Protein AF-0000000066996400 (afdb_homodimer)

Organism: NCBI:txid100816

Structure (mmCIF, N/CA/C/O backbone):
data_AF-0000000066996400-model_v1
#
loop_
_entity.id
_entity.type
_entity.pdbx_description
1 polymer 'Lovastatin diketide synthase LovF'
#
loop_
_atom_site.group_PDB
_atom_site.id
_atom_site.type_symbol
_atom_site.label_atom_id
_atom_site.label_alt_id
_atom_site.label_comp_id
_atom_site.label_asym_id
_atom_site.label_entity_id
_atom_site.label_seq_id
_atom_site.pdbx_PDB_ins_code
_atom_site.Cartn_x
_atom_site.Cartn_y
_atom_site.Cartn_z
_atom_site.occupancy
_atom_site.B_iso_or_equiv
_atom_site.auth_seq_id
_atom_site.auth_comp_id
_atom_site.auth_asym_id
_atom_site.auth_atom_id
_atom_site.pdbx_PDB_model_num
ATOM 1 N N . MET A 1 1 ? -12.773 -30.156 -8.867 1 40.88 1 MET A N 1
ATOM 2 C CA . MET A 1 1 ? -13.25 -28.781 -8.719 1 40.88 1 MET A CA 1
ATOM 3 C C . MET A 1 1 ? -12.195 -27.906 -8.047 1 40.88 1 MET A C 1
ATOM 5 O O . MET A 1 1 ? -12.039 -26.734 -8.383 1 40.88 1 MET A O 1
ATOM 9 N N . GLN A 1 2 ? -11.367 -28.594 -7.035 1 56.62 2 GLN A N 1
ATOM 10 C CA . GLN A 1 2 ? -10.422 -28.109 -6.039 1 56.62 2 GLN A CA 1
ATOM 11 C C . GLN A 1 2 ? -9.141 -27.609 -6.695 1 56.62 2 GLN A C 1
ATOM 13 O O . GLN A 1 2 ? -8.617 -26.562 -6.324 1 56.62 2 GLN A O 1
ATOM 18 N N . MET A 1 3 ? -8.836 -28.266 -7.785 1 64.06 3 MET A N 1
ATOM 19 C CA . MET A 1 3 ? -7.562 -27.922 -8.414 1 64.06 3 MET A CA 1
ATOM 20 C C . MET A 1 3 ? -7.676 -26.625 -9.203 1 64.06 3 MET A C 1
ATOM 22 O O . MET A 1 3 ? -6.703 -25.875 -9.328 1 64.06 3 MET A O 1
ATOM 26 N N . GLN A 1 4 ? -8.898 -26.281 -9.555 1 72.88 4 GLN A N 1
ATOM 27 C CA . GLN A 1 4 ? -9.117 -25.156 -10.461 1 72.88 4 GLN A CA 1
ATOM 28 C C . GLN A 1 4 ? -8.766 -23.828 -9.789 1 72.88 4 GLN A C 1
ATOM 30 O O . GLN A 1 4 ? -8.336 -22.891 -10.453 1 72.88 4 GLN A O 1
ATOM 35 N N . ASP A 1 5 ? -8.641 -23.812 -8.531 1 86.81 5 ASP A N 1
ATOM 36 C CA . ASP A 1 5 ? -8.422 -22.531 -7.855 1 86.81 5 ASP A CA 1
ATOM 37 C C . ASP A 1 5 ? -7.027 -22.469 -7.234 1 86.81 5 ASP A C 1
ATOM 39 O O . ASP A 1 5 ? -6.652 -21.469 -6.633 1 86.81 5 ASP A O 1
ATOM 43 N N . ASP A 1 6 ? -6.305 -23.594 -7.527 1 96.56 6 ASP A N 1
ATOM 44 C CA . ASP A 1 6 ? -4.973 -23.641 -6.938 1 96.56 6 ASP A CA 1
ATOM 45 C C . ASP A 1 6 ? -3.988 -22.781 -7.73 1 96.56 6 ASP A C 1
ATOM 47 O O . ASP A 1 6 ? -4.148 -22.594 -8.938 1 96.56 6 ASP A O 1
ATOM 51 N N . ILE A 1 7 ? -3.062 -22.234 -7 1 98.25 7 ILE A N 1
ATOM 52 C CA . ILE A 1 7 ? -2.074 -21.344 -7.609 1 98.25 7 ILE A CA 1
ATOM 53 C C . ILE A 1 7 ? -0.68 -21.953 -7.469 1 98.25 7 ILE A C 1
ATOM 55 O O . ILE A 1 7 ? -0.29 -22.375 -6.375 1 98.25 7 ILE A O 1
ATOM 59 N N . ALA A 1 8 ? 0.058 -22.016 -8.555 1 98.69 8 ALA A N 1
ATOM 60 C CA . ALA A 1 8 ? 1.415 -22.547 -8.562 1 98.69 8 ALA A CA 1
ATOM 61 C C . ALA A 1 8 ? 2.447 -21.438 -8.383 1 98.69 8 ALA A C 1
ATOM 63 O O . ALA A 1 8 ? 2.301 -20.359 -8.938 1 98.69 8 ALA A O 1
ATOM 64 N N . VAL A 1 9 ? 3.408 -21.719 -7.559 1 98.75 9 VAL A N 1
ATOM 65 C CA . VAL A 1 9 ? 4.648 -20.953 -7.594 1 98.75 9 VAL A CA 1
ATOM 66 C C . VAL A 1 9 ? 5.594 -21.547 -8.641 1 98.75 9 VAL A C 1
ATOM 68 O O . VAL A 1 9 ? 6.066 -22.688 -8.484 1 98.75 9 VAL A O 1
ATOM 71 N N . VAL A 1 10 ? 5.902 -20.75 -9.664 1 98.69 10 VAL A N 1
ATOM 72 C CA . VAL A 1 10 ? 6.625 -21.359 -10.781 1 98.69 10 VAL A CA 1
ATOM 73 C C . VAL A 1 10 ? 8.031 -20.766 -10.867 1 98.69 10 VAL A C 1
ATOM 75 O O . VAL A 1 10 ? 8.883 -21.281 -11.602 1 98.69 10 VAL A O 1
ATOM 78 N N . GLY A 1 11 ? 8.312 -19.734 -10.156 1 98.25 11 GLY A N 1
ATOM 79 C CA . GLY A 1 11 ? 9.617 -19.094 -10.109 1 98.25 11 GLY A CA 1
ATOM 80 C C . GLY A 1 11 ? 9.828 -18.266 -8.859 1 98.25 11 GLY A C 1
ATOM 81 O O . GLY A 1 11 ? 8.867 -17.891 -8.188 1 98.25 11 GLY A O 1
ATOM 82 N N . PHE A 1 12 ? 11.055 -18.047 -8.562 1 98 12 PHE A N 1
ATOM 83 C CA . PHE A 1 12 ? 11.383 -17.188 -7.426 1 98 12 PHE A CA 1
ATOM 84 C C . PHE A 1 12 ? 12.828 -16.703 -7.516 1 98 12 PHE A C 1
ATOM 86 O O . PHE A 1 12 ? 13.617 -17.219 -8.305 1 98 12 PHE A O 1
ATOM 93 N N . SER A 1 13 ? 13.156 -15.703 -6.793 1 98.19 13 SER A N 1
ATOM 94 C CA . SER A 1 13 ? 14.508 -15.211 -6.555 1 98.19 13 SER A CA 1
ATOM 95 C C . SER A 1 13 ? 14.641 -14.641 -5.148 1 98.19 13 SER A C 1
ATOM 97 O O . SER A 1 13 ? 13.648 -14.289 -4.512 1 98.19 13 SER A O 1
ATOM 99 N N . LEU A 1 14 ? 15.844 -14.68 -4.637 1 97.62 14 LEU A N 1
ATOM 100 C CA . LEU A 1 14 ? 16.078 -14.141 -3.303 1 97.62 14 LEU A CA 1
ATOM 101 C C . LEU A 1 14 ? 17.469 -13.508 -3.203 1 97.62 14 LEU A C 1
ATOM 103 O O . LEU A 1 14 ? 18.406 -13.961 -3.861 1 97.62 14 LEU A O 1
ATOM 107 N N . LYS A 1 15 ? 17.562 -12.477 -2.582 1 96.94 15 LYS A N 1
ATOM 108 C CA . LYS A 1 15 ? 18.781 -11.828 -2.086 1 96.94 15 LYS A CA 1
ATOM 109 C C . LYS A 1 15 ? 18.703 -11.609 -0.578 1 96.94 15 LYS A C 1
ATOM 111 O O . LYS A 1 15 ? 17.922 -10.781 -0.102 1 96.94 15 LYS A O 1
ATOM 116 N N . LEU A 1 16 ? 19.469 -12.383 0.161 1 97.25 16 LEU A N 1
ATOM 117 C CA . LEU A 1 16 ? 19.391 -12.398 1.617 1 97.25 16 LEU A CA 1
ATOM 118 C C . LEU A 1 16 ? 20.734 -12.07 2.244 1 97.25 16 LEU A C 1
ATOM 120 O O . LEU A 1 16 ? 21.719 -11.852 1.532 1 97.25 16 LEU A O 1
ATOM 124 N N . PRO A 1 17 ? 20.781 -11.969 3.525 1 96.69 17 PRO A N 1
ATOM 125 C CA . PRO A 1 17 ? 22 -11.531 4.195 1 96.69 17 PRO A CA 1
ATOM 126 C C . PRO A 1 17 ? 23.172 -12.492 3.965 1 96.69 17 PRO A C 1
ATOM 128 O O . PRO A 1 17 ? 22.969 -13.695 3.791 1 96.69 17 PRO A O 1
ATOM 131 N N . GLN A 1 18 ? 24.328 -11.914 3.971 1 94.94 18 GLN A N 1
ATOM 132 C CA . GLN A 1 18 ? 25.609 -12.625 4.035 1 94.94 18 GLN A CA 1
ATOM 133 C C . GLN A 1 18 ? 25.781 -13.555 2.836 1 94.94 18 GLN A C 1
ATOM 135 O O . GLN A 1 18 ? 26.188 -14.703 2.99 1 94.94 18 GLN A O 1
ATOM 140 N N . GLY A 1 19 ? 25.297 -13.148 1.746 1 93 19 GLY A N 1
ATOM 141 C CA . GLY A 1 19 ? 25.609 -13.797 0.485 1 93 19 GLY A CA 1
ATOM 142 C C . GLY A 1 19 ? 24.656 -14.914 0.135 1 93 19 GLY A C 1
ATOM 143 O O . GLY A 1 19 ? 24.906 -15.703 -0.781 1 93 19 GLY A O 1
ATOM 144 N N . VAL A 1 20 ? 23.578 -15.062 0.806 1 96.38 20 VAL A N 1
ATOM 145 C CA . VAL A 1 20 ? 22.562 -16.062 0.485 1 96.38 20 VAL A CA 1
ATOM 146 C C . VAL A 1 20 ? 21.703 -15.586 -0.676 1 96.38 20 VAL A C 1
ATOM 148 O O . VAL A 1 20 ? 20.75 -14.82 -0.475 1 96.38 20 VAL A O 1
ATOM 151 N N . ASN A 1 21 ? 21.984 -16.094 -1.874 1 95.12 21 ASN A N 1
ATOM 152 C CA . ASN A 1 21 ? 21.312 -15.555 -3.053 1 95.12 21 ASN A CA 1
ATOM 153 C C . ASN A 1 21 ? 20.688 -16.672 -3.893 1 95.12 21 ASN A C 1
ATOM 155 O O . ASN A 1 21 ? 20.266 -16.438 -5.023 1 95.12 21 ASN A O 1
ATOM 159 N N . ASP A 1 22 ? 20.766 -17.875 -3.316 1 94.75 22 ASP A N 1
ATOM 160 C CA . ASP A 1 22 ? 20.141 -18.984 -4.023 1 94.75 22 ASP A CA 1
ATOM 161 C C . ASP A 1 22 ? 19.594 -20.016 -3.043 1 94.75 22 ASP A C 1
ATOM 163 O O . ASP A 1 22 ? 19.781 -19.891 -1.831 1 94.75 22 ASP A O 1
ATOM 167 N N . VAL A 1 23 ? 18.938 -20.969 -3.613 1 93.25 23 VAL A N 1
ATOM 168 C CA . VAL A 1 23 ? 18.203 -21.938 -2.812 1 93.25 23 VAL A CA 1
ATOM 169 C C . VAL A 1 23 ? 19.172 -22.797 -2.012 1 93.25 23 VAL A C 1
ATOM 171 O O . VAL A 1 23 ? 18.922 -23.109 -0.848 1 93.25 23 VAL A O 1
ATOM 174 N N . ALA A 1 24 ? 20.203 -23.203 -2.648 1 95.62 24 ALA A N 1
ATOM 175 C CA . ALA A 1 24 ? 21.188 -24.031 -1.97 1 95.62 24 ALA A CA 1
ATOM 176 C C . ALA A 1 24 ? 21.781 -23.312 -0.762 1 95.62 24 ALA A C 1
ATOM 178 O O . ALA A 1 24 ? 21.906 -23.906 0.318 1 95.62 24 ALA A O 1
ATOM 179 N N . GLY A 1 25 ? 22.188 -22.094 -0.988 1 95.81 25 GLY A N 1
ATOM 180 C CA . GLY A 1 25 ? 22.703 -21.297 0.112 1 95.81 25 GLY A CA 1
ATOM 181 C C . GLY A 1 25 ? 21.703 -21.094 1.226 1 95.81 25 GLY A C 1
ATOM 182 O O . GLY A 1 25 ? 22.047 -21.172 2.406 1 95.81 25 GLY A O 1
ATOM 183 N N . PHE A 1 26 ? 20.516 -20.891 0.841 1 96 26 PHE A N 1
ATOM 184 C CA . PHE A 1 26 ? 19.469 -20.703 1.829 1 96 26 PHE A CA 1
ATOM 185 C C . PHE A 1 26 ? 19.234 -21.969 2.629 1 96 26 PHE A C 1
ATOM 187 O O . PHE A 1 26 ? 19.125 -21.938 3.857 1 96 26 PHE A O 1
ATOM 194 N N . TRP A 1 27 ? 19.094 -23.031 1.983 1 95.69 27 TRP A N 1
ATOM 195 C CA . TRP A 1 27 ? 18.922 -24.328 2.643 1 95.69 27 TRP A CA 1
ATOM 196 C C . TRP A 1 27 ? 20.062 -24.609 3.611 1 95.69 27 TRP A C 1
ATOM 198 O O . TRP A 1 27 ? 19.844 -25.109 4.715 1 95.69 27 TRP A O 1
ATOM 208 N N . ASP A 1 28 ? 21.234 -24.297 3.209 1 97.25 28 ASP A N 1
ATOM 209 C CA . ASP A 1 28 ? 22.406 -24.5 4.059 1 97.25 28 ASP A CA 1
ATOM 210 C C . ASP A 1 28 ? 22.281 -23.719 5.363 1 97.25 28 ASP A C 1
ATOM 212 O O . ASP A 1 28 ? 22.578 -24.234 6.438 1 97.25 28 ASP A O 1
ATOM 216 N N . VAL A 1 29 ? 21.797 -22.547 5.242 1 96.44 29 VAL A N 1
ATOM 217 C CA . VAL A 1 29 ? 21.625 -21.703 6.414 1 96.44 29 VAL A CA 1
ATOM 218 C C . VAL A 1 29 ? 20.594 -22.312 7.352 1 96.44 29 VAL A C 1
ATOM 220 O O . VAL A 1 29 ? 20.812 -22.406 8.562 1 96.44 29 VAL A O 1
ATOM 223 N N . LEU A 1 30 ? 19.469 -22.781 6.797 1 93.5 30 LEU A N 1
ATOM 224 C CA . LEU A 1 30 ? 18.391 -23.359 7.598 1 93.5 30 LEU A CA 1
ATOM 225 C C . LEU A 1 30 ? 18.828 -24.672 8.219 1 93.5 30 LEU A C 1
ATOM 227 O O . LEU A 1 30 ? 18.625 -24.891 9.422 1 93.5 30 LEU A O 1
ATOM 231 N N . ALA A 1 31 ? 19.453 -25.469 7.41 1 96.19 31 ALA A N 1
ATOM 232 C CA . ALA A 1 31 ? 19.828 -26.812 7.848 1 96.19 31 ALA A CA 1
ATOM 233 C C . ALA A 1 31 ? 20.875 -26.75 8.961 1 96.19 31 ALA A C 1
ATOM 235 O O . ALA A 1 31 ? 20.859 -27.578 9.875 1 96.19 31 ALA A O 1
ATOM 236 N N . LYS A 1 32 ? 21.703 -25.812 8.922 1 96.62 32 LYS A N 1
ATOM 237 C CA . LYS A 1 32 ? 22.797 -25.703 9.883 1 96.62 32 LYS A CA 1
ATOM 238 C C . LYS A 1 32 ? 22.453 -24.719 10.992 1 96.62 32 LYS A C 1
ATOM 240 O O . LYS A 1 32 ? 23.281 -24.422 11.859 1 96.62 32 LYS A O 1
ATOM 245 N N . ARG A 1 33 ? 21.266 -24.094 10.898 1 94.12 33 ARG A N 1
ATOM 246 C CA . ARG A 1 33 ? 20.766 -23.141 11.891 1 94.12 33 ARG A CA 1
ATOM 247 C C . ARG A 1 33 ? 21.734 -21.984 12.078 1 94.12 33 ARG A C 1
ATOM 249 O O . ARG A 1 33 ? 22.078 -21.625 13.211 1 94.12 33 ARG A O 1
ATOM 256 N N . LYS A 1 34 ? 22.172 -21.484 11.023 1 94.44 34 LYS A N 1
ATOM 257 C CA . LYS A 1 34 ? 23.141 -20.406 11.055 1 94.44 34 LYS A CA 1
ATOM 258 C C . LYS A 1 34 ? 22.484 -19.078 11.445 1 94.44 34 LYS A C 1
ATOM 260 O O . LYS A 1 34 ? 21.391 -18.766 11 1 94.44 34 LYS A O 1
ATOM 265 N N . ASN A 1 35 ? 23.141 -18.359 12.336 1 93.94 35 ASN A N 1
ATOM 266 C CA . ASN A 1 35 ? 22.812 -16.969 12.625 1 93.94 35 ASN A CA 1
ATOM 267 C C . ASN A 1 35 ? 23.594 -16.016 11.719 1 93.94 35 ASN A C 1
ATOM 269 O O . ASN A 1 35 ? 24.828 -15.992 11.758 1 93.94 35 ASN A O 1
ATOM 273 N N . LEU A 1 36 ? 22.859 -15.211 10.977 1 95.38 36 LEU A N 1
ATOM 274 C CA . LEU A 1 36 ? 23.516 -14.383 9.977 1 95.38 36 LEU A CA 1
ATOM 275 C C . LEU A 1 36 ? 23.703 -12.953 10.492 1 95.38 36 LEU A C 1
ATOM 277 O O . LEU A 1 36 ? 24.016 -12.047 9.727 1 95.38 36 LEU A O 1
ATOM 281 N N . MET A 1 37 ? 23.5 -12.742 11.75 1 95.31 37 MET A N 1
ATOM 282 C CA . MET A 1 37 ? 23.625 -11.422 12.359 1 95.31 37 MET A CA 1
ATOM 283 C C . MET A 1 37 ? 25.062 -10.914 12.281 1 95.31 37 MET A C 1
ATOM 285 O O . MET A 1 37 ? 26.016 -11.672 12.516 1 95.31 37 MET A O 1
ATOM 289 N N . THR A 1 38 ? 25.234 -9.633 11.922 1 94.31 38 THR A N 1
ATOM 290 C CA . THR A 1 38 ? 26.516 -8.953 11.969 1 94.31 38 THR A CA 1
ATOM 291 C C . THR A 1 38 ? 26.406 -7.609 12.68 1 94.31 38 THR A C 1
ATOM 293 O O . THR A 1 38 ? 25.297 -7.113 12.898 1 94.31 38 THR A O 1
ATOM 296 N N . SER A 1 39 ? 27.594 -7.066 13.016 1 92.19 39 SER A N 1
ATOM 297 C CA . SER A 1 39 ? 27.609 -5.688 13.508 1 92.19 39 SER A CA 1
ATOM 298 C C . SER A 1 39 ? 27.234 -4.707 12.398 1 92.19 39 SER A C 1
ATOM 300 O O . SER A 1 39 ? 27.078 -5.094 11.242 1 92.19 39 SER A O 1
ATOM 302 N N . TRP A 1 40 ? 27.031 -3.498 12.805 1 90.38 40 TRP A N 1
ATOM 303 C CA . TRP A 1 40 ? 26.656 -2.445 11.859 1 90.38 40 TRP A CA 1
ATOM 304 C C . TRP A 1 40 ? 27.703 -2.307 10.758 1 90.38 40 TRP A C 1
ATOM 306 O O . TRP A 1 40 ? 28.906 -2.201 11.039 1 90.38 40 TRP A O 1
ATOM 316 N N . PRO A 1 41 ? 27.25 -2.363 9.539 1 90 41 PRO A N 1
ATOM 317 C CA . PRO A 1 41 ? 28.219 -2.033 8.5 1 90 41 PRO A CA 1
ATOM 318 C C . PRO A 1 41 ? 28.719 -0.589 8.586 1 90 41 PRO A C 1
ATOM 320 O O . PRO A 1 41 ? 27.906 0.344 8.5 1 90 41 PRO A O 1
ATOM 323 N N . SER A 1 42 ? 29.969 -0.363 8.672 1 85.88 42 SER A N 1
ATOM 324 C CA . SER A 1 42 ? 30.531 0.968 8.859 1 85.88 42 SER A CA 1
ATOM 325 C C . SER A 1 42 ? 30.266 1.857 7.652 1 85.88 42 SER A C 1
ATOM 327 O O . SER A 1 42 ? 30.188 3.082 7.781 1 85.88 42 SER A O 1
ATOM 329 N N . SER A 1 43 ? 30.094 1.264 6.547 1 82.88 43 SER A N 1
ATOM 330 C CA . SER A 1 43 ? 29.828 2.014 5.32 1 82.88 43 SER A CA 1
ATOM 331 C C . SER A 1 43 ? 28.422 2.592 5.312 1 82.88 43 SER A C 1
ATOM 333 O O . SER A 1 43 ? 28.109 3.48 4.516 1 82.88 43 SER A O 1
ATOM 335 N N . ARG A 1 44 ? 27.641 2.18 6.18 1 81.69 44 ARG A N 1
ATOM 336 C CA . ARG A 1 44 ? 26.25 2.586 6.148 1 81.69 44 ARG A CA 1
ATOM 337 C C . ARG A 1 44 ? 25.859 3.33 7.422 1 81.69 44 ARG A C 1
ATOM 339 O O . ARG A 1 44 ? 25.188 4.367 7.363 1 81.69 44 ARG A O 1
ATOM 346 N N . ILE A 1 45 ? 26.141 2.754 8.539 1 78 45 ILE A N 1
ATOM 347 C CA . ILE A 1 45 ? 25.641 3.262 9.812 1 78 45 ILE A CA 1
ATOM 348 C C . ILE A 1 45 ? 26.812 3.457 10.773 1 78 45 ILE A C 1
ATOM 350 O O . ILE A 1 45 ? 27.609 2.541 10.984 1 78 45 ILE A O 1
ATOM 354 N N . SER A 1 46 ? 26.938 4.645 11.156 1 73.88 46 SER A N 1
ATOM 355 C CA . SER A 1 46 ? 27.875 4.922 12.234 1 73.88 46 SER A CA 1
ATOM 356 C C . SER A 1 46 ? 27.156 5.215 13.539 1 73.88 46 SER A C 1
ATOM 358 O O . SER A 1 46 ? 26.672 6.332 13.75 1 73.88 46 SER A O 1
ATOM 360 N N . VAL A 1 47 ? 26.906 4.27 14.297 1 63.06 47 VAL A N 1
ATOM 361 C CA . VAL A 1 47 ? 26.062 4.34 15.492 1 63.06 47 VAL A CA 1
ATOM 362 C C . VAL A 1 47 ? 26.688 5.312 16.5 1 63.06 47 VAL A C 1
ATOM 364 O O . VAL A 1 47 ? 25.969 6 17.219 1 63.06 47 VAL A O 1
ATOM 367 N N . GLY A 1 48 ? 27.922 5.316 16.641 1 61.06 48 GLY A N 1
ATOM 368 C CA . GLY A 1 48 ? 28.562 6.227 17.578 1 61.06 48 GLY A CA 1
ATOM 369 C C . GLY A 1 48 ? 28.219 7.68 17.344 1 61.06 48 GLY A C 1
ATOM 370 O O . GLY A 1 48 ? 28.391 8.523 18.219 1 61.06 48 GLY A O 1
ATOM 371 N N . SER A 1 49 ? 27.625 7.902 16.344 1 60.28 49 SER A N 1
ATOM 372 C CA . SER A 1 49 ? 27.328 9.281 15.984 1 60.28 49 SER A CA 1
ATOM 373 C C . SER A 1 49 ? 25.922 9.672 16.406 1 60.28 49 SER A C 1
ATOM 375 O O . SER A 1 49 ? 25.547 10.844 16.344 1 60.28 49 SER A O 1
ATOM 377 N N . ILE A 1 50 ? 25.25 8.758 16.734 1 61.88 50 ILE A N 1
ATOM 378 C CA . ILE A 1 50 ? 23.859 9.062 17.094 1 61.88 50 ILE A CA 1
ATOM 379 C C . ILE A 1 50 ? 23.781 9.453 18.562 1 61.88 50 ILE A C 1
ATOM 381 O O . ILE A 1 50 ? 24.125 8.648 19.438 1 61.88 50 ILE A O 1
ATOM 385 N N . LYS A 1 51 ? 23.766 10.844 18.891 1 56.34 51 LYS A N 1
ATOM 386 C CA . LYS A 1 51 ? 23.656 11.43 20.234 1 56.34 51 LYS A CA 1
ATOM 387 C C . LYS A 1 51 ? 22.203 11.43 20.703 1 56.34 51 LYS A C 1
ATOM 389 O O . LYS A 1 51 ? 21.312 11.898 20 1 56.34 51 LYS A O 1
ATOM 394 N N . SER A 1 52 ? 21.516 10.359 20.797 1 55.69 52 SER A N 1
ATOM 395 C CA . SER A 1 52 ? 20.078 10.516 21 1 55.69 52 SER A CA 1
ATOM 396 C C . SER A 1 52 ? 19.734 10.516 22.484 1 55.69 52 SER A C 1
ATOM 398 O O . SER A 1 52 ? 20.531 10.086 23.328 1 55.69 52 SER A O 1
ATOM 400 N N . CYS A 1 53 ? 18.656 11.352 22.812 1 59.31 53 CYS A N 1
ATOM 401 C CA . CYS A 1 53 ? 17.938 11.133 24.062 1 59.31 53 CYS A CA 1
ATOM 402 C C . CYS A 1 53 ? 17.672 9.648 24.281 1 59.31 53 CYS A C 1
ATOM 404 O O . CYS A 1 53 ? 17.766 8.852 23.359 1 59.31 53 CYS A O 1
ATOM 406 N N . ASN A 1 54 ? 17.5 9.328 25.516 1 60.97 54 ASN A N 1
ATOM 407 C CA . ASN A 1 54 ? 17.422 7.945 25.984 1 60.97 54 ASN A CA 1
ATOM 408 C C . ASN A 1 54 ? 16.531 7.102 25.062 1 60.97 54 ASN A C 1
ATOM 410 O O . ASN A 1 54 ? 16.891 5.973 24.719 1 60.97 54 ASN A O 1
ATOM 414 N N . TYR A 1 55 ? 15.398 7.738 24.594 1 60.19 55 TYR A N 1
ATOM 415 C CA . TYR A 1 55 ? 14.5 6.867 23.844 1 60.19 55 TYR A CA 1
ATOM 416 C C . TYR A 1 55 ? 14.844 6.879 22.359 1 60.19 55 TYR A C 1
ATOM 418 O O . TYR A 1 55 ? 14.375 6.031 21.609 1 60.19 55 TYR A O 1
ATOM 426 N N . ASN A 1 56 ? 15.703 7.68 21.953 1 68.12 56 ASN A N 1
ATOM 427 C CA . ASN A 1 56 ? 16.062 7.742 20.547 1 68.12 56 ASN A CA 1
ATOM 428 C C . ASN A 1 56 ? 17.391 7.051 20.266 1 68.12 56 ASN A C 1
ATOM 430 O O . ASN A 1 56 ? 17.969 7.207 19.203 1 68.12 56 ASN A O 1
ATOM 434 N N . LYS A 1 57 ? 17.75 6.277 21.25 1 75.06 57 LYS A N 1
ATOM 435 C CA . LYS A 1 57 ? 19.016 5.555 21.078 1 75.06 57 LYS A CA 1
ATOM 436 C C . LYS A 1 57 ? 18.781 4.238 20.344 1 75.06 57 LYS A C 1
ATOM 438 O O . LYS A 1 57 ? 17.75 3.596 20.5 1 75.06 57 LYS A O 1
ATOM 443 N N . VAL A 1 58 ? 19.75 4.008 19.453 1 78.38 58 VAL A N 1
ATOM 444 C CA . VAL A 1 58 ? 19.766 2.684 18.844 1 78.38 58 VAL A CA 1
ATOM 445 C C . VAL A 1 58 ? 20.266 1.654 19.859 1 78.38 58 VAL A C 1
ATOM 447 O O . VAL A 1 58 ? 21.422 1.711 20.281 1 78.38 58 VAL A O 1
ATOM 450 N N . GLN A 1 59 ? 19.438 0.795 20.281 1 79.62 59 GLN A N 1
ATOM 451 C CA . GLN A 1 59 ? 19.766 -0.159 21.328 1 79.62 59 GLN A CA 1
ATOM 452 C C . GLN A 1 59 ? 20.172 -1.508 20.734 1 79.62 59 GLN A C 1
ATOM 454 O O . GLN A 1 59 ? 20.562 -2.422 21.469 1 79.62 59 GLN A O 1
ATOM 459 N N . CYS A 1 60 ? 20.25 -1.562 19.453 1 88.62 60 CYS A N 1
ATOM 460 C CA . CYS A 1 60 ? 20.547 -2.83 18.797 1 88.62 60 CYS A CA 1
ATOM 461 C C . CYS A 1 60 ? 22.031 -2.959 18.5 1 88.62 60 CYS A C 1
ATOM 463 O O . CYS A 1 60 ? 22.719 -1.957 18.266 1 88.62 60 CYS A O 1
ATOM 465 N N . ARG A 1 61 ? 22.562 -4.129 18.516 1 88.5 61 ARG A N 1
ATOM 466 C CA . ARG A 1 61 ? 23.969 -4.41 18.297 1 88.5 61 ARG A CA 1
ATOM 467 C C . ARG A 1 61 ? 24.281 -4.441 16.797 1 88.5 61 ARG A C 1
ATOM 469 O O . ARG A 1 61 ? 25.453 -4.379 16.406 1 88.5 61 ARG A O 1
ATOM 476 N N . GLY A 1 62 ? 23.359 -4.586 16.062 1 92.5 62 GLY A N 1
ATOM 477 C CA . GLY A 1 62 ? 23.5 -4.727 14.617 1 92.5 62 GLY A CA 1
ATOM 478 C C . GLY A 1 62 ? 22.219 -5.199 13.945 1 92.5 62 GLY A C 1
ATOM 479 O O . GLY A 1 62 ? 21.125 -4.715 14.266 1 92.5 62 GLY A O 1
ATOM 480 N N . GLY A 1 63 ? 22.375 -6.07 12.961 1 94.31 63 GLY A N 1
ATOM 481 C CA . GLY A 1 63 ? 21.266 -6.621 12.203 1 94.31 63 GLY A CA 1
ATOM 482 C C . GLY A 1 63 ? 21.703 -7.633 11.164 1 94.31 63 GLY A C 1
ATOM 483 O O . GLY A 1 63 ? 22.828 -8.141 11.211 1 94.31 63 GLY A O 1
ATOM 484 N N . HIS A 1 64 ? 20.828 -8.094 10.406 1 96.44 64 HIS A N 1
ATOM 485 C CA . HIS A 1 64 ? 21.094 -9.047 9.336 1 96.44 64 HIS A CA 1
ATOM 486 C C . HIS A 1 64 ? 21.188 -8.344 7.98 1 96.44 64 HIS A C 1
ATOM 488 O O . HIS A 1 64 ? 20.172 -8.07 7.352 1 96.44 64 HIS A O 1
ATOM 494 N N . PHE A 1 65 ? 22.453 -8.125 7.531 1 95.94 65 PHE A N 1
ATOM 495 C CA . PHE A 1 65 ? 22.688 -7.223 6.414 1 95.94 65 PHE A CA 1
ATOM 496 C C . PHE A 1 65 ? 23.141 -7.988 5.18 1 95.94 65 PHE A C 1
ATOM 498 O O . PHE A 1 65 ? 23.875 -8.969 5.289 1 95.94 65 PHE A O 1
ATOM 505 N N . ILE A 1 66 ? 22.656 -7.535 4.094 1 95.69 66 ILE A N 1
ATOM 506 C CA . ILE A 1 66 ? 23.203 -7.977 2.814 1 95.69 66 ILE A CA 1
ATOM 507 C C . ILE A 1 66 ? 24.578 -7.352 2.602 1 95.69 66 ILE A C 1
ATOM 509 O O . ILE A 1 66 ? 24.781 -6.164 2.859 1 95.69 66 ILE A O 1
ATOM 513 N N . ASP A 1 67 ? 25.516 -8.141 2.145 1 91.69 67 ASP A N 1
ATOM 514 C CA . ASP A 1 67 ? 26.906 -7.695 2.047 1 91.69 67 ASP A CA 1
ATOM 515 C C . ASP A 1 67 ? 27.141 -6.918 0.754 1 91.69 67 ASP A C 1
ATOM 517 O O . ASP A 1 67 ? 28.109 -6.145 0.656 1 91.69 67 ASP A O 1
ATOM 521 N N . GLU A 1 68 ? 26.312 -7.027 -0.166 1 90.31 68 GLU A N 1
ATOM 522 C CA . GLU A 1 68 ? 26.438 -6.309 -1.431 1 90.31 68 GLU A CA 1
ATOM 523 C C . GLU A 1 68 ? 26.219 -4.812 -1.243 1 90.31 68 GLU A C 1
ATOM 525 O O . GLU A 1 68 ? 25.375 -4.398 -0.45 1 90.31 68 GLU A O 1
ATOM 530 N N . ASP A 1 69 ? 26.969 -4.031 -2.062 1 90.31 69 ASP A N 1
ATOM 531 C CA . ASP A 1 69 ? 26.781 -2.586 -2.072 1 90.31 69 ASP A CA 1
ATOM 532 C C . ASP A 1 69 ? 25.453 -2.207 -2.713 1 90.31 69 ASP A C 1
ATOM 534 O O . ASP A 1 69 ? 25.234 -2.469 -3.896 1 90.31 69 ASP A O 1
ATOM 538 N N . PRO A 1 70 ? 24.625 -1.527 -1.951 1 88.56 70 PRO A N 1
ATOM 539 C CA . PRO A 1 70 ? 23.312 -1.164 -2.504 1 88.56 70 PRO A CA 1
ATOM 540 C C . PRO A 1 70 ? 23.422 -0.136 -3.629 1 88.56 70 PRO A C 1
ATOM 542 O O . PRO A 1 70 ? 22.438 0.098 -4.344 1 88.56 70 PRO A O 1
ATOM 545 N N . GLY A 1 71 ? 24.531 0.455 -3.811 1 85.69 71 GLY A N 1
ATOM 546 C CA . GLY A 1 71 ? 24.719 1.479 -4.828 1 85.69 71 GLY A CA 1
ATOM 547 C C . GLY A 1 71 ? 24.969 0.907 -6.211 1 85.69 71 GLY A C 1
ATOM 548 O O . GLY A 1 71 ? 24.891 1.626 -7.207 1 85.69 71 GLY A O 1
ATOM 549 N N . VAL A 1 72 ? 25.25 -0.365 -6.277 1 87.19 72 VAL A N 1
ATOM 550 C CA . VAL A 1 72 ? 25.562 -0.985 -7.559 1 87.19 72 VAL A CA 1
ATOM 551 C C . VAL A 1 72 ? 24.266 -1.366 -8.273 1 87.19 72 VAL A C 1
ATOM 553 O O . VAL A 1 72 ? 23.391 -1.989 -7.688 1 87.19 72 VAL A O 1
ATOM 556 N N . PHE A 1 73 ? 24.25 -0.926 -9.633 1 89.81 73 PHE A N 1
ATOM 557 C CA . PHE A 1 73 ? 23.062 -1.166 -10.43 1 89.81 73 PHE A CA 1
ATOM 558 C C . PHE A 1 73 ? 23.359 -1.091 -11.914 1 89.81 73 PHE A C 1
ATOM 560 O O . PHE A 1 73 ? 24.078 -0.189 -12.359 1 89.81 73 PHE A O 1
ATOM 567 N N . ASP A 1 74 ? 22.906 -2.104 -12.641 1 89.56 74 ASP A N 1
ATOM 568 C CA . ASP A 1 74 ? 23.047 -2.072 -14.094 1 89.56 74 ASP A CA 1
ATOM 569 C C . ASP A 1 74 ? 21.938 -1.228 -14.727 1 89.56 74 ASP A C 1
ATOM 571 O O . ASP A 1 74 ? 21.016 -1.763 -15.352 1 89.56 74 ASP A O 1
ATOM 575 N N . ALA A 1 75 ? 22.141 0.046 -14.742 1 90.69 75 ALA A N 1
ATOM 576 C CA . ALA A 1 75 ? 21.109 1.002 -15.133 1 90.69 75 ALA A CA 1
ATOM 577 C C . ALA A 1 75 ? 20.75 0.845 -16.609 1 90.69 75 ALA A C 1
ATOM 579 O O . ALA A 1 75 ? 19.562 0.767 -16.953 1 90.69 75 ALA A O 1
ATOM 580 N N . PRO A 1 76 ? 21.672 0.686 -17.516 1 90.19 76 PRO A N 1
ATOM 581 C CA . PRO A 1 76 ? 21.328 0.572 -18.938 1 90.19 76 PRO A CA 1
ATOM 582 C C . PRO A 1 76 ? 20.5 -0.674 -19.234 1 90.19 76 PRO A C 1
ATOM 584 O O . PRO A 1 76 ? 19.594 -0.628 -20.078 1 90.19 76 PRO A O 1
ATOM 587 N N . PHE A 1 77 ? 20.797 -1.709 -18.516 1 92.69 77 PHE A N 1
ATOM 588 C CA . PHE A 1 77 ? 20.031 -2.939 -18.734 1 92.69 77 PHE A CA 1
ATOM 589 C C . PHE A 1 77 ? 18.562 -2.727 -18.453 1 92.69 77 PHE A C 1
ATOM 591 O O . PHE A 1 77 ? 17.703 -3.27 -19.156 1 92.69 77 PHE A O 1
ATOM 598 N N . PHE A 1 78 ? 18.219 -1.928 -17.516 1 93.56 78 PHE A N 1
ATOM 599 C CA . PHE A 1 78 ? 16.828 -1.744 -17.094 1 93.56 78 PHE A CA 1
ATOM 600 C C . PHE A 1 78 ? 16.25 -0.473 -17.688 1 93.56 78 PHE A C 1
ATOM 602 O O . PHE A 1 78 ? 15.242 0.045 -17.188 1 93.56 78 PHE A O 1
ATOM 609 N N . SER A 1 79 ? 16.906 0.136 -18.656 1 90.44 79 SER A N 1
ATOM 610 C CA . SER A 1 79 ? 16.422 1.324 -19.359 1 90.44 79 SER A CA 1
ATOM 611 C C . SER A 1 79 ? 16.297 2.514 -18.406 1 90.44 79 SER A C 1
ATOM 613 O O . SER A 1 79 ? 15.32 3.258 -18.469 1 90.44 79 SER A O 1
ATOM 615 N N . VAL A 1 80 ? 17.188 2.633 -17.516 1 90.69 80 VAL A N 1
ATOM 616 C CA . VAL A 1 80 ? 17.266 3.742 -16.578 1 90.69 80 VAL A CA 1
ATOM 617 C C . VAL A 1 80 ? 18.5 4.582 -16.875 1 90.69 80 VAL A C 1
ATOM 619 O O . VAL A 1 80 ? 19.594 4.043 -17.078 1 90.69 80 VAL A O 1
ATOM 622 N N . THR A 1 81 ? 18.312 5.859 -16.984 1 89.81 81 THR A N 1
ATOM 623 C CA . THR A 1 81 ? 19.453 6.746 -17.203 1 89.81 81 THR A CA 1
ATOM 624 C C . THR A 1 81 ? 20.297 6.875 -15.938 1 89.81 81 THR A C 1
ATOM 626 O O . THR A 1 81 ? 19.812 6.57 -14.844 1 89.81 81 THR A O 1
ATOM 629 N N . ALA A 1 82 ? 21.453 7.375 -16.109 1 87.12 82 ALA A N 1
ATOM 630 C CA . ALA A 1 82 ? 22.344 7.582 -14.969 1 87.12 82 ALA A CA 1
ATOM 631 C C . ALA A 1 82 ? 21.734 8.586 -13.992 1 87.12 82 ALA A C 1
ATOM 633 O O . ALA A 1 82 ? 21.828 8.406 -12.773 1 87.12 82 ALA A O 1
ATOM 634 N N . LYS A 1 83 ? 21.172 9.547 -14.523 1 85.44 83 LYS A N 1
ATOM 635 C CA . LYS A 1 83 ? 20.547 10.578 -13.695 1 85.44 83 LYS A CA 1
ATOM 636 C C . LYS A 1 83 ? 19.375 10.016 -12.898 1 85.44 83 LYS A C 1
ATOM 638 O O . LYS A 1 83 ? 19.234 10.289 -11.703 1 85.44 83 LYS A O 1
ATOM 643 N N . GLU A 1 84 ? 18.609 9.25 -13.523 1 88.75 84 GLU A N 1
ATOM 644 C CA . GLU A 1 84 ? 17.484 8.609 -12.852 1 88.75 84 GLU A CA 1
ATOM 645 C C . GLU A 1 84 ? 17.953 7.621 -11.789 1 88.75 84 GLU A C 1
ATOM 647 O O . GLU A 1 84 ? 17.438 7.609 -10.672 1 88.75 84 GLU A O 1
ATOM 652 N N . ALA A 1 85 ? 18.922 6.898 -12.148 1 90.31 85 ALA A N 1
ATOM 653 C CA . ALA A 1 85 ? 19.453 5.883 -11.234 1 90.31 85 ALA A CA 1
ATOM 654 C C . ALA A 1 85 ? 19.984 6.516 -9.953 1 90.31 85 ALA A C 1
ATOM 656 O O . ALA A 1 85 ? 19.844 5.941 -8.867 1 90.31 85 ALA A O 1
ATOM 657 N N . ALA A 1 86 ? 20.547 7.637 -10.102 1 86.75 86 ALA A N 1
ATOM 658 C CA . ALA A 1 86 ? 21.125 8.336 -8.969 1 86.75 86 ALA A CA 1
ATOM 659 C C . ALA A 1 86 ? 20.047 8.797 -7.988 1 86.75 86 ALA A C 1
ATOM 661 O O . ALA A 1 86 ? 20.312 8.992 -6.801 1 86.75 86 ALA A O 1
ATOM 662 N N . SER A 1 87 ? 18.844 8.898 -8.461 1 89 87 SER A N 1
ATOM 663 C CA . SER A 1 87 ? 17.734 9.383 -7.633 1 89 87 SER A CA 1
ATOM 664 C C . SER A 1 87 ? 16.922 8.227 -7.082 1 89 87 SER A C 1
ATOM 666 O O . SER A 1 87 ? 16.031 8.43 -6.242 1 89 87 SER A O 1
ATOM 668 N N . MET A 1 88 ? 17.281 7.062 -7.508 1 93.31 88 MET A N 1
ATOM 669 C CA . MET A 1 88 ? 16.438 5.914 -7.199 1 93.31 88 MET A CA 1
ATOM 670 C C . MET A 1 88 ? 16.781 5.332 -5.832 1 93.31 88 MET A C 1
ATOM 672 O O . MET A 1 88 ? 17.953 5.125 -5.52 1 93.31 88 MET A O 1
ATOM 676 N N . ASP A 1 89 ? 15.781 5.121 -5.059 1 93.94 89 ASP A N 1
ATOM 677 C CA . ASP A 1 89 ? 15.938 4.27 -3.883 1 93.94 89 ASP A CA 1
ATOM 678 C C . ASP A 1 89 ? 16.531 2.912 -4.266 1 93.94 89 ASP A C 1
ATOM 680 O O . ASP A 1 89 ? 16 2.227 -5.145 1 93.94 89 ASP A O 1
ATOM 684 N N . PRO A 1 90 ? 17.625 2.469 -3.645 1 93.81 90 PRO A N 1
ATOM 685 C CA . PRO A 1 90 ? 18.219 1.173 -3.971 1 93.81 90 PRO A CA 1
ATOM 686 C C . PRO A 1 90 ? 17.219 0.023 -3.891 1 93.81 90 PRO A C 1
ATOM 688 O O . PRO A 1 90 ? 17.359 -0.977 -4.598 1 93.81 90 PRO A O 1
ATOM 691 N N . MET A 1 91 ? 16.234 0.135 -3.141 1 94.5 91 MET A N 1
ATOM 692 C CA . MET A 1 91 ? 15.211 -0.908 -3.039 1 94.5 91 MET A CA 1
ATOM 693 C C . MET A 1 91 ? 14.5 -1.104 -4.371 1 94.5 91 MET A C 1
ATOM 695 O O . MET A 1 91 ? 14.117 -2.225 -4.715 1 94.5 91 MET A O 1
ATOM 699 N N . GLN A 1 92 ? 14.227 -0.034 -5.094 1 95.5 92 GLN A N 1
ATOM 700 C CA . GLN A 1 92 ? 13.641 -0.147 -6.426 1 95.5 92 GLN A CA 1
ATOM 701 C C . GLN A 1 92 ? 14.555 -0.933 -7.363 1 95.5 92 GLN A C 1
ATOM 703 O O . GLN A 1 92 ? 14.086 -1.777 -8.133 1 95.5 92 GLN A O 1
ATOM 708 N N . ARG A 1 93 ? 15.828 -0.64 -7.285 1 95.62 93 ARG A N 1
ATOM 709 C CA . ARG A 1 93 ? 16.828 -1.308 -8.117 1 95.62 93 ARG A CA 1
ATOM 710 C C . ARG A 1 93 ? 16.891 -2.801 -7.809 1 95.62 93 ARG A C 1
ATOM 712 O O . ARG A 1 93 ? 16.812 -3.631 -8.719 1 95.62 93 ARG A O 1
ATOM 719 N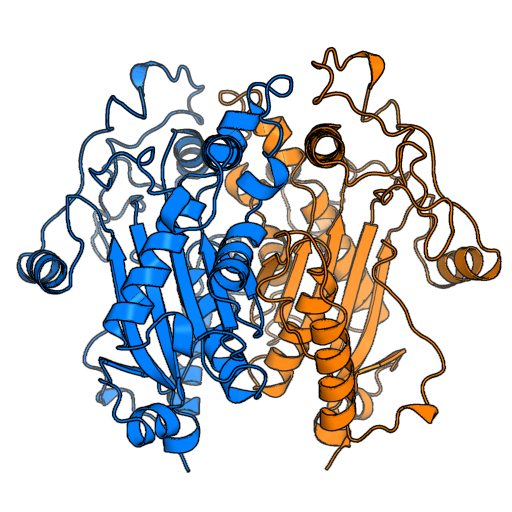 N . TRP A 1 94 ? 16.953 -3.094 -6.531 1 95.62 94 TRP A N 1
ATOM 720 C CA . TRP A 1 94 ? 17.047 -4.488 -6.105 1 95.62 94 TRP A CA 1
ATOM 721 C C . TRP A 1 94 ? 15.773 -5.246 -6.473 1 95.62 94 TRP A C 1
ATOM 723 O O . TRP A 1 94 ? 15.828 -6.43 -6.82 1 95.62 94 TRP A O 1
ATOM 733 N N . THR A 1 95 ? 14.672 -4.582 -6.402 1 97.12 95 THR A N 1
ATOM 734 C CA . THR A 1 95 ? 13.414 -5.227 -6.754 1 97.12 95 THR A CA 1
ATOM 735 C C . THR A 1 95 ? 13.359 -5.539 -8.242 1 97.12 95 THR A C 1
ATOM 737 O O . THR A 1 95 ? 12.883 -6.605 -8.648 1 97.12 95 THR A O 1
ATOM 740 N N . LEU A 1 96 ? 13.836 -4.641 -9.07 1 97.38 96 LEU A N 1
ATOM 741 C CA . LEU A 1 96 ? 13.922 -4.879 -10.508 1 97.38 96 LEU A CA 1
ATOM 742 C C . LEU A 1 96 ? 14.781 -6.105 -10.805 1 97.38 96 LEU A C 1
ATOM 744 O O . LEU A 1 96 ? 14.383 -6.973 -11.586 1 97.38 96 LEU A O 1
ATOM 748 N N . GLU A 1 97 ? 15.914 -6.137 -10.156 1 97 97 GLU A N 1
ATOM 749 C CA . GLU A 1 97 ? 16.812 -7.262 -10.344 1 97 97 GLU A CA 1
ATOM 750 C C . GLU A 1 97 ? 16.172 -8.57 -9.898 1 97 97 GLU A C 1
ATOM 752 O O . GLU A 1 97 ? 16.234 -9.578 -10.609 1 97 97 GLU A O 1
ATOM 757 N N . ALA A 1 98 ? 15.617 -8.531 -8.742 1 97.56 98 ALA A N 1
ATOM 758 C CA . ALA A 1 98 ? 14.961 -9.727 -8.211 1 97.56 98 ALA A CA 1
ATOM 759 C C . ALA A 1 98 ? 13.844 -10.195 -9.141 1 97.56 98 ALA A C 1
ATOM 761 O O . ALA A 1 98 ? 13.648 -11.398 -9.328 1 97.56 98 ALA A O 1
ATOM 762 N N . SER A 1 99 ? 13.086 -9.258 -9.664 1 98.5 99 SER A N 1
ATOM 763 C CA . SER A 1 99 ? 12.008 -9.57 -10.594 1 98.5 99 SER A CA 1
ATOM 764 C C . SER A 1 99 ? 12.547 -10.258 -11.844 1 98.5 99 SER A C 1
ATOM 766 O O . SER A 1 99 ? 11.992 -11.266 -12.297 1 98.5 99 SER A O 1
ATOM 768 N N . TYR A 1 100 ? 13.617 -9.734 -12.383 1 98.19 100 TYR A N 1
ATOM 769 C CA . TYR A 1 100 ? 14.258 -10.312 -13.555 1 98.19 100 TYR A CA 1
ATOM 770 C C . TYR A 1 100 ? 14.688 -11.75 -13.289 1 98.19 100 TYR A C 1
ATOM 772 O O . TYR A 1 100 ? 14.367 -12.656 -14.07 1 98.19 100 TYR A O 1
ATOM 780 N N . HIS A 1 101 ? 15.344 -11.953 -12.18 1 97.75 101 HIS A N 1
ATOM 781 C CA . HIS A 1 101 ? 15.844 -13.281 -11.836 1 97.75 101 HIS A CA 1
ATOM 782 C C . HIS A 1 101 ? 14.703 -14.25 -11.555 1 97.75 101 HIS A C 1
ATOM 784 O O . HIS A 1 101 ? 14.805 -15.438 -11.852 1 97.75 101 HIS A O 1
ATOM 790 N N . ALA A 1 102 ? 13.625 -13.773 -10.984 1 98.38 102 ALA A N 1
ATOM 791 C CA . ALA A 1 102 ? 12.469 -14.633 -10.719 1 98.38 102 ALA A CA 1
ATOM 792 C C . ALA A 1 102 ? 11.82 -15.102 -12.016 1 98.38 102 ALA A C 1
ATOM 794 O O . ALA A 1 102 ? 11.453 -16.281 -12.141 1 98.38 102 ALA A O 1
ATOM 795 N N . PHE A 1 103 ? 11.641 -14.188 -12.961 1 98.38 103 PHE A N 1
ATOM 796 C CA . PHE A 1 103 ? 11.078 -14.562 -14.25 1 98.38 103 PHE A CA 1
ATOM 797 C C . PHE A 1 103 ? 11.992 -15.531 -14.992 1 98.38 103 PHE A C 1
ATOM 799 O O . PHE A 1 103 ? 11.523 -16.484 -15.617 1 98.38 103 PHE A O 1
ATOM 806 N N . GLU A 1 104 ? 13.312 -15.297 -14.875 1 97.19 104 GLU A N 1
ATOM 807 C CA . GLU A 1 104 ? 14.266 -16.234 -15.453 1 97.19 104 GLU A CA 1
ATOM 808 C C . GLU A 1 104 ? 14.141 -17.625 -14.82 1 97.19 104 GLU A C 1
ATOM 810 O O . GLU A 1 104 ? 14.141 -18.625 -15.523 1 97.19 104 GLU A O 1
ATOM 815 N N . ASN A 1 105 ? 14.102 -17.609 -13.539 1 97.44 105 ASN A N 1
ATOM 816 C CA . ASN A 1 105 ? 13.938 -18.859 -12.805 1 97.44 105 ASN A CA 1
ATOM 817 C C . ASN A 1 105 ? 12.672 -19.594 -13.227 1 97.44 105 ASN A C 1
ATOM 819 O O . ASN A 1 105 ? 12.641 -20.812 -13.242 1 97.44 105 ASN A O 1
ATOM 823 N N . ALA A 1 106 ? 11.641 -18.891 -13.562 1 97.81 106 ALA A N 1
ATOM 824 C CA . ALA A 1 106 ? 10.359 -19.438 -13.984 1 97.81 106 ALA A CA 1
ATOM 825 C C . ALA A 1 106 ? 10.422 -19.906 -15.438 1 97.81 106 ALA A C 1
ATOM 827 O O . ALA A 1 106 ? 9.469 -20.5 -15.945 1 97.81 106 ALA A O 1
ATOM 828 N N . GLY A 1 107 ? 11.492 -19.594 -16.109 1 96.94 107 GLY A N 1
ATOM 829 C CA . GLY A 1 107 ? 11.617 -19.922 -17.516 1 96.94 107 GLY A CA 1
ATOM 830 C C . GLY A 1 107 ? 10.812 -19.016 -18.422 1 96.94 107 GLY A C 1
ATOM 831 O O . GLY A 1 107 ? 10.344 -19.422 -19.484 1 96.94 107 GLY A O 1
ATOM 832 N N . LEU A 1 108 ? 10.57 -17.812 -17.969 1 95.75 108 LEU A N 1
ATOM 833 C CA . LEU A 1 108 ? 9.797 -16.828 -18.719 1 95.75 108 LEU A CA 1
ATOM 834 C C . LEU A 1 108 ? 10.695 -15.711 -19.234 1 95.75 108 LEU A C 1
ATOM 836 O O . LEU A 1 108 ? 11 -14.766 -18.5 1 95.75 108 LEU A O 1
ATOM 840 N N . PRO A 1 109 ? 11.047 -15.789 -20.516 1 93.69 109 PRO A N 1
ATOM 841 C CA . PRO A 1 109 ? 11.844 -14.688 -21.062 1 93.69 109 PRO A CA 1
ATOM 842 C C . PRO A 1 109 ? 11.078 -13.359 -21.094 1 93.69 109 PRO A C 1
ATOM 844 O O . PRO A 1 109 ? 9.852 -13.359 -21.203 1 93.69 109 PRO A O 1
ATOM 847 N N . VAL A 1 110 ? 11.789 -12.281 -21.016 1 91.88 110 VAL A N 1
ATOM 848 C CA . VAL A 1 110 ? 11.227 -10.938 -20.953 1 91.88 110 VAL A CA 1
ATOM 849 C C . VAL A 1 110 ? 10.273 -10.727 -22.125 1 91.88 110 VAL A C 1
ATOM 851 O O . VAL A 1 110 ? 9.195 -10.141 -21.953 1 91.88 110 VAL A O 1
ATOM 854 N N . GLU A 1 111 ? 10.594 -11.188 -23.25 1 94.88 111 GLU A N 1
ATOM 855 C CA . GLU A 1 111 ? 9.812 -11 -24.469 1 94.88 111 GLU A CA 1
ATOM 856 C C . GLU A 1 111 ? 8.438 -11.664 -24.344 1 94.88 111 GLU A C 1
ATOM 858 O O . GLU A 1 111 ? 7.461 -11.172 -24.906 1 94.88 111 GLU A O 1
ATOM 863 N N . SER A 1 112 ? 8.398 -12.695 -23.625 1 95.06 112 SER A N 1
ATOM 864 C CA . SER A 1 112 ? 7.148 -13.438 -23.5 1 95.06 112 SER A CA 1
ATOM 865 C C . SER A 1 112 ? 6.195 -12.742 -22.531 1 95.06 112 SER A C 1
ATOM 867 O O . SER A 1 112 ? 5 -13.055 -22.5 1 95.06 112 SER A O 1
ATOM 869 N N . LEU A 1 113 ? 6.695 -11.828 -21.766 1 96.94 113 LEU A N 1
ATOM 870 C CA . LEU A 1 113 ? 5.906 -11.148 -20.75 1 96.94 113 LEU A CA 1
ATOM 871 C C . LEU A 1 113 ? 5.238 -9.898 -21.312 1 96.94 113 LEU A C 1
ATOM 873 O O . LEU A 1 113 ? 4.266 -9.398 -20.734 1 96.94 113 LEU A O 1
ATOM 877 N N . ARG A 1 114 ? 5.816 -9.383 -22.406 1 97.12 114 ARG A N 1
ATOM 878 C CA . ARG A 1 114 ? 5.371 -8.102 -22.922 1 97.12 114 ARG A CA 1
ATOM 879 C C . ARG A 1 114 ? 3.895 -8.141 -23.312 1 97.12 114 ARG A C 1
ATOM 881 O O . ARG A 1 114 ? 3.463 -9.023 -24.047 1 97.12 114 ARG A O 1
ATOM 888 N N . GLY A 1 115 ? 3.168 -7.203 -22.719 1 96.94 115 GLY A N 1
ATOM 889 C CA . GLY A 1 115 ? 1.754 -7.078 -23.031 1 96.94 115 GLY A CA 1
ATOM 890 C C . GLY A 1 115 ? 0.881 -8.023 -22.234 1 96.94 115 GLY A C 1
ATOM 891 O O . GLY A 1 115 ? -0.345 -7.996 -22.344 1 96.94 115 GLY A O 1
ATOM 892 N N . SER A 1 116 ? 1.477 -8.789 -21.359 1 97.62 116 SER A N 1
ATOM 893 C CA . SER A 1 116 ? 0.72 -9.773 -20.594 1 97.62 116 SER A CA 1
ATOM 894 C C . SER A 1 116 ? -0.027 -9.117 -19.438 1 97.62 116 SER A C 1
ATOM 896 O O . SER A 1 116 ? 0.295 -8 -19.031 1 97.62 116 SER A O 1
ATOM 898 N N . ARG A 1 117 ? -0.996 -9.812 -18.953 1 97.88 117 ARG A N 1
ATOM 899 C CA . ARG A 1 117 ? -1.784 -9.328 -17.828 1 97.88 117 ARG A CA 1
ATOM 900 C C . ARG A 1 117 ? -1.218 -9.836 -16.516 1 97.88 117 ARG A C 1
ATOM 902 O O . ARG A 1 117 ? -1.969 -10.258 -15.625 1 97.88 117 ARG A O 1
ATOM 909 N N . VAL A 1 118 ? 0.111 -9.875 -16.453 1 98.56 118 VAL A N 1
ATOM 910 C CA . VAL A 1 118 ? 0.777 -10.234 -15.211 1 98.56 118 VAL A CA 1
ATOM 911 C C . VAL A 1 118 ? 0.645 -9.094 -14.211 1 98.56 118 VAL A C 1
ATOM 913 O O . VAL A 1 118 ? 0.951 -7.945 -14.523 1 98.56 118 VAL A O 1
ATOM 916 N N . ALA A 1 119 ? 0.131 -9.43 -13.039 1 98.75 119 ALA A N 1
ATOM 917 C CA . ALA A 1 119 ? 0.024 -8.438 -11.969 1 98.75 119 ALA A CA 1
ATOM 918 C C . ALA A 1 119 ? 1.333 -8.328 -11.188 1 98.75 119 ALA A C 1
ATOM 920 O O . ALA A 1 119 ? 2.143 -9.258 -11.195 1 98.75 119 ALA A O 1
ATOM 921 N N . VAL A 1 120 ? 1.542 -7.188 -10.594 1 98.88 120 VAL A N 1
ATOM 922 C CA . VAL A 1 120 ? 2.686 -6.98 -9.711 1 98.88 120 VAL A CA 1
ATOM 923 C C . VAL A 1 120 ? 2.209 -6.438 -8.367 1 98.88 120 VAL A C 1
ATOM 925 O O . VAL A 1 120 ? 1.636 -5.348 -8.297 1 98.88 120 VAL A O 1
ATOM 928 N N . PHE A 1 121 ? 2.379 -7.23 -7.305 1 98.75 121 PHE A N 1
ATOM 929 C CA . PHE A 1 121 ? 2.135 -6.816 -5.93 1 98.75 121 PHE A CA 1
ATOM 930 C C . PHE A 1 121 ? 3.439 -6.754 -5.145 1 98.75 121 PHE A C 1
ATOM 932 O O . PHE A 1 121 ? 4.148 -7.754 -5.027 1 98.75 121 PHE A O 1
ATOM 939 N N . SER A 1 122 ? 3.75 -5.551 -4.66 1 98.31 122 SER A N 1
ATOM 940 C CA . SER A 1 122 ? 5.02 -5.379 -3.961 1 98.31 122 SER A CA 1
ATOM 941 C C . SER A 1 122 ? 4.801 -4.879 -2.537 1 98.31 122 SER A C 1
ATOM 943 O O . SER A 1 122 ? 3.939 -4.031 -2.297 1 98.31 122 SER A O 1
ATOM 945 N N . ALA A 1 123 ? 5.551 -5.422 -1.62 1 97.25 123 ALA A N 1
ATOM 946 C CA . ALA A 1 123 ? 5.641 -4.941 -0.243 1 97.25 123 ALA A CA 1
ATOM 947 C C . ALA A 1 123 ? 7.062 -4.492 0.087 1 97.25 123 ALA A C 1
ATOM 949 O O . ALA A 1 123 ? 8.031 -5.023 -0.46 1 97.25 123 ALA A O 1
ATOM 950 N N . SER A 1 124 ? 7.117 -3.463 0.92 1 94.19 124 SER A N 1
ATOM 951 C CA . SER A 1 124 ? 8.414 -3.018 1.411 1 94.19 124 SER A CA 1
ATOM 952 C C . SER A 1 124 ? 8.312 -2.475 2.832 1 94.19 124 SER A C 1
ATOM 954 O O . SER A 1 124 ? 7.234 -2.076 3.273 1 94.19 124 SER A O 1
ATOM 956 N N . MET A 1 125 ? 9.273 -2.488 3.609 1 85 125 MET A N 1
ATOM 957 C CA . MET A 1 125 ? 9.203 -2.029 4.992 1 85 125 MET A CA 1
ATOM 958 C C . MET A 1 125 ? 9.961 -0.717 5.172 1 85 125 MET A C 1
ATOM 960 O O . MET A 1 125 ? 9.406 0.259 5.68 1 85 125 MET A O 1
ATOM 964 N N . SER A 1 126 ? 11.227 -0.597 4.785 1 83.12 126 SER A N 1
ATOM 965 C CA . SER A 1 126 ? 12.039 0.565 5.129 1 83.12 126 SER A CA 1
ATOM 966 C C . SER A 1 126 ? 11.789 1.717 4.16 1 83.12 126 SER A C 1
ATOM 968 O O . SER A 1 126 ? 11.422 1.496 3.004 1 83.12 126 SER A O 1
ATOM 970 N N . ASP A 1 127 ? 11.758 2.918 4.797 1 88.38 127 ASP A N 1
ATOM 971 C CA . ASP A 1 127 ? 11.758 4.137 3.996 1 88.38 127 ASP A CA 1
ATOM 972 C C . ASP A 1 127 ? 12.984 5 4.305 1 88.38 127 ASP A C 1
ATOM 974 O O . ASP A 1 127 ? 12.898 6.227 4.316 1 88.38 127 ASP A O 1
ATOM 978 N N . ASP A 1 128 ? 14.062 4.383 4.531 1 88.12 128 ASP A N 1
ATOM 979 C CA . ASP A 1 128 ? 15.281 5.055 4.961 1 88.12 128 ASP A CA 1
ATOM 980 C C . ASP A 1 128 ? 15.75 6.07 3.916 1 88.12 128 ASP A C 1
ATOM 982 O O . ASP A 1 128 ? 16.172 7.172 4.262 1 88.12 128 ASP A O 1
ATOM 986 N N . TYR A 1 129 ? 15.664 5.707 2.723 1 88.31 129 TYR A N 1
ATOM 987 C CA . TYR A 1 129 ? 16.141 6.594 1.668 1 88.31 129 TYR A CA 1
ATOM 988 C C . TYR A 1 129 ? 15.32 7.879 1.625 1 88.31 129 TYR A C 1
ATOM 990 O O . TYR A 1 129 ? 15.875 8.969 1.474 1 88.31 129 TYR A O 1
ATOM 998 N N . VAL A 1 130 ? 14.07 7.719 1.785 1 88 130 VAL A N 1
ATOM 999 C CA . VAL A 1 130 ? 13.18 8.867 1.827 1 88 130 VAL A CA 1
ATOM 1000 C C . VAL A 1 130 ? 13.531 9.758 3.018 1 88 130 VAL A C 1
ATOM 1002 O O . VAL A 1 130 ? 13.625 10.984 2.883 1 88 130 VAL A O 1
ATOM 1005 N N . ARG A 1 131 ? 13.695 9.148 4.152 1 86.06 131 ARG A N 1
ATOM 1006 C CA . ARG A 1 131 ? 14.031 9.891 5.359 1 86.06 131 ARG A CA 1
ATOM 1007 C C . ARG A 1 131 ? 15.375 10.594 5.211 1 86.06 131 ARG A C 1
ATOM 1009 O O . ARG A 1 131 ? 15.531 11.734 5.656 1 86.06 131 ARG A O 1
ATOM 1016 N N . MET A 1 132 ? 16.297 9.938 4.637 1 84.81 132 MET A N 1
ATOM 1017 C CA . MET A 1 132 ? 17.625 10.523 4.391 1 84.81 132 MET A CA 1
ATOM 1018 C C . MET A 1 132 ? 17.5 11.75 3.49 1 84.81 132 MET A C 1
ATOM 1020 O O . MET A 1 132 ? 18.094 12.789 3.773 1 84.81 132 MET A O 1
ATOM 1024 N N . MET A 1 133 ? 16.75 11.625 2.502 1 83.5 133 MET A N 1
ATOM 1025 C CA . MET A 1 133 ? 16.562 12.719 1.556 1 83.5 133 MET A CA 1
ATOM 1026 C C . MET A 1 133 ? 15.852 13.898 2.217 1 83.5 133 MET A C 1
ATOM 1028 O O . MET A 1 133 ? 16.109 15.055 1.876 1 83.5 133 MET A O 1
ATOM 1032 N N . ALA A 1 134 ? 15.031 13.57 3.115 1 82.81 134 ALA A N 1
ATOM 1033 C CA . ALA A 1 134 ? 14.227 14.594 3.775 1 82.81 134 ALA A CA 1
ATOM 1034 C C . ALA A 1 134 ? 15.07 15.422 4.734 1 82.81 134 ALA A C 1
ATOM 1036 O O . ALA A 1 134 ? 14.648 16.484 5.188 1 82.81 134 ALA A O 1
ATOM 1037 N N . GLN A 1 135 ? 16.219 14.961 5.113 1 81.56 135 GLN A N 1
ATOM 1038 C CA . GLN A 1 135 ? 17.094 15.664 6.059 1 81.56 135 GLN A CA 1
ATOM 1039 C C . GLN A 1 135 ? 17.594 16.984 5.477 1 81.56 135 GLN A C 1
ATOM 1041 O O . GLN A 1 135 ? 17.859 17.922 6.215 1 81.56 135 GLN A O 1
ATOM 1046 N N . ASP A 1 136 ? 17.703 17.016 4.148 1 79.12 136 ASP A N 1
ATOM 1047 C CA . ASP A 1 136 ? 18.047 18.25 3.447 1 79.12 136 ASP A CA 1
ATOM 1048 C C . ASP A 1 136 ? 17 18.594 2.383 1 79.12 136 ASP A C 1
ATOM 1050 O O . ASP A 1 136 ? 17.203 18.297 1.2 1 79.12 136 ASP A O 1
ATOM 1054 N N . PRO A 1 137 ? 15.977 19.266 2.807 1 74.06 137 PRO A N 1
ATOM 1055 C CA . PRO A 1 137 ? 14.836 19.484 1.913 1 74.06 137 PRO A CA 1
ATOM 1056 C C . PRO A 1 137 ? 15.188 20.391 0.728 1 74.06 137 PRO A C 1
ATOM 1058 O O . PRO A 1 137 ? 14.43 20.453 -0.245 1 74.06 137 PRO A O 1
ATOM 1061 N N . GLU A 1 138 ? 16.312 20.953 0.77 1 75.75 138 GLU A N 1
ATOM 1062 C CA . GLU A 1 138 ? 16.688 21.875 -0.3 1 75.75 138 GLU A CA 1
ATOM 1063 C C . GLU A 1 138 ? 17.594 21.203 -1.319 1 75.75 138 GLU A C 1
ATOM 1065 O O . GLU A 1 138 ? 17.953 21.797 -2.336 1 75.75 138 GLU A O 1
ATOM 1070 N N . ASP A 1 139 ? 17.891 19.922 -1.056 1 78.12 139 ASP A N 1
ATOM 1071 C CA . ASP A 1 139 ? 18.828 19.25 -1.938 1 78.12 139 ASP A CA 1
ATOM 1072 C C . ASP A 1 139 ? 18.312 17.875 -2.365 1 78.12 139 ASP A C 1
ATOM 1074 O O . ASP A 1 139 ? 19 16.875 -2.242 1 78.12 139 ASP A O 1
ATOM 1078 N N . HIS A 1 140 ? 17.156 17.938 -2.965 1 81.88 140 HIS A N 1
ATOM 1079 C CA . HIS A 1 140 ? 16.656 16.688 -3.512 1 81.88 140 HIS A CA 1
ATOM 1080 C C . HIS A 1 140 ? 17.047 16.531 -4.977 1 81.88 140 HIS A C 1
ATOM 1082 O O . HIS A 1 140 ? 17.094 17.5 -5.723 1 81.88 140 HIS A O 1
ATOM 1088 N N . PRO A 1 141 ? 17.297 15.266 -5.328 1 81.31 141 PRO A N 1
ATOM 1089 C CA . PRO A 1 141 ? 17.469 15.047 -6.766 1 81.31 141 PRO A CA 1
ATOM 1090 C C . PRO A 1 141 ? 16.219 15.352 -7.566 1 81.31 141 PRO A C 1
ATOM 1092 O O . PRO A 1 141 ? 15.102 15.266 -7.035 1 81.31 141 PRO A O 1
ATOM 1095 N N . ARG A 1 142 ? 16.391 15.695 -8.805 1 80.56 142 ARG A N 1
ATOM 1096 C CA . ARG A 1 142 ? 15.305 16.109 -9.68 1 80.56 142 ARG A CA 1
ATOM 1097 C C . ARG A 1 142 ? 14.273 14.992 -9.82 1 80.56 142 ARG A C 1
ATOM 1099 O O . ARG A 1 142 ? 13.07 15.258 -9.914 1 80.56 142 ARG A O 1
ATOM 1106 N N . MET A 1 143 ? 14.719 13.75 -9.812 1 86.75 143 MET A N 1
ATOM 1107 C CA . MET A 1 143 ? 13.828 12.625 -10.07 1 86.75 143 MET A CA 1
ATOM 1108 C C . MET A 1 143 ? 13.484 11.898 -8.773 1 86.75 143 MET A C 1
ATOM 1110 O O . MET A 1 143 ? 13.312 10.68 -8.773 1 86.75 143 MET A O 1
ATOM 1114 N N . ALA A 1 144 ? 13.383 12.672 -7.707 1 86.25 144 ALA A N 1
ATOM 1115 C CA . ALA A 1 144 ? 13.188 12.078 -6.387 1 86.25 144 ALA A CA 1
ATOM 1116 C C . ALA A 1 144 ? 11.781 11.492 -6.254 1 86.25 144 ALA A C 1
ATOM 1118 O O . ALA A 1 144 ? 11.586 10.492 -5.559 1 86.25 144 ALA A O 1
ATOM 1119 N N . ALA A 1 145 ? 10.844 12.117 -6.902 1 87.06 145 ALA A N 1
ATOM 1120 C CA . ALA A 1 145 ? 9.484 11.602 -6.785 1 87.06 145 ALA A CA 1
ATOM 1121 C C . ALA A 1 145 ? 9.383 10.188 -7.344 1 87.06 145 ALA A C 1
ATOM 1123 O O . ALA A 1 145 ? 9.023 9.25 -6.621 1 87.06 145 ALA A O 1
ATOM 1124 N N . THR A 1 146 ? 9.797 9.93 -8.539 1 91.12 146 THR A N 1
ATOM 1125 C CA . THR A 1 146 ? 9.758 8.609 -9.164 1 91.12 146 THR A CA 1
ATOM 1126 C C . THR A 1 146 ? 10.867 7.719 -8.617 1 91.12 146 THR A C 1
ATOM 1128 O O . THR A 1 146 ? 10.836 6.496 -8.781 1 91.12 146 THR A O 1
ATOM 1131 N N . GLY A 1 147 ? 11.75 8.328 -7.926 1 91.75 147 GLY A N 1
ATOM 1132 C CA . GLY A 1 147 ? 12.867 7.566 -7.391 1 91.75 147 GLY A CA 1
ATOM 1133 C C . GLY A 1 147 ? 12.609 7.035 -5.996 1 91.75 147 GLY A C 1
ATOM 1134 O O . GLY A 1 147 ? 13.305 6.129 -5.531 1 91.75 147 GLY A O 1
ATOM 1135 N N . THR A 1 148 ? 11.562 7.586 -5.348 1 91.5 148 THR A N 1
ATOM 1136 C CA . THR A 1 148 ? 11.516 7.23 -3.932 1 91.5 148 THR A CA 1
ATOM 1137 C C . THR A 1 148 ? 10.102 6.809 -3.527 1 91.5 148 THR A C 1
ATOM 1139 O O . THR A 1 148 ? 9.914 6.191 -2.477 1 91.5 148 THR A O 1
ATOM 1142 N N . PHE A 1 149 ? 9.094 7.117 -4.309 1 93.12 149 PHE A N 1
ATOM 1143 C CA . PHE A 1 149 ? 7.738 6.746 -3.924 1 93.12 149 PHE A CA 1
ATOM 1144 C C . PHE A 1 149 ? 7.578 5.23 -3.91 1 93.12 149 PHE A C 1
ATOM 1146 O O . PHE A 1 149 ? 8.055 4.543 -4.816 1 93.12 149 PHE A O 1
ATOM 1153 N N . ALA A 1 150 ? 6.863 4.738 -2.887 1 94.56 150 ALA A N 1
ATOM 1154 C CA . ALA A 1 150 ? 6.684 3.297 -2.721 1 94.56 150 ALA A CA 1
ATOM 1155 C C . ALA A 1 150 ? 5.898 2.703 -3.885 1 94.56 150 ALA A C 1
ATOM 1157 O O . ALA A 1 150 ? 6.16 1.574 -4.309 1 94.56 150 ALA A O 1
ATOM 1158 N N . SER A 1 151 ? 4.957 3.428 -4.398 1 95.5 151 SER A N 1
ATOM 1159 C CA . SER A 1 151 ? 4.133 2.953 -5.504 1 95.5 151 SER A CA 1
ATOM 1160 C C . SER A 1 151 ? 4.977 2.666 -6.738 1 95.5 151 SER A C 1
ATOM 1162 O O . SER A 1 151 ? 4.574 1.885 -7.605 1 95.5 151 SER A O 1
ATOM 1164 N N . ILE A 1 152 ? 6.129 3.283 -6.82 1 96.12 152 ILE A N 1
ATOM 1165 C CA . ILE A 1 152 ? 6.953 3.162 -8.016 1 96.12 152 ILE A CA 1
ATOM 1166 C C . ILE A 1 152 ? 7.652 1.805 -8.023 1 96.12 152 ILE A C 1
ATOM 1168 O O . ILE A 1 152 ? 8.023 1.297 -9.086 1 96.12 152 ILE A O 1
ATOM 1172 N N . ILE A 1 153 ? 7.789 1.166 -6.93 1 97.06 153 ILE A N 1
ATOM 1173 C CA . ILE A 1 153 ? 8.469 -0.121 -6.844 1 97.06 153 ILE A CA 1
ATOM 1174 C C . ILE A 1 153 ? 7.781 -1.133 -7.758 1 97.06 153 ILE A C 1
ATOM 1176 O O . ILE A 1 153 ? 8.391 -1.639 -8.703 1 97.06 153 ILE A O 1
ATOM 1180 N N . PRO A 1 154 ? 6.516 -1.4 -7.562 1 98.19 154 PRO A N 1
ATOM 1181 C CA . PRO A 1 154 ? 5.863 -2.33 -8.484 1 98.19 154 PRO A CA 1
ATOM 1182 C C . PRO A 1 154 ? 5.645 -1.729 -9.875 1 98.19 154 PRO A C 1
ATOM 1184 O O . PRO A 1 154 ? 5.727 -2.439 -10.875 1 98.19 154 PRO A O 1
ATOM 1187 N N . ASN A 1 155 ? 5.387 -0.442 -9.961 1 97.25 155 ASN A N 1
ATOM 1188 C CA . ASN A 1 155 ? 5.047 0.18 -11.242 1 97.25 155 ASN A CA 1
ATOM 1189 C C . ASN A 1 155 ? 6.238 0.201 -12.188 1 97.25 155 ASN A C 1
ATOM 1191 O O . ASN A 1 155 ? 6.07 0.097 -13.406 1 97.25 155 ASN A O 1
ATOM 1195 N N . ARG A 1 156 ? 7.418 0.41 -11.641 1 97.06 156 ARG A N 1
ATOM 1196 C CA . ARG A 1 156 ? 8.617 0.359 -12.477 1 97.06 156 ARG A CA 1
ATOM 1197 C C . ARG A 1 156 ? 8.844 -1.048 -13.016 1 97.06 156 ARG A C 1
ATOM 1199 O O . ARG A 1 156 ? 9.312 -1.214 -14.148 1 97.06 156 ARG A O 1
ATOM 1206 N N . VAL A 1 157 ? 8.57 -2.031 -12.219 1 98.31 157 VAL A N 1
ATOM 1207 C CA . VAL A 1 157 ? 8.641 -3.412 -12.688 1 98.31 157 VAL A CA 1
ATOM 1208 C C . VAL A 1 157 ? 7.664 -3.617 -13.844 1 98.31 157 VAL A C 1
ATOM 1210 O O . VAL A 1 157 ? 8.047 -4.121 -14.898 1 98.31 157 VAL A O 1
ATOM 1213 N N . SER A 1 158 ? 6.402 -3.219 -13.633 1 98.44 158 SER A N 1
ATOM 1214 C CA . SER A 1 158 ? 5.398 -3.355 -14.68 1 98.44 158 SER A CA 1
ATOM 1215 C C . SER A 1 158 ? 5.824 -2.631 -15.953 1 98.44 158 SER A C 1
ATOM 1217 O O . SER A 1 158 ? 5.664 -3.156 -17.062 1 98.44 158 SER A O 1
ATOM 1219 N N . TRP A 1 159 ? 6.367 -1.472 -15.781 1 97.56 159 TRP A N 1
ATOM 1220 C CA . TRP A 1 159 ? 6.777 -0.659 -16.922 1 97.56 159 TRP A CA 1
ATOM 1221 C C . TRP A 1 159 ? 7.902 -1.336 -17.688 1 97.56 159 TRP A C 1
ATOM 1223 O O . TRP A 1 159 ? 7.832 -1.465 -18.922 1 97.56 159 TRP A O 1
ATOM 1233 N N . PHE A 1 160 ? 8.93 -1.788 -17 1 97.44 160 PHE A N 1
ATOM 1234 C CA . PHE A 1 160 ? 10.094 -2.367 -17.656 1 97.44 160 PHE A CA 1
ATOM 1235 C C . PHE A 1 160 ? 9.711 -3.625 -18.422 1 97.44 160 PHE A C 1
ATOM 1237 O O . PHE A 1 160 ? 10.125 -3.805 -19.578 1 97.44 160 PHE A O 1
ATOM 1244 N N . PHE A 1 161 ? 8.852 -4.445 -17.828 1 98.25 161 PHE A N 1
ATOM 1245 C CA . PHE A 1 161 ? 8.531 -5.738 -18.422 1 98.25 161 PHE A CA 1
ATOM 1246 C C . PHE A 1 161 ? 7.273 -5.641 -19.266 1 98.25 161 PHE A C 1
ATOM 1248 O O . PHE A 1 161 ? 6.84 -6.629 -19.859 1 98.25 161 PHE A O 1
ATOM 1255 N N . ASP A 1 162 ? 6.652 -4.488 -19.297 1 98.19 162 ASP A N 1
ATOM 1256 C CA . ASP A 1 162 ? 5.438 -4.234 -20.062 1 98.19 162 ASP A CA 1
ATOM 1257 C C . ASP A 1 162 ? 4.289 -5.117 -19.578 1 98.19 162 ASP A C 1
ATOM 1259 O O . ASP A 1 162 ? 3.664 -5.816 -20.375 1 98.19 162 ASP A O 1
ATOM 1263 N N . LEU A 1 163 ? 4.113 -5.133 -18.344 1 98.44 163 LEU A N 1
ATOM 1264 C CA . LEU A 1 163 ? 3.051 -5.91 -17.703 1 98.44 163 LEU A CA 1
ATOM 1265 C C . LEU A 1 163 ? 1.788 -5.066 -17.547 1 98.44 163 LEU A C 1
ATOM 1267 O O . LEU A 1 163 ? 1.862 -3.9 -17.156 1 98.44 163 LEU A O 1
ATOM 1271 N N . HIS A 1 164 ? 0.608 -5.715 -17.75 1 98.06 164 HIS A N 1
ATOM 1272 C CA . HIS A 1 164 ? -0.614 -4.922 -17.844 1 98.06 164 HIS A CA 1
ATOM 1273 C C . HIS A 1 164 ? -1.617 -5.324 -16.766 1 98.06 164 HIS A C 1
ATOM 1275 O O . HIS A 1 164 ? -2.758 -4.855 -16.766 1 98.06 164 HIS A O 1
ATOM 1281 N N . GLY A 1 165 ? -1.271 -6.211 -15.875 1 97.69 165 GLY A N 1
ATOM 1282 C CA . GLY A 1 165 ? -2.111 -6.492 -14.727 1 97.69 165 GLY A CA 1
ATOM 1283 C C . GLY A 1 165 ? -2.025 -5.43 -13.648 1 97.69 165 GLY A C 1
ATOM 1284 O O . GLY A 1 165 ? -1.271 -4.465 -13.781 1 97.69 165 GLY A O 1
ATOM 1285 N N . PRO A 1 166 ? -2.822 -5.637 -12.609 1 97.38 166 PRO A N 1
ATOM 1286 C CA . PRO A 1 166 ? -2.738 -4.699 -11.484 1 97.38 166 PRO A CA 1
ATOM 1287 C C . PRO A 1 166 ? -1.311 -4.523 -10.977 1 97.38 166 PRO A C 1
ATOM 1289 O O . PRO A 1 166 ? -0.54 -5.484 -10.938 1 97.38 166 PRO A O 1
ATOM 1292 N N . SER A 1 167 ? -0.924 -3.324 -10.633 1 98.19 167 SER A N 1
ATOM 1293 C CA . SER A 1 167 ? 0.378 -2.969 -10.078 1 98.19 167 SER A CA 1
ATOM 1294 C C . SER A 1 167 ? 0.23 -2.131 -8.812 1 98.19 167 SER A C 1
ATOM 1296 O O . SER A 1 167 ? -0.146 -0.958 -8.875 1 98.19 167 SER A O 1
ATOM 1298 N N . VAL A 1 168 ? 0.593 -2.762 -7.617 1 97.44 168 VAL A N 1
ATOM 1299 C CA . VAL A 1 168 ? 0.168 -2.152 -6.363 1 97.44 168 VAL A CA 1
ATOM 1300 C C . VAL A 1 168 ? 1.24 -2.363 -5.297 1 97.44 168 VAL A C 1
ATOM 1302 O O . VAL A 1 168 ? 1.818 -3.447 -5.195 1 97.44 168 VAL A O 1
ATOM 1305 N N . HIS A 1 169 ? 1.581 -1.298 -4.605 1 97.88 169 HIS A N 1
ATOM 1306 C CA . HIS A 1 169 ? 2.328 -1.435 -3.361 1 97.88 169 HIS A CA 1
ATOM 1307 C C . HIS A 1 169 ? 1.389 -1.636 -2.176 1 97.88 169 HIS A C 1
ATOM 1309 O O . HIS A 1 169 ? 0.4 -0.914 -2.031 1 97.88 169 HIS A O 1
ATOM 1315 N N . VAL A 1 170 ? 1.736 -2.66 -1.373 1 96.5 170 VAL A N 1
ATOM 1316 C CA . VAL A 1 170 ? 0.883 -3.064 -0.261 1 96.5 170 VAL A CA 1
ATOM 1317 C C . VAL A 1 170 ? 1.634 -2.891 1.058 1 96.5 170 VAL A C 1
ATOM 1319 O O . VAL A 1 170 ? 2.824 -3.197 1.146 1 96.5 170 VAL A O 1
ATOM 1322 N N . ASP A 1 171 ? 0.893 -2.312 2.074 1 96.31 171 ASP A N 1
ATOM 1323 C CA . ASP A 1 171 ? 1.517 -2.117 3.379 1 96.31 171 ASP A CA 1
ATOM 1324 C C . ASP A 1 171 ? 0.56 -2.494 4.508 1 96.31 171 ASP A C 1
ATOM 1326 O O . ASP A 1 171 ? -0.455 -1.826 4.719 1 96.31 171 ASP A O 1
ATOM 1330 N N . SER A 1 172 ? 0.87 -3.539 5.18 1 94.06 172 SER A N 1
ATOM 1331 C CA . SER A 1 172 ? 0.18 -3.961 6.395 1 94.06 172 SER A CA 1
ATOM 1332 C C . SER A 1 172 ? 1.162 -4.176 7.543 1 94.06 172 SER A C 1
ATOM 1334 O O . SER A 1 172 ? 0.956 -5.051 8.391 1 94.06 172 SER A O 1
ATOM 1336 N N . ALA A 1 173 ? 2.312 -3.514 7.453 1 92.69 173 ALA A N 1
ATOM 1337 C CA . ALA A 1 173 ? 3.428 -3.623 8.391 1 92.69 173 ALA A CA 1
ATOM 1338 C C . ALA A 1 173 ? 4.203 -4.918 8.18 1 92.69 173 ALA A C 1
ATOM 1340 O O . ALA A 1 173 ? 4.645 -5.207 7.062 1 92.69 173 ALA A O 1
ATOM 1341 N N . CYS A 1 174 ? 4.457 -5.691 9.18 1 90 174 CYS A N 1
ATOM 1342 C CA . CYS A 1 174 ? 5.375 -6.82 9.07 1 90 174 CYS A CA 1
ATOM 1343 C C . CYS A 1 174 ? 4.746 -7.957 8.273 1 90 174 CYS A C 1
ATOM 1345 O O . CYS A 1 174 ? 5.445 -8.875 7.832 1 90 174 CYS A O 1
ATOM 1347 N N . SER A 1 175 ? 3.488 -7.949 8.016 1 92.62 175 SER A N 1
ATOM 1348 C CA . SER A 1 175 ? 2.803 -9.023 7.305 1 92.62 175 SER A CA 1
ATOM 1349 C C . SER A 1 175 ? 2.627 -8.688 5.824 1 92.62 175 SER A C 1
ATOM 1351 O O . SER A 1 175 ? 1.948 -9.406 5.094 1 92.62 175 SER A O 1
ATOM 1353 N N . SER A 1 176 ? 3.17 -7.664 5.352 1 95.56 176 SER A N 1
ATOM 1354 C CA . SER A 1 176 ? 2.863 -7.078 4.051 1 95.56 176 SER A CA 1
ATOM 1355 C C . SER A 1 176 ? 3.164 -8.055 2.918 1 95.56 176 SER A C 1
ATOM 1357 O O . SER A 1 176 ? 2.381 -8.18 1.975 1 95.56 176 SER A O 1
ATOM 1359 N N . SER A 1 177 ? 4.285 -8.742 2.982 1 95.5 177 SER A N 1
ATOM 1360 C CA . SER A 1 177 ? 4.668 -9.602 1.866 1 95.5 177 SER A CA 1
ATOM 1361 C C . SER A 1 177 ? 3.707 -10.773 1.715 1 95.5 177 SER A C 1
ATOM 1363 O O . SER A 1 177 ? 3.348 -11.148 0.597 1 95.5 177 SER A O 1
ATOM 1365 N N . LEU A 1 178 ? 3.332 -11.383 2.805 1 95.5 178 LEU A N 1
ATOM 1366 C CA . LEU A 1 178 ? 2.387 -12.492 2.729 1 95.5 178 LEU A CA 1
ATOM 1367 C C . LEU A 1 178 ? 1.004 -12 2.314 1 95.5 178 LEU A C 1
ATOM 1369 O O . LEU A 1 178 ? 0.275 -12.703 1.612 1 95.5 178 LEU A O 1
ATOM 1373 N N . LEU A 1 179 ? 0.655 -10.844 2.805 1 96.19 179 LEU A N 1
ATOM 1374 C CA . LEU A 1 179 ? -0.595 -10.242 2.355 1 96.19 179 LEU A CA 1
ATOM 1375 C C . LEU A 1 179 ? -0.564 -9.984 0.854 1 96.19 179 LEU A C 1
ATOM 1377 O O . LEU A 1 179 ? -1.575 -10.156 0.169 1 96.19 179 LEU A O 1
ATOM 1381 N N . ALA A 1 180 ? 0.578 -9.562 0.37 1 97.62 180 ALA A N 1
ATOM 1382 C CA . ALA A 1 180 ? 0.737 -9.352 -1.067 1 97.62 180 ALA A CA 1
ATOM 1383 C C . ALA A 1 180 ? 0.488 -10.648 -1.839 1 97.62 180 ALA A C 1
ATOM 1385 O O . ALA A 1 180 ? -0.099 -10.625 -2.924 1 97.62 180 ALA A O 1
ATOM 1386 N N . VAL A 1 181 ? 0.924 -11.742 -1.297 1 98 181 VAL A N 1
ATOM 1387 C CA . VAL A 1 181 ? 0.664 -13.039 -1.911 1 98 181 VAL A CA 1
ATOM 1388 C C . VAL A 1 181 ? -0.841 -13.297 -1.966 1 98 181 VAL A C 1
ATOM 1390 O O . VAL A 1 181 ? -1.369 -13.719 -2.996 1 98 181 VAL A O 1
ATOM 1393 N N . ASP A 1 182 ? -1.505 -13.062 -0.901 1 97.06 182 ASP A N 1
ATOM 1394 C CA . ASP A 1 182 ? -2.951 -13.25 -0.846 1 97.06 182 ASP A CA 1
ATOM 1395 C C . ASP A 1 182 ? -3.658 -12.398 -1.897 1 97.06 182 ASP A C 1
ATOM 1397 O O . ASP A 1 182 ? -4.531 -12.891 -2.617 1 97.06 182 ASP A O 1
ATOM 1401 N N . LEU A 1 183 ? -3.297 -11.164 -1.981 1 97.06 183 LEU A N 1
ATOM 1402 C CA . LEU A 1 183 ? -3.916 -10.258 -2.941 1 97.06 183 LEU A CA 1
ATOM 1403 C C . LEU A 1 183 ? -3.619 -10.695 -4.371 1 97.06 183 LEU A C 1
ATOM 1405 O O . LEU A 1 183 ? -4.484 -10.594 -5.246 1 97.06 183 LEU A O 1
ATOM 1409 N N . ALA A 1 184 ? -2.418 -11.141 -4.582 1 97.94 184 ALA A N 1
ATOM 1410 C CA . ALA A 1 184 ? -2.055 -11.648 -5.898 1 97.94 184 ALA A CA 1
ATOM 1411 C C . ALA A 1 184 ? -2.906 -12.859 -6.27 1 97.94 184 ALA A C 1
ATOM 1413 O O . ALA A 1 184 ? -3.377 -12.969 -7.406 1 97.94 184 ALA A O 1
ATOM 1414 N N . CYS A 1 185 ? -3.102 -13.703 -5.348 1 97 185 CYS A N 1
ATOM 1415 C CA . CYS A 1 185 ? -3.953 -14.867 -5.578 1 97 185 CYS A CA 1
ATOM 1416 C C . CYS A 1 185 ? -5.367 -14.438 -5.945 1 97 185 CYS A C 1
ATOM 1418 O O . CYS A 1 185 ? -5.969 -14.992 -6.867 1 97 185 CYS A O 1
ATOM 1420 N N . GLN A 1 186 ? -5.863 -13.461 -5.258 1 94.69 186 GLN A N 1
ATOM 1421 C CA . GLN A 1 186 ? -7.211 -12.977 -5.539 1 94.69 186 GLN A CA 1
ATOM 1422 C C . GLN A 1 186 ? -7.301 -12.359 -6.93 1 94.69 186 GLN A C 1
ATOM 1424 O O . GLN A 1 186 ? -8.305 -12.531 -7.629 1 94.69 186 GLN A O 1
ATOM 1429 N N . ALA A 1 187 ? -6.262 -11.641 -7.281 1 95.38 187 ALA A N 1
ATOM 1430 C CA . ALA A 1 187 ? -6.238 -11.031 -8.609 1 95.38 187 ALA A CA 1
ATOM 1431 C C . ALA A 1 187 ? -6.285 -12.094 -9.703 1 95.38 187 ALA A C 1
ATOM 1433 O O . ALA A 1 187 ? -6.938 -11.906 -10.727 1 95.38 187 ALA A O 1
ATOM 1434 N N . ILE A 1 188 ? -5.602 -13.141 -9.492 1 96.19 188 ILE A N 1
ATOM 1435 C CA . ILE A 1 188 ? -5.598 -14.242 -10.445 1 96.19 188 ILE A CA 1
ATOM 1436 C C . ILE A 1 188 ? -6.973 -14.914 -10.469 1 96.19 188 ILE A C 1
ATOM 1438 O O . ILE A 1 188 ? -7.543 -15.133 -11.539 1 96.19 188 ILE A O 1
ATOM 1442 N N . LYS A 1 189 ? -7.543 -15.148 -9.352 1 92.81 189 LYS A N 1
ATOM 1443 C CA . LYS A 1 189 ? -8.805 -15.859 -9.227 1 92.81 189 LYS A CA 1
ATOM 1444 C C . LYS A 1 189 ? -9.961 -15.039 -9.797 1 92.81 189 LYS A C 1
ATOM 1446 O O . LYS A 1 189 ? -10.914 -15.602 -10.344 1 92.81 189 LYS A O 1
ATOM 1451 N N . SER A 1 190 ? -9.867 -13.758 -9.664 1 88.44 190 SER A N 1
ATOM 1452 C CA . SER A 1 190 ? -10.93 -12.891 -10.148 1 88.44 190 SER A CA 1
ATOM 1453 C C . SER A 1 190 ? -10.883 -12.75 -11.664 1 88.44 190 SER A C 1
ATOM 1455 O O . SER A 1 190 ? -11.836 -12.266 -12.281 1 88.44 190 SER A O 1
ATOM 1457 N N . GLY A 1 191 ? -9.711 -13.141 -12.273 1 90.56 191 GLY A N 1
ATOM 1458 C CA . GLY A 1 191 ? -9.539 -12.992 -13.711 1 90.56 191 GLY A CA 1
ATOM 1459 C C . GLY A 1 191 ? -8.883 -11.688 -14.102 1 90.56 191 GLY A C 1
ATOM 1460 O O . GLY A 1 191 ? -8.633 -11.445 -15.289 1 90.56 191 GLY A O 1
ATOM 1461 N N . ASP A 1 192 ? -8.547 -10.883 -13.156 1 91.81 192 ASP A N 1
ATOM 1462 C CA . ASP A 1 192 ? -7.934 -9.586 -13.445 1 91.81 192 ASP A CA 1
ATOM 1463 C C . ASP A 1 192 ? -6.461 -9.75 -13.812 1 91.81 192 ASP A C 1
ATOM 1465 O O . ASP A 1 192 ? -5.855 -8.836 -14.383 1 91.81 192 ASP A O 1
ATOM 1469 N N . ALA A 1 193 ? -5.895 -10.922 -13.484 1 96.44 193 ALA A N 1
ATOM 1470 C CA . ALA A 1 193 ? -4.5 -11.203 -13.82 1 96.44 193 ALA A CA 1
ATOM 1471 C C . ALA A 1 193 ? -4.34 -12.633 -14.344 1 96.44 193 ALA A C 1
ATOM 1473 O O . ALA A 1 193 ? -4.996 -13.555 -13.859 1 96.44 193 ALA A O 1
ATOM 1474 N N . SER A 1 194 ? -3.502 -12.812 -15.297 1 97.31 194 SER A N 1
ATOM 1475 C CA . SER A 1 194 ? -3.195 -14.141 -15.812 1 97.31 194 SER A CA 1
ATOM 1476 C C . SER A 1 194 ? -2.117 -14.828 -14.977 1 97.31 194 SER A C 1
ATOM 1478 O O . SER A 1 194 ? -2.025 -16.047 -14.961 1 97.31 194 SER A O 1
ATOM 1480 N N . ALA A 1 195 ? -1.314 -14.094 -14.406 1 98.38 195 ALA A N 1
ATOM 1481 C CA . ALA A 1 195 ? -0.228 -14.445 -13.492 1 98.38 195 ALA A CA 1
ATOM 1482 C C . ALA A 1 195 ? 0.155 -13.266 -12.609 1 98.38 195 ALA A C 1
ATOM 1484 O O . ALA A 1 195 ? -0.408 -12.172 -12.742 1 98.38 195 ALA A O 1
ATOM 1485 N N . ALA A 1 196 ? 1.041 -13.547 -11.672 1 98.81 196 ALA A N 1
ATOM 1486 C CA . ALA A 1 196 ? 1.42 -12.438 -10.797 1 98.81 196 ALA A CA 1
ATOM 1487 C C . ALA A 1 196 ? 2.873 -12.562 -10.352 1 98.81 196 ALA A C 1
ATOM 1489 O O . ALA A 1 196 ? 3.393 -13.672 -10.211 1 98.81 196 ALA A O 1
ATOM 1490 N N . LEU A 1 197 ? 3.49 -11.461 -10.273 1 98.94 197 LEU A N 1
ATOM 1491 C CA . LEU A 1 197 ? 4.754 -11.312 -9.555 1 98.94 197 LEU A CA 1
ATOM 1492 C C . LEU A 1 197 ? 4.535 -10.672 -8.195 1 98.94 197 LEU A C 1
ATOM 1494 O O . LEU A 1 197 ? 3.893 -9.625 -8.086 1 98.94 197 LEU A O 1
ATOM 1498 N N . VAL A 1 198 ? 5 -11.336 -7.148 1 98.88 198 VAL A N 1
ATOM 1499 C CA . VAL A 1 198 ? 4.957 -10.781 -5.797 1 98.88 198 VAL A CA 1
ATOM 1500 C C . VAL A 1 198 ? 6.375 -10.508 -5.305 1 98.88 198 VAL A C 1
ATOM 1502 O O . VAL A 1 198 ? 7.25 -11.367 -5.406 1 98.88 198 VAL A O 1
ATOM 1505 N N . THR A 1 199 ? 6.602 -9.289 -4.801 1 98.62 199 THR A N 1
ATOM 1506 C CA . THR A 1 199 ? 7.93 -8.977 -4.285 1 98.62 199 THR A CA 1
ATOM 1507 C C . THR A 1 199 ? 7.848 -8.445 -2.857 1 98.62 199 THR A C 1
ATOM 1509 O O . THR A 1 199 ? 6.84 -7.848 -2.471 1 98.62 199 THR A O 1
ATOM 1512 N N . GLY A 1 200 ? 8.75 -8.758 -2.018 1 97.62 200 GLY A N 1
ATOM 1513 C CA . GLY A 1 200 ? 9.023 -8.195 -0.704 1 97.62 200 GLY A CA 1
ATOM 1514 C C . GLY A 1 200 ? 10.453 -7.73 -0.538 1 97.62 200 GLY A C 1
ATOM 1515 O O . GLY A 1 200 ? 11.391 -8.43 -0.933 1 97.62 200 GLY A O 1
ATOM 1516 N N . SER A 1 201 ? 10.641 -6.492 -0.063 1 96.69 201 SER A N 1
ATOM 1517 C CA . SER A 1 201 ? 12 -5.973 0.048 1 96.69 201 SER A CA 1
ATOM 1518 C C . SER A 1 201 ? 12.172 -5.141 1.315 1 96.69 201 SER A C 1
ATOM 1520 O O . SER A 1 201 ? 11.234 -4.488 1.77 1 96.69 201 SER A O 1
ATOM 1522 N N . ASN A 1 202 ? 13.281 -5.219 1.913 1 96.5 202 ASN A N 1
ATOM 1523 C CA . ASN A 1 202 ? 13.695 -4.387 3.041 1 96.5 202 ASN A CA 1
ATOM 1524 C C . ASN A 1 202 ? 15.188 -4.066 2.982 1 96.5 202 ASN A C 1
ATOM 1526 O O . ASN A 1 202 ? 16.016 -4.969 2.854 1 96.5 202 ASN A O 1
ATOM 1530 N N . LEU A 1 203 ? 15.5 -2.826 2.971 1 95.25 203 LEU A N 1
ATOM 1531 C CA . LEU A 1 203 ? 16.875 -2.342 2.975 1 95.25 203 LEU A CA 1
ATOM 1532 C C . LEU A 1 203 ? 17.094 -1.333 4.098 1 95.25 203 LEU A C 1
ATOM 1534 O O . LEU A 1 203 ? 16.312 -0.391 4.25 1 95.25 203 LEU A O 1
ATOM 1538 N N . ILE A 1 204 ? 18.109 -1.575 4.879 1 94.12 204 ILE A N 1
ATOM 1539 C CA . ILE A 1 204 ? 18.422 -0.729 6.027 1 94.12 204 ILE A CA 1
ATOM 1540 C C . ILE A 1 204 ? 19.594 0.177 5.699 1 94.12 204 ILE A C 1
ATOM 1542 O O . ILE A 1 204 ? 20.75 -0.276 5.672 1 94.12 204 ILE A O 1
ATOM 1546 N N . LEU A 1 205 ? 19.344 1.461 5.488 1 90.56 205 LEU A N 1
ATOM 1547 C CA . LEU A 1 205 ? 20.375 2.396 5.047 1 90.56 205 LEU A CA 1
ATOM 1548 C C . LEU A 1 205 ? 20.797 3.314 6.191 1 90.56 205 LEU A C 1
ATOM 1550 O O . LEU A 1 205 ? 21.844 3.959 6.117 1 90.56 205 LEU A O 1
ATOM 1554 N N . GLY A 1 206 ? 20 3.34 7.227 1 86.19 206 GLY A N 1
ATOM 1555 C CA . GLY A 1 206 ? 20.281 4.23 8.344 1 86.19 206 GLY A CA 1
ATOM 1556 C C . GLY A 1 206 ? 19.625 3.783 9.633 1 86.19 206 GLY A C 1
ATOM 1557 O O . GLY A 1 206 ? 18.906 2.787 9.656 1 86.19 206 GLY A O 1
ATOM 1558 N N . PRO A 1 207 ? 19.844 4.508 10.656 1 84.38 207 PRO A N 1
ATOM 1559 C CA . PRO A 1 207 ? 19.406 4.082 11.992 1 84.38 207 PRO A CA 1
ATOM 1560 C C . PRO A 1 207 ? 18 4.551 12.328 1 84.38 207 PRO A C 1
ATOM 1562 O O . PRO A 1 207 ? 17.422 4.125 13.336 1 84.38 207 PRO A O 1
ATOM 1565 N N . ASN A 1 208 ? 17.359 5.348 11.523 1 85 208 ASN A N 1
ATOM 1566 C CA . ASN A 1 208 ? 16.156 6.051 11.922 1 85 208 ASN A CA 1
ATOM 1567 C C . ASN A 1 208 ? 15.047 5.074 12.312 1 85 208 ASN A C 1
ATOM 1569 O O . ASN A 1 208 ? 14.445 5.207 13.383 1 85 208 ASN A O 1
ATOM 1573 N N . ILE A 1 209 ? 14.789 4.125 11.484 1 88 209 ILE A N 1
ATOM 1574 C CA . ILE A 1 209 ? 13.727 3.17 11.773 1 88 209 ILE A CA 1
ATOM 1575 C C . ILE A 1 209 ? 14.086 2.363 13.023 1 88 209 ILE A C 1
ATOM 1577 O O . ILE A 1 209 ? 13.203 2.021 13.82 1 88 209 ILE A O 1
ATOM 1581 N N . TYR A 1 210 ? 15.375 2.076 13.219 1 88.5 210 TYR A N 1
ATOM 1582 C CA . TYR A 1 210 ? 15.812 1.406 14.438 1 88.5 210 TYR A CA 1
ATOM 1583 C C . TYR A 1 210 ? 15.469 2.234 15.672 1 88.5 210 TYR A C 1
ATOM 1585 O O . TYR A 1 210 ? 15.016 1.693 16.688 1 88.5 210 TYR A O 1
ATOM 1593 N N . GLN A 1 211 ? 15.68 3.5 15.547 1 87.5 211 GLN A N 1
ATOM 1594 C CA . GLN A 1 211 ? 15.383 4.395 16.656 1 87.5 211 GLN A CA 1
ATOM 1595 C C . GLN A 1 211 ? 13.898 4.379 17 1 87.5 211 GLN A C 1
ATOM 1597 O O . GLN A 1 211 ? 13.523 4.23 18.172 1 87.5 211 GLN A O 1
ATOM 1602 N N . LEU A 1 212 ? 13.125 4.48 15.992 1 87.69 212 LEU A N 1
ATOM 1603 C CA . LEU A 1 212 ? 11.68 4.535 16.172 1 87.69 212 LEU A CA 1
ATOM 1604 C C . LEU A 1 212 ? 11.156 3.236 16.781 1 87.69 212 LEU A C 1
ATOM 1606 O O . LEU A 1 212 ? 10.383 3.26 17.734 1 87.69 212 LEU A O 1
ATOM 1610 N N . LEU A 1 213 ? 11.609 2.148 16.312 1 89.31 213 LEU A N 1
ATOM 1611 C CA . LEU A 1 213 ? 11.125 0.849 16.766 1 89.31 213 LEU A CA 1
ATOM 1612 C C . LEU A 1 213 ? 11.688 0.508 18.141 1 89.31 213 LEU A C 1
ATOM 1614 O O . LEU A 1 213 ? 11 -0.092 18.969 1 89.31 213 LEU A O 1
ATOM 1618 N N . SER A 1 214 ? 12.914 0.912 18.328 1 87.94 214 SER A N 1
ATOM 1619 C CA . SER A 1 214 ? 13.5 0.702 19.656 1 87.94 214 SER A CA 1
ATOM 1620 C C . SER A 1 214 ? 12.766 1.506 20.719 1 87.94 214 SER A C 1
ATOM 1622 O O . SER A 1 214 ? 12.578 1.031 21.844 1 87.94 214 SER A O 1
ATOM 1624 N N . ALA A 1 215 ? 12.383 2.697 20.391 1 86.38 215 ALA A N 1
ATOM 1625 C CA . ALA A 1 215 ? 11.688 3.576 21.312 1 86.38 215 ALA A CA 1
ATOM 1626 C C . ALA A 1 215 ? 10.383 2.947 21.797 1 86.38 215 ALA A C 1
ATOM 1628 O O . ALA A 1 215 ? 9.938 3.197 22.922 1 86.38 215 ALA A O 1
ATOM 1629 N N . GLN A 1 216 ? 9.859 2.092 21.031 1 87.62 216 GLN A N 1
ATOM 1630 C CA . GLN A 1 216 ? 8.594 1.463 21.375 1 87.62 216 GLN A CA 1
ATOM 1631 C C . GLN A 1 216 ? 8.805 0.027 21.859 1 87.62 216 GLN A C 1
ATOM 1633 O O . GLN A 1 216 ? 7.84 -0.73 22 1 87.62 216 GLN A O 1
ATOM 1638 N N . GLY A 1 217 ? 10.047 -0.383 21.938 1 87.19 217 GLY A N 1
ATOM 1639 C CA . GLY A 1 217 ? 10.391 -1.64 22.578 1 87.19 217 GLY A CA 1
ATOM 1640 C C . GLY A 1 217 ? 10.211 -2.844 21.688 1 87.19 217 GLY A C 1
ATOM 1641 O O . GLY A 1 217 ? 10.078 -3.973 22.156 1 87.19 217 GLY A O 1
ATOM 1642 N N . PHE A 1 218 ? 10.273 -2.646 20.359 1 88.94 218 PHE A N 1
ATOM 1643 C CA . PHE A 1 218 ? 10 -3.742 19.438 1 88.94 218 PHE A CA 1
ATOM 1644 C C . PHE A 1 218 ? 11.258 -4.57 19.188 1 88.94 218 PHE A C 1
ATOM 1646 O O . PHE A 1 218 ? 11.18 -5.766 18.906 1 88.94 218 PHE A O 1
ATOM 1653 N N . LEU A 1 219 ? 12.367 -3.947 19.359 1 92.25 219 LEU A N 1
ATOM 1654 C CA . LEU A 1 219 ? 13.57 -4.59 18.844 1 92.25 219 LEU A CA 1
ATOM 1655 C C . LEU A 1 219 ? 14.352 -5.266 19.969 1 92.25 219 LEU A C 1
ATOM 1657 O O . LEU A 1 219 ? 14.453 -4.723 21.078 1 92.25 219 LEU A O 1
ATOM 1661 N N . SER A 1 220 ? 14.875 -6.414 19.609 1 93.69 220 SER A N 1
ATOM 1662 C CA . SER A 1 220 ? 15.812 -7.078 20.516 1 93.69 220 SER A CA 1
ATOM 1663 C C . SER A 1 220 ? 17.125 -6.305 20.609 1 93.69 220 SER A C 1
ATOM 1665 O O . SER A 1 220 ? 17.766 -6.039 19.594 1 93.69 220 SER A O 1
ATOM 1667 N N . PRO A 1 221 ? 17.531 -6.008 21.828 1 90.31 221 PRO A N 1
ATOM 1668 C CA . PRO A 1 221 ? 18.844 -5.355 21.969 1 90.31 221 PRO A CA 1
ATOM 1669 C C . PRO A 1 221 ? 19.984 -6.246 21.5 1 90.31 221 PRO A C 1
ATOM 1671 O O . PRO A 1 221 ? 21.078 -5.742 21.188 1 90.31 221 PRO A O 1
ATOM 1674 N N . ASP A 1 222 ? 19.766 -7.516 21.406 1 91.44 222 ASP A N 1
ATOM 1675 C CA . ASP A 1 222 ? 20.781 -8.477 21 1 91.44 222 ASP A CA 1
ATOM 1676 C C . ASP A 1 222 ? 20.828 -8.633 19.484 1 91.44 222 ASP A C 1
ATOM 1678 O O . ASP A 1 222 ? 21.75 -9.242 18.938 1 91.44 222 ASP A O 1
ATOM 1682 N N . SER A 1 223 ? 19.828 -8.148 18.812 1 93.38 223 SER A N 1
ATOM 1683 C CA . SER A 1 223 ? 19.703 -8.25 17.359 1 93.38 223 SER A CA 1
ATOM 1684 C C . SER A 1 223 ? 19.547 -9.703 16.922 1 93.38 223 SER A C 1
ATOM 1686 O O . SER A 1 223 ? 20.078 -10.102 15.875 1 93.38 223 SER A O 1
ATOM 1688 N N . VAL A 1 224 ? 18.984 -10.453 17.781 1 92.31 224 VAL A N 1
ATOM 1689 C CA . VAL A 1 224 ? 18.641 -11.844 17.5 1 92.31 224 VAL A CA 1
ATOM 1690 C C . VAL A 1 224 ? 17.219 -12.125 18 1 92.31 224 VAL A C 1
ATOM 1692 O O . VAL A 1 224 ? 16.781 -11.586 19.016 1 92.31 224 VAL A O 1
ATOM 1695 N N . CYS A 1 225 ? 16.5 -12.961 17.219 1 92.31 225 CYS A N 1
ATOM 1696 C CA . CYS A 1 225 ? 15.18 -13.398 17.656 1 92.31 225 CYS A CA 1
ATOM 1697 C C . CYS A 1 225 ? 15.273 -14.664 18.484 1 92.31 225 CYS A C 1
ATOM 1699 O O . CYS A 1 225 ? 15.828 -15.672 18.031 1 92.31 225 CYS A O 1
ATOM 1701 N N . TYR A 1 226 ? 14.773 -14.602 19.719 1 91.44 226 TYR A N 1
ATOM 1702 C CA . TYR A 1 226 ? 14.672 -15.789 20.562 1 91.44 226 TYR A CA 1
ATOM 1703 C C . TYR A 1 226 ? 13.25 -16.328 20.578 1 91.44 226 TYR A C 1
ATOM 1705 O O . TYR A 1 226 ? 12.625 -16.422 21.625 1 91.44 226 TYR A O 1
ATOM 1713 N N . SER A 1 227 ? 12.805 -16.734 19.406 1 88.19 227 SER A N 1
ATOM 1714 C CA . SER A 1 227 ? 11.422 -17.156 19.234 1 88.19 227 SER A CA 1
ATOM 1715 C C . SER A 1 227 ? 11.109 -18.375 20.094 1 88.19 227 SER A C 1
ATOM 1717 O O . SER A 1 227 ? 11.852 -19.359 20.094 1 88.19 227 SER A O 1
ATOM 1719 N N . PHE A 1 228 ? 10.039 -18.359 20.812 1 89.38 228 PHE A N 1
ATOM 1720 C CA . PHE A 1 228 ? 9.523 -19.422 21.672 1 89.38 228 PHE A CA 1
ATOM 1721 C C . PHE A 1 228 ? 10.508 -19.75 22.781 1 89.38 228 PHE A C 1
ATOM 1723 O O . PHE A 1 228 ? 10.531 -20.875 23.297 1 89.38 228 PHE A O 1
ATOM 1730 N N . ASP A 1 229 ? 11.359 -18.844 23.031 1 91.75 229 ASP A N 1
ATOM 1731 C CA . ASP A 1 229 ? 12.391 -19 24.047 1 91.75 229 ASP A CA 1
ATOM 1732 C C . ASP A 1 229 ? 12.211 -17.984 25.172 1 91.75 229 ASP A C 1
ATOM 1734 O O . ASP A 1 229 ? 11.742 -16.859 24.938 1 91.75 229 ASP A O 1
ATOM 1738 N N . HIS A 1 230 ? 12.508 -18.438 26.344 1 93.81 230 HIS A N 1
ATOM 1739 C CA . HIS A 1 230 ? 12.359 -17.562 27.5 1 93.81 230 HIS A CA 1
ATOM 1740 C C . HIS A 1 230 ? 13.242 -16.328 27.359 1 93.81 230 HIS A C 1
ATOM 1742 O O . HIS A 1 230 ? 13.016 -15.32 28.031 1 93.81 230 HIS A O 1
ATOM 1748 N N . ARG A 1 231 ? 14.117 -16.328 26.531 1 92.31 231 ARG A N 1
ATOM 1749 C CA . ARG A 1 231 ? 15.039 -15.211 26.312 1 92.31 231 ARG A CA 1
ATOM 1750 C C . ARG A 1 231 ? 14.43 -14.156 25.391 1 92.31 231 ARG A C 1
ATOM 1752 O O . ARG A 1 231 ? 15.039 -13.117 25.141 1 92.31 231 ARG A O 1
ATOM 1759 N N . ALA A 1 232 ? 13.195 -14.375 24.859 1 92.56 232 ALA A N 1
ATOM 1760 C CA . ALA A 1 232 ? 12.586 -13.469 23.891 1 92.56 232 ALA A CA 1
ATOM 1761 C C . ALA A 1 232 ? 12.492 -12.055 24.453 1 92.56 232 ALA A C 1
ATOM 1763 O O . ALA A 1 232 ? 11.969 -11.844 25.547 1 92.56 232 ALA A O 1
ATOM 1764 N N . ASN A 1 233 ? 13.023 -11.07 23.781 1 92.19 233 ASN A N 1
ATOM 1765 C CA . ASN A 1 233 ? 13.039 -9.68 24.219 1 92.19 233 ASN A CA 1
ATOM 1766 C C . ASN A 1 233 ? 12.883 -8.719 23.047 1 92.19 233 ASN A C 1
ATOM 1768 O O . ASN A 1 233 ? 13.391 -7.594 23.094 1 92.19 233 ASN A O 1
ATOM 1772 N N . GLY A 1 234 ? 12.281 -9.125 21.953 1 92 234 GLY A N 1
ATOM 1773 C CA . GLY A 1 234 ? 12.086 -8.344 20.734 1 92 234 GLY A CA 1
ATOM 1774 C C . GLY A 1 234 ? 12.539 -9.062 19.484 1 92 234 GLY A C 1
ATOM 1775 O O . GLY A 1 234 ? 12.969 -10.219 19.547 1 92 234 GLY A O 1
ATOM 1776 N N . TYR A 1 235 ? 12.367 -8.367 18.359 1 92.12 235 TYR A N 1
ATOM 1777 C CA . TYR A 1 235 ? 12.797 -9.008 17.125 1 92.12 235 TYR A CA 1
ATOM 1778 C C . TYR A 1 235 ? 14 -8.297 16.531 1 92.12 235 TYR A C 1
ATOM 1780 O O . TYR A 1 235 ? 14.352 -7.188 16.953 1 92.12 235 TYR A O 1
ATOM 1788 N N . ALA A 1 236 ? 14.672 -9.031 15.695 1 93.62 236 ALA A N 1
ATOM 1789 C CA . ALA A 1 236 ? 15.828 -8.484 14.977 1 93.62 236 ALA A CA 1
ATOM 1790 C C . ALA A 1 236 ? 15.453 -8.117 13.547 1 93.62 236 ALA A C 1
ATOM 1792 O O . ALA A 1 236 ? 14.68 -8.82 12.898 1 93.62 236 ALA A O 1
ATOM 1793 N N . ARG A 1 237 ? 16.062 -7.043 13.078 1 93.69 237 ARG A N 1
ATOM 1794 C CA . ARG A 1 237 ? 15.773 -6.594 11.727 1 93.69 237 ARG A CA 1
ATOM 1795 C C . ARG A 1 237 ? 16.781 -7.172 10.727 1 93.69 237 ARG A C 1
ATOM 1797 O O . ARG A 1 237 ? 17.922 -7.457 11.086 1 93.69 237 ARG A O 1
ATOM 1804 N N . GLY A 1 238 ? 16.344 -7.344 9.555 1 95.12 238 GLY A N 1
ATOM 1805 C CA . GLY A 1 238 ? 17.188 -7.84 8.492 1 95.12 238 GLY A CA 1
ATOM 1806 C C . GLY A 1 238 ? 16.844 -7.281 7.129 1 95.12 238 GLY A C 1
ATOM 1807 O O . GLY A 1 238 ? 15.789 -6.656 6.965 1 95.12 238 GLY A O 1
ATOM 1808 N N . GLU A 1 239 ? 17.797 -7.406 6.211 1 96.12 239 GLU A N 1
ATOM 1809 C CA . GLU A 1 239 ? 17.625 -7.004 4.82 1 96.12 239 GLU A CA 1
ATOM 1810 C C . GLU A 1 239 ? 17.266 -8.203 3.941 1 96.12 239 GLU A C 1
ATOM 1812 O O . GLU A 1 239 ? 17.531 -9.344 4.301 1 96.12 239 GLU A O 1
ATOM 1817 N N . GLY A 1 240 ? 16.578 -7.879 2.844 1 96.75 240 GLY A N 1
ATOM 1818 C CA . GLY A 1 240 ? 16.281 -8.93 1.888 1 96.75 240 GLY A CA 1
ATOM 1819 C C . GLY A 1 240 ? 15.383 -8.477 0.755 1 96.75 240 GLY A C 1
ATOM 1820 O O . GLY A 1 240 ? 14.688 -7.465 0.878 1 96.75 240 GLY A O 1
ATOM 1821 N N . VAL A 1 241 ? 15.477 -9.125 -0.355 1 97 241 VAL A N 1
ATOM 1822 C CA . VAL A 1 241 ? 14.57 -8.984 -1.49 1 97 241 VAL A CA 1
ATOM 1823 C C . VAL A 1 241 ? 14.172 -10.359 -2.008 1 97 241 VAL A C 1
ATOM 1825 O O . VAL A 1 241 ? 15.031 -11.211 -2.268 1 97 241 VAL A O 1
ATOM 1828 N N . ILE A 1 242 ? 12.914 -10.586 -2.051 1 97.94 242 ILE A N 1
ATOM 1829 C CA . ILE A 1 242 ? 12.375 -11.844 -2.553 1 97.94 242 ILE A CA 1
ATOM 1830 C C . ILE A 1 242 ? 11.32 -11.562 -3.615 1 97.94 242 ILE A C 1
ATOM 1832 O O . ILE A 1 242 ? 10.539 -10.617 -3.492 1 97.94 242 ILE A O 1
ATOM 1836 N N . ALA A 1 243 ? 11.32 -12.305 -4.656 1 98.62 243 ALA A N 1
ATOM 1837 C CA . ALA A 1 243 ? 10.297 -12.258 -5.695 1 98.62 243 ALA A CA 1
ATOM 1838 C C . ALA A 1 243 ? 9.742 -13.648 -5.98 1 98.62 243 ALA A C 1
ATOM 1840 O O . ALA A 1 243 ? 10.492 -14.625 -6.027 1 98.62 243 ALA A O 1
ATOM 1841 N N . LEU A 1 244 ? 8.43 -13.766 -6.109 1 98.81 244 LEU A N 1
ATOM 1842 C CA . LEU A 1 244 ? 7.73 -14.992 -6.473 1 98.81 244 LEU A CA 1
ATOM 1843 C C . LEU A 1 244 ? 6.914 -14.797 -7.746 1 98.81 244 LEU A C 1
ATOM 1845 O O . LEU A 1 244 ? 6.281 -13.758 -7.93 1 98.81 244 LEU A O 1
ATOM 1849 N N . VAL A 1 245 ? 6.938 -15.758 -8.578 1 98.88 245 VAL A N 1
ATOM 1850 C CA . VAL A 1 245 ? 6.066 -15.781 -9.75 1 98.88 245 VAL A CA 1
ATOM 1851 C C . VAL A 1 245 ? 4.938 -16.781 -9.531 1 98.88 245 VAL A C 1
ATOM 1853 O O . VAL A 1 245 ? 5.184 -17.969 -9.32 1 98.88 245 VAL A O 1
ATOM 1856 N N . LEU A 1 246 ? 3.715 -16.312 -9.609 1 98.81 246 LEU A N 1
ATOM 1857 C CA . LEU A 1 246 ? 2.52 -17.109 -9.367 1 98.81 246 LEU A CA 1
ATOM 1858 C C . LEU A 1 246 ? 1.713 -17.281 -10.656 1 98.81 246 LEU A C 1
ATOM 1860 O O . LEU A 1 246 ? 1.59 -16.344 -11.445 1 98.81 246 LEU A O 1
ATOM 1864 N N . LYS A 1 247 ? 1.222 -18.453 -10.789 1 97.75 247 LYS A N 1
ATOM 1865 C CA . LYS A 1 247 ? 0.403 -18.797 -11.945 1 97.75 247 LYS A CA 1
ATOM 1866 C C . LYS A 1 247 ? -0.716 -19.766 -11.555 1 97.75 247 LYS A C 1
ATOM 1868 O O . LYS A 1 247 ? -0.55 -20.578 -10.641 1 97.75 247 LYS A O 1
ATOM 1873 N N . PRO A 1 248 ? -1.912 -19.609 -12.305 1 98.12 248 PRO A N 1
ATOM 1874 C CA . PRO A 1 248 ? -2.869 -20.688 -12.078 1 98.12 248 PRO A CA 1
ATOM 1875 C C . PRO A 1 248 ? -2.25 -22.078 -12.273 1 98.12 248 PRO A C 1
ATOM 1877 O O . PRO A 1 248 ? -1.533 -22.297 -13.25 1 98.12 248 PRO A O 1
ATOM 1880 N N . LEU A 1 249 ? -2.582 -22.953 -11.352 1 98.12 249 LEU A N 1
ATOM 1881 C CA . LEU A 1 249 ? -1.965 -24.266 -11.391 1 98.12 249 LEU A CA 1
ATOM 1882 C C . LEU A 1 249 ? -2.23 -24.953 -12.734 1 98.12 249 LEU A C 1
ATOM 1884 O O . LEU A 1 249 ? -1.317 -25.516 -13.336 1 98.12 249 LEU A O 1
ATOM 1888 N N . LEU A 1 250 ? -3.391 -24.875 -13.219 1 97.69 250 LEU A N 1
ATOM 1889 C CA . LEU A 1 250 ? -3.756 -25.531 -14.469 1 97.69 250 LEU A CA 1
ATOM 1890 C C . LEU A 1 250 ? -2.963 -24.953 -15.633 1 97.69 250 LEU A C 1
ATOM 1892 O O . LEU A 1 250 ? -2.553 -25.688 -16.531 1 97.69 250 LEU A O 1
ATOM 1896 N N . ASP A 1 251 ? -2.775 -23.656 -15.648 1 97.19 251 ASP A N 1
ATOM 1897 C CA . ASP A 1 251 ? -1.968 -23.016 -16.688 1 97.19 251 ASP A CA 1
ATOM 1898 C C . ASP A 1 251 ? -0.507 -23.453 -16.594 1 97.19 251 ASP A C 1
ATOM 1900 O O . ASP A 1 251 ? 0.151 -23.672 -17.609 1 97.19 251 ASP A O 1
ATOM 1904 N N . ALA A 1 252 ? 0.007 -23.531 -15.383 1 97.69 252 ALA A N 1
ATOM 1905 C CA . ALA A 1 252 ? 1.386 -23.953 -15.164 1 97.69 252 ALA A CA 1
ATOM 1906 C C . ALA A 1 252 ? 1.611 -25.359 -15.703 1 97.69 252 ALA A C 1
ATOM 1908 O O . ALA A 1 252 ? 2.631 -25.641 -16.344 1 97.69 252 ALA A O 1
ATOM 1909 N N . VAL A 1 253 ? 0.66 -26.25 -15.398 1 97.62 253 VAL A N 1
ATOM 1910 C CA . VAL A 1 253 ? 0.742 -27.625 -15.883 1 97.62 253 VAL A CA 1
ATOM 1911 C C . VAL A 1 253 ? 0.682 -27.641 -17.406 1 97.62 253 VAL A C 1
ATOM 1913 O O . VAL A 1 253 ? 1.506 -28.297 -18.062 1 97.62 253 VAL A O 1
ATOM 1916 N N . ARG A 1 254 ? -0.254 -26.953 -17.938 1 97.25 254 ARG A N 1
ATOM 1917 C CA . ARG A 1 254 ? -0.437 -26.891 -19.375 1 97.25 254 ARG A CA 1
ATOM 1918 C C . ARG A 1 254 ? 0.835 -26.406 -20.078 1 97.25 254 ARG A C 1
ATOM 1920 O O . ARG A 1 254 ? 1.215 -26.922 -21.125 1 97.25 254 ARG A O 1
ATOM 1927 N N . ASP A 1 255 ? 1.501 -25.438 -19.484 1 96.75 255 ASP A N 1
ATOM 1928 C CA . ASP A 1 255 ? 2.648 -24.781 -20.109 1 96.75 255 ASP A CA 1
ATOM 1929 C C . ASP A 1 255 ? 3.941 -25.531 -19.797 1 96.75 255 ASP A C 1
ATOM 1931 O O . ASP A 1 255 ? 5.012 -25.172 -20.281 1 96.75 255 ASP A O 1
ATOM 1935 N N . GLY A 1 256 ? 3.871 -26.562 -18.938 1 97.44 256 GLY A N 1
ATOM 1936 C CA . GLY A 1 256 ? 5.047 -27.344 -18.578 1 97.44 256 GLY A CA 1
ATOM 1937 C C . GLY A 1 256 ? 6.004 -26.594 -17.672 1 97.44 256 GLY A C 1
ATOM 1938 O O . GLY A 1 256 ? 7.219 -26.781 -17.734 1 97.44 256 GLY A O 1
ATOM 1939 N N . ASP A 1 257 ? 5.465 -25.641 -16.906 1 97.25 257 ASP A N 1
ATOM 1940 C CA . ASP A 1 257 ? 6.297 -24.891 -15.969 1 97.25 257 ASP A CA 1
ATOM 1941 C C . ASP A 1 257 ? 6.836 -25.797 -14.867 1 97.25 257 ASP A C 1
ATOM 1943 O O . ASP A 1 257 ? 6.234 -26.828 -14.547 1 97.25 257 ASP A O 1
ATOM 1947 N N . MET A 1 258 ? 8.031 -25.438 -14.398 1 97.38 258 MET A N 1
ATOM 1948 C CA . MET A 1 258 ? 8.5 -26.078 -13.164 1 97.38 258 MET A CA 1
ATOM 1949 C C . MET A 1 258 ? 7.691 -25.578 -11.969 1 97.38 258 MET A C 1
ATOM 1951 O O . MET A 1 258 ? 7.766 -24.406 -11.602 1 97.38 258 MET A O 1
ATOM 1955 N N . ILE A 1 259 ? 6.941 -26.422 -11.328 1 98 259 ILE A N 1
ATOM 1956 C CA . ILE A 1 259 ? 6.105 -26.062 -10.188 1 98 259 ILE A CA 1
ATOM 1957 C C . ILE A 1 259 ? 6.883 -26.266 -8.891 1 98 259 ILE A C 1
ATOM 1959 O O . ILE A 1 259 ? 7.199 -27.406 -8.531 1 98 259 ILE A O 1
ATOM 1963 N N . ARG A 1 260 ? 7.188 -25.141 -8.203 1 96.94 260 ARG A N 1
ATOM 1964 C CA . ARG A 1 260 ? 7.984 -25.188 -6.98 1 96.94 260 ARG A CA 1
ATOM 1965 C C . ARG A 1 260 ? 7.113 -25.484 -5.766 1 96.94 260 ARG A C 1
ATOM 1967 O O . ARG A 1 260 ? 7.586 -26.094 -4.797 1 96.94 260 ARG A O 1
ATOM 1974 N N . ALA A 1 261 ? 5.961 -25 -5.73 1 97.19 261 ALA A N 1
ATOM 1975 C CA . ALA A 1 261 ? 4.969 -25.172 -4.676 1 97.19 261 ALA A CA 1
ATOM 1976 C C . ALA A 1 261 ? 3.564 -24.844 -5.184 1 97.19 261 ALA A C 1
ATOM 1978 O O . ALA A 1 261 ? 3.404 -24.25 -6.246 1 97.19 261 ALA A O 1
ATOM 1979 N N . VAL A 1 262 ? 2.564 -25.344 -4.477 1 97.81 262 VAL A N 1
ATOM 1980 C CA . VAL A 1 262 ? 1.174 -25.031 -4.801 1 97.81 262 VAL A CA 1
ATOM 1981 C C . VAL A 1 262 ? 0.497 -24.375 -3.605 1 97.81 262 VAL A C 1
ATOM 1983 O O . VAL A 1 262 ? 0.536 -24.891 -2.49 1 97.81 262 VAL A O 1
ATOM 1986 N N . ILE A 1 263 ? -0.026 -23.203 -3.818 1 97.5 263 ILE A N 1
ATOM 1987 C CA . ILE A 1 263 ? -0.855 -22.531 -2.832 1 97.5 263 ILE A CA 1
ATOM 1988 C C . ILE A 1 263 ? -2.301 -23 -2.955 1 97.5 263 ILE A C 1
ATOM 1990 O O . ILE A 1 263 ? -2.975 -22.719 -3.947 1 97.5 263 ILE A O 1
ATOM 1994 N N . ARG A 1 264 ? -2.746 -23.609 -1.911 1 96.31 264 ARG A N 1
ATOM 1995 C CA . ARG A 1 264 ? -4.094 -24.172 -1.931 1 96.31 264 ARG A CA 1
ATOM 1996 C C . ARG A 1 264 ? -5.125 -23.141 -1.507 1 96.31 264 ARG A C 1
ATOM 1998 O O . ARG A 1 264 ? -6.277 -23.188 -1.947 1 96.31 264 ARG A O 1
ATOM 2005 N N . SER A 1 265 ? -4.711 -22.312 -0.628 1 94.88 265 SER A N 1
ATOM 2006 C CA . SER A 1 265 ? -5.586 -21.25 -0.148 1 94.88 265 SER A CA 1
ATOM 2007 C C . SER A 1 265 ? -4.789 -20.141 0.523 1 94.88 265 SER A C 1
ATOM 2009 O O . SER A 1 265 ? -3.646 -20.359 0.938 1 94.88 265 SER A O 1
ATOM 2011 N N . SER A 1 266 ? -5.301 -19.016 0.507 1 95.62 266 SER A N 1
ATOM 2012 C CA . SER A 1 266 ? -4.766 -17.859 1.224 1 95.62 266 SER A CA 1
ATOM 2013 C C . SER A 1 266 ? -5.887 -16.969 1.737 1 95.62 266 SER A C 1
ATOM 2015 O O . SER A 1 266 ? -6.988 -16.953 1.185 1 95.62 266 SER A O 1
ATOM 2017 N N . ALA A 1 267 ? -5.633 -16.297 2.805 1 95.19 267 ALA A N 1
ATOM 2018 C CA . ALA A 1 267 ? -6.574 -15.328 3.367 1 95.19 267 ALA A CA 1
ATOM 2019 C C . ALA A 1 267 ? -5.875 -14.383 4.336 1 95.19 267 ALA A C 1
ATOM 2021 O O . ALA A 1 267 ? -4.734 -14.617 4.734 1 95.19 267 ALA A O 1
ATOM 2022 N N . SER A 1 268 ? -6.547 -13.328 4.613 1 95.44 268 SER A N 1
ATOM 2023 C CA . SER A 1 268 ? -6.043 -12.383 5.602 1 95.44 268 SER A CA 1
ATOM 2024 C C . SER A 1 268 ? -7.164 -11.859 6.496 1 95.44 268 SER A C 1
ATOM 2026 O O . SER A 1 268 ? -8.328 -11.828 6.082 1 95.44 268 SER A O 1
ATOM 2028 N N . ASN A 1 269 ? -6.832 -11.609 7.699 1 95.94 269 ASN A N 1
ATOM 2029 C CA . ASN A 1 269 ? -7.707 -10.938 8.648 1 95.94 269 ASN A CA 1
ATOM 2030 C C . ASN A 1 269 ? -6.938 -9.953 9.531 1 95.94 269 ASN A C 1
ATOM 2032 O O . ASN A 1 269 ? -5.832 -9.539 9.18 1 95.94 269 ASN A O 1
ATOM 2036 N N . GLN A 1 270 ? -7.598 -9.43 10.523 1 95.94 270 GLN A N 1
ATOM 2037 C CA . GLN A 1 270 ? -7.004 -8.484 11.461 1 95.94 270 GLN A CA 1
ATOM 2038 C C . GLN A 1 270 ? -7.305 -8.867 12.906 1 95.94 270 GLN A C 1
ATOM 2040 O O . GLN A 1 270 ? -8.297 -9.555 13.18 1 95.94 270 GLN A O 1
ATOM 2045 N N . ASP A 1 271 ? -6.516 -8.406 13.797 1 95.62 271 ASP A N 1
ATOM 2046 C CA . ASP A 1 271 ? -6.57 -8.797 15.203 1 95.62 271 ASP A CA 1
ATOM 2047 C C . ASP A 1 271 ? -7.785 -8.188 15.898 1 95.62 271 ASP A C 1
ATOM 2049 O O . ASP A 1 271 ? -8.242 -8.695 16.922 1 95.62 271 ASP A O 1
ATOM 2053 N N . GLY A 1 272 ? -8.336 -7.141 15.375 1 95.25 272 GLY A N 1
ATOM 2054 C CA . GLY A 1 272 ? -9.414 -6.426 16.031 1 95.25 272 GLY A CA 1
ATOM 2055 C C . GLY A 1 272 ? -8.953 -5.613 17.234 1 95.25 272 GLY A C 1
ATOM 2056 O O . GLY A 1 272 ? -7.844 -5.07 17.219 1 95.25 272 GLY A O 1
ATOM 2057 N N . HIS A 1 273 ? -9.867 -5.445 18.141 1 95.75 273 HIS A N 1
ATOM 2058 C CA . HIS A 1 273 ? -9.57 -4.633 19.312 1 95.75 273 HIS A CA 1
ATOM 2059 C C . HIS A 1 273 ? -8.859 -5.457 20.375 1 95.75 273 HIS A C 1
ATOM 2061 O O . HIS A 1 273 ? -9.5 -6.148 21.172 1 95.75 273 HIS A O 1
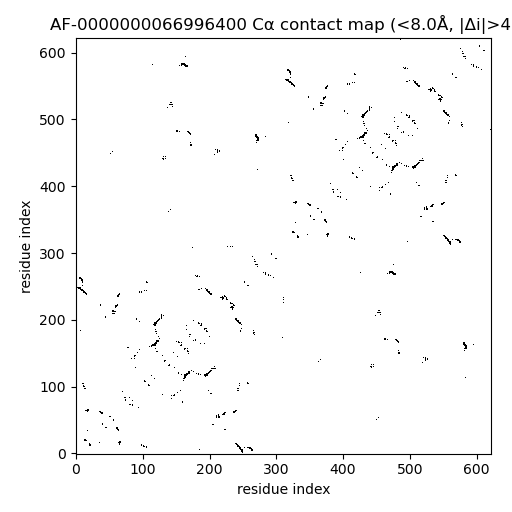ATOM 2067 N N . THR A 1 274 ? -7.566 -5.363 20.453 1 94.56 274 THR A N 1
ATOM 2068 C CA . THR A 1 274 ? -6.727 -5.973 21.484 1 94.56 274 THR A CA 1
ATOM 2069 C C . THR A 1 274 ? -6.34 -4.945 22.547 1 94.56 274 THR A C 1
ATOM 2071 O O . THR A 1 274 ? -6.672 -3.764 22.422 1 94.56 274 THR A O 1
ATOM 2074 N N . PRO A 1 275 ? -5.672 -5.32 23.641 1 90.31 275 PRO A N 1
ATOM 2075 C CA . PRO A 1 275 ? -5.293 -4.352 24.672 1 90.31 275 PRO A CA 1
ATOM 2076 C C . PRO A 1 275 ? -4.383 -3.246 24.141 1 90.31 275 PRO A C 1
ATOM 2078 O O . PRO A 1 275 ? -4.379 -2.135 24.672 1 90.31 275 PRO A O 1
ATOM 2081 N N . GLY A 1 276 ? -3.678 -3.592 23.125 1 90 276 GLY A N 1
ATOM 2082 C CA . GLY A 1 276 ? -2.846 -2.615 22.438 1 90 276 GLY A CA 1
ATOM 2083 C C . GLY A 1 276 ? -2.828 -2.795 20.938 1 90 276 GLY A C 1
ATOM 2084 O O . GLY A 1 276 ? -2.873 -3.922 20.438 1 90 276 GLY A O 1
ATOM 2085 N N . LEU A 1 277 ? -2.684 -1.689 20.219 1 89.56 277 LEU A N 1
ATOM 2086 C CA . LEU A 1 277 ? -2.732 -1.665 18.75 1 89.56 277 LEU A CA 1
ATOM 2087 C C . LEU A 1 277 ? -1.741 -2.66 18.156 1 89.56 277 LEU A C 1
ATOM 2089 O O . LEU A 1 277 ? -2.008 -3.262 17.125 1 89.56 277 LEU A O 1
ATOM 2093 N N . THR A 1 278 ? -0.625 -2.871 18.875 1 88.38 278 THR A N 1
ATOM 2094 C CA . THR A 1 278 ? 0.458 -3.66 18.297 1 88.38 278 THR A CA 1
ATOM 2095 C C . THR A 1 278 ? 0.437 -5.086 18.844 1 88.38 278 THR A C 1
ATOM 2097 O O . THR A 1 278 ? 1.318 -5.891 18.531 1 88.38 278 THR A O 1
ATOM 2100 N N . GLN A 1 279 ? -0.469 -5.402 19.672 1 89.25 279 GLN A N 1
ATOM 2101 C CA . GLN A 1 279 ? -0.529 -6.727 20.281 1 89.25 279 GLN A CA 1
ATOM 2102 C C . GLN A 1 279 ? -1.32 -7.695 19.406 1 89.25 279 GLN A C 1
ATOM 2104 O O . GLN A 1 279 ? -2.432 -7.387 18.969 1 89.25 279 GLN A O 1
ATOM 2109 N N . PRO A 1 280 ? -0.784 -8.852 19.25 1 90.44 280 PRO A N 1
ATOM 2110 C CA . PRO A 1 280 ? -1.498 -9.844 18.453 1 90.44 280 PRO A CA 1
ATOM 2111 C C . PRO A 1 280 ? -2.684 -10.461 19.188 1 90.44 280 PRO A C 1
ATOM 2113 O O . PRO A 1 280 ? -2.844 -10.25 20.391 1 90.44 280 PRO A O 1
ATOM 2116 N N . SER A 1 281 ? -3.557 -11.125 18.453 1 94.81 281 SER A N 1
ATOM 2117 C CA . SER A 1 281 ? -4.703 -11.867 18.953 1 94.81 281 SER A CA 1
ATOM 2118 C C . SER A 1 281 ? -4.602 -13.344 18.594 1 94.81 281 SER A C 1
ATOM 2120 O O . SER A 1 281 ? -4.688 -13.711 17.406 1 94.81 281 SER A O 1
ATOM 2122 N N . SER A 1 282 ? -4.438 -14.203 19.625 1 94.12 282 SER A N 1
ATOM 2123 C CA . SER A 1 282 ? -4.406 -15.641 19.359 1 94.12 282 SER A CA 1
ATOM 2124 C C . SER A 1 282 ? -5.715 -16.125 18.75 1 94.12 282 SER A C 1
ATOM 2126 O O . SER A 1 282 ? -5.711 -17 17.875 1 94.12 282 SER A O 1
ATOM 2128 N N . GLU A 1 283 ? -6.754 -15.539 19.188 1 95.44 283 GLU A N 1
ATOM 2129 C CA . GLU A 1 283 ? -8.062 -15.906 18.656 1 95.44 283 GLU A CA 1
ATOM 2130 C C . GLU A 1 283 ? -8.18 -15.562 17.172 1 95.44 283 GLU A C 1
ATOM 2132 O O . GLU A 1 283 ? -8.664 -16.375 16.391 1 95.44 283 GLU A O 1
ATOM 2137 N N . ALA A 1 284 ? -7.809 -14.391 16.812 1 94.88 284 ALA A N 1
ATOM 2138 C CA . ALA A 1 284 ? -7.867 -13.969 15.414 1 94.88 284 ALA A CA 1
ATOM 2139 C C . ALA A 1 284 ? -6.98 -14.852 14.539 1 94.88 284 ALA A C 1
ATOM 2141 O O . ALA A 1 284 ? -7.348 -15.195 13.414 1 94.88 284 ALA A O 1
ATOM 2142 N N . GLN A 1 285 ? -5.785 -15.188 15.031 1 94.19 285 GLN A N 1
ATOM 2143 C CA . GLN A 1 285 ? -4.879 -16.062 14.289 1 94.19 285 GLN A CA 1
ATOM 2144 C C . GLN A 1 285 ? -5.492 -17.438 14.086 1 94.19 285 GLN A C 1
ATOM 2146 O O . GLN A 1 285 ? -5.418 -18 12.984 1 94.19 285 GLN A O 1
ATOM 2151 N N . GLU A 1 286 ? -6.039 -17.984 15.188 1 96.19 286 GLU A N 1
ATOM 2152 C CA . GLU A 1 286 ? -6.695 -19.281 15.086 1 96.19 286 GLU A CA 1
ATOM 2153 C C . GLU A 1 286 ? -7.82 -19.266 14.055 1 96.19 286 GLU A C 1
ATOM 2155 O O . GLU A 1 286 ? -7.93 -20.172 13.227 1 96.19 286 GLU A O 1
ATOM 2160 N N . LYS A 1 287 ? -8.633 -18.266 14.117 1 95.81 287 LYS A N 1
ATOM 2161 C CA . LYS A 1 287 ? -9.75 -18.125 13.188 1 95.81 287 LYS A CA 1
ATOM 2162 C C . LYS A 1 287 ? -9.258 -18.094 11.742 1 95.81 287 LYS A C 1
ATOM 2164 O O . LYS A 1 287 ? -9.867 -18.703 10.859 1 95.81 287 LYS A O 1
ATOM 2169 N N . LEU A 1 288 ? -8.203 -17.359 11.516 1 95.44 288 LEU A N 1
ATOM 2170 C CA . LEU A 1 288 ? -7.66 -17.25 10.164 1 95.44 288 LEU A CA 1
ATOM 2171 C C . LEU A 1 288 ? -7.148 -18.609 9.68 1 95.44 288 LEU A C 1
ATOM 2173 O O . LEU A 1 288 ? -7.414 -19 8.539 1 95.44 288 LEU A O 1
ATOM 2177 N N . ILE A 1 289 ? -6.344 -19.266 10.523 1 95.38 289 ILE A N 1
ATOM 2178 C CA . ILE A 1 289 ? -5.785 -20.562 10.156 1 95.38 289 ILE A CA 1
ATOM 2179 C C . ILE A 1 289 ? -6.914 -21.531 9.82 1 95.38 289 ILE A C 1
ATOM 2181 O O . ILE A 1 289 ? -6.879 -22.203 8.789 1 95.38 289 ILE A O 1
ATOM 2185 N N . ARG A 1 290 ? -7.945 -21.594 10.617 1 96.25 290 ARG A N 1
ATOM 2186 C CA . ARG A 1 290 ? -9.078 -22.469 10.367 1 96.25 290 ARG A CA 1
ATOM 2187 C C . ARG A 1 290 ? -9.781 -22.109 9.062 1 96.25 290 ARG A C 1
ATOM 2189 O O . ARG A 1 290 ? -10.156 -23 8.289 1 96.25 290 ARG A O 1
ATOM 2196 N N . HIS A 1 291 ? -9.945 -20.828 8.867 1 94.38 291 HIS A N 1
ATOM 2197 C CA . HIS A 1 291 ? -10.617 -20.344 7.664 1 94.38 291 HIS A CA 1
ATOM 2198 C C . HIS A 1 291 ? -9.875 -20.781 6.406 1 94.38 291 HIS A C 1
ATOM 2200 O O . HIS A 1 291 ? -10.492 -21.266 5.453 1 94.38 291 HIS A O 1
ATOM 2206 N N . VAL A 1 292 ? -8.562 -20.641 6.402 1 94.19 292 VAL A N 1
ATOM 2207 C CA . VAL A 1 292 ? -7.742 -20.969 5.238 1 94.19 292 VAL A CA 1
ATOM 2208 C C . VAL A 1 292 ? -7.797 -22.469 4.969 1 94.19 292 VAL A C 1
ATOM 2210 O O . VAL A 1 292 ? -7.898 -22.891 3.816 1 94.19 292 VAL A O 1
ATOM 2213 N N . TYR A 1 293 ? -7.766 -23.297 5.992 1 95.12 293 TYR A N 1
ATOM 2214 C CA . TYR A 1 293 ? -7.848 -24.734 5.844 1 95.12 293 TYR A CA 1
ATOM 2215 C C . TYR A 1 293 ? -9.227 -25.156 5.332 1 95.12 293 TYR A C 1
ATOM 2217 O O . TYR A 1 293 ? -9.336 -26.016 4.461 1 95.12 293 TYR A O 1
ATOM 2225 N N . GLU A 1 294 ? -10.234 -24.531 5.863 1 93.69 294 GLU A N 1
ATOM 2226 C CA . GLU A 1 294 ? -11.594 -24.828 5.445 1 93.69 294 GLU A CA 1
ATOM 2227 C C . GLU A 1 294 ? -11.805 -24.5 3.969 1 93.69 294 GLU A C 1
ATOM 2229 O O . GLU A 1 294 ? -12.383 -25.281 3.223 1 93.69 294 GLU A O 1
ATOM 2234 N N . LYS A 1 295 ? -11.32 -23.328 3.605 1 90.44 295 LYS A N 1
ATOM 2235 C CA . LYS A 1 295 ? -11.445 -22.875 2.221 1 90.44 295 LYS A CA 1
ATOM 2236 C C . LYS A 1 295 ? -10.797 -23.875 1.263 1 90.44 295 LYS A C 1
ATOM 2238 O O . LYS A 1 295 ? -11.273 -24.062 0.141 1 90.44 295 LYS A O 1
ATOM 2243 N N . ALA A 1 296 ? -9.75 -24.516 1.705 1 92.31 296 ALA A N 1
ATOM 2244 C CA . ALA A 1 296 ? -9 -25.422 0.852 1 92.31 296 ALA A CA 1
ATOM 2245 C C . ALA A 1 296 ? -9.453 -26.875 1.071 1 92.31 296 ALA A C 1
ATOM 2247 O O . ALA A 1 296 ? -8.969 -27.781 0.397 1 92.31 296 ALA A O 1
ATOM 2248 N N . ASN A 1 297 ? -10.375 -27.078 1.994 1 93.62 297 ASN A N 1
ATOM 2249 C CA . ASN A 1 297 ? -10.82 -28.406 2.379 1 93.62 297 ASN A CA 1
ATOM 2250 C C . ASN A 1 297 ? -9.648 -29.312 2.75 1 93.62 297 ASN A C 1
ATOM 2252 O O . ASN A 1 297 ? -9.516 -30.422 2.227 1 93.62 297 ASN A O 1
ATOM 2256 N N . LEU A 1 298 ? -8.773 -28.766 3.566 1 93.56 298 LEU A N 1
ATOM 2257 C CA . LEU A 1 298 ? -7.594 -29.484 4.012 1 93.56 298 LEU A CA 1
ATOM 2258 C C . LEU A 1 298 ? -7.684 -29.812 5.5 1 93.56 298 LEU A C 1
ATOM 2260 O O . LEU A 1 298 ? -8.102 -28.969 6.297 1 93.56 298 LEU A O 1
ATOM 2264 N N . PRO A 1 299 ? -7.383 -31.062 5.832 1 95.06 299 PRO A N 1
ATOM 2265 C CA . PRO A 1 299 ? -7.301 -31.375 7.258 1 95.06 299 PRO A CA 1
ATOM 2266 C C . PRO A 1 299 ? -6.02 -30.859 7.906 1 95.06 299 PRO A C 1
ATOM 2268 O O . PRO A 1 299 ? -5 -30.719 7.227 1 95.06 299 PRO A O 1
ATOM 2271 N N . PHE A 1 300 ? -6.031 -30.703 9.234 1 94.19 300 PHE A N 1
ATOM 2272 C CA . PHE A 1 300 ? -4.895 -30.141 9.961 1 94.19 300 PHE A CA 1
ATOM 2273 C C . PHE A 1 300 ? -3.781 -31.172 10.102 1 94.19 300 PHE A C 1
ATOM 2275 O O . PHE A 1 300 ? -2.609 -30.812 10.227 1 94.19 300 PHE A O 1
ATOM 2282 N N . ASP A 1 301 ? -4.078 -32.375 10.062 1 94 301 ASP A N 1
ATOM 2283 C CA . ASP A 1 301 ? -3.135 -33.406 10.422 1 94 301 ASP A CA 1
ATOM 2284 C C . ASP A 1 301 ? -2.123 -33.656 9.305 1 94 301 ASP A C 1
ATOM 2286 O O . ASP A 1 301 ? -1.179 -34.438 9.461 1 94 301 ASP A O 1
ATOM 2290 N N . ARG A 1 302 ? -2.273 -33.031 8.25 1 91.69 302 ARG A N 1
ATOM 2291 C CA . ARG A 1 302 ? -1.336 -33.156 7.137 1 91.69 302 ARG A CA 1
ATOM 2292 C C . ARG A 1 302 ? -0.288 -32.031 7.18 1 91.69 302 ARG A C 1
ATOM 2294 O O . ARG A 1 302 ? 0.621 -32 6.348 1 91.69 302 ARG A O 1
ATOM 2301 N N . THR A 1 303 ? -0.415 -31.156 8.125 1 94.06 303 THR A N 1
ATOM 2302 C CA . THR A 1 303 ? 0.555 -30.062 8.234 1 94.06 303 THR A CA 1
ATOM 2303 C C . THR A 1 303 ? 1.897 -30.594 8.734 1 94.06 303 THR A C 1
ATOM 2305 O O . THR A 1 303 ? 1.974 -31.188 9.812 1 94.06 303 THR A O 1
ATOM 2308 N N . ARG A 1 304 ? 2.943 -30.328 7.945 1 93.25 304 ARG A N 1
ATOM 2309 C CA . ARG A 1 304 ? 4.262 -30.859 8.281 1 93.25 304 ARG A CA 1
ATOM 2310 C C . ARG A 1 304 ? 5.188 -29.75 8.766 1 93.25 304 ARG A C 1
ATOM 2312 O O . ARG A 1 304 ? 6.223 -30.016 9.375 1 93.25 304 ARG A O 1
ATOM 2319 N N . TYR A 1 305 ? 4.898 -28.609 8.383 1 92.25 305 TYR A N 1
ATOM 2320 C CA . TYR A 1 305 ? 5.754 -27.469 8.703 1 92.25 305 TYR A CA 1
ATOM 2321 C C . TYR A 1 305 ? 4.93 -26.219 8.93 1 92.25 305 TYR A C 1
ATOM 2323 O O . TYR A 1 305 ? 3.943 -25.969 8.227 1 92.25 305 TYR A O 1
ATOM 2331 N N . PHE A 1 306 ? 5.25 -25.469 9.945 1 91.56 306 PHE A N 1
ATOM 2332 C CA . PHE A 1 306 ? 4.613 -24.188 10.258 1 91.56 306 PHE A CA 1
ATOM 2333 C C . PHE A 1 306 ? 5.648 -23.078 10.391 1 91.56 306 PHE A C 1
ATOM 2335 O O . PHE A 1 306 ? 6.578 -23.188 11.188 1 91.56 306 PHE A O 1
ATOM 2342 N N . GLU A 1 307 ? 5.531 -22.047 9.562 1 88.88 307 GLU A N 1
ATOM 2343 C CA . GLU A 1 307 ? 6.395 -20.875 9.648 1 88.88 307 GLU A CA 1
ATOM 2344 C C . GLU A 1 307 ? 5.676 -19.719 10.32 1 88.88 307 GLU A C 1
ATOM 2346 O O . GLU A 1 307 ? 4.645 -19.25 9.836 1 88.88 307 GLU A O 1
ATOM 2351 N N . ALA A 1 308 ? 6.203 -19.203 11.406 1 86.5 308 ALA A N 1
ATOM 2352 C CA . ALA A 1 308 ? 5.613 -18.109 12.164 1 86.5 308 ALA A CA 1
ATOM 2353 C C . ALA A 1 308 ? 6.379 -16.797 11.938 1 86.5 308 ALA A C 1
ATOM 2355 O O . ALA A 1 308 ? 7.5 -16.812 11.43 1 86.5 308 ALA A O 1
ATOM 2356 N N . HIS A 1 309 ? 5.727 -15.602 12.062 1 75.75 309 HIS A N 1
ATOM 2357 C CA . HIS A 1 309 ? 6.316 -14.273 11.953 1 75.75 309 HIS A CA 1
ATOM 2358 C C . HIS A 1 309 ? 7.375 -14.047 13.031 1 75.75 309 HIS A C 1
ATOM 2360 O O . HIS A 1 309 ? 8.328 -13.289 12.82 1 75.75 309 HIS A O 1
ATOM 2366 N N . GLY A 1 310 ? 7.934 -14.992 13.836 1 59.12 310 GLY A N 1
ATOM 2367 C CA . GLY A 1 310 ? 9.023 -14.977 14.805 1 59.12 310 GLY A CA 1
ATOM 2368 C C . GLY A 1 310 ? 8.93 -13.828 15.789 1 59.12 310 GLY A C 1
ATOM 2369 O O . GLY A 1 310 ? 9.43 -12.734 15.523 1 59.12 310 GLY A O 1
ATOM 2370 N N . LYS A 1 311 ? 7.855 -13.398 16.516 1 50.34 311 LYS A N 1
ATOM 2371 C CA . LYS A 1 311 ? 7.973 -12.391 17.578 1 50.34 311 LYS A CA 1
ATOM 2372 C C . LYS A 1 311 ? 8.383 -13.023 18.906 1 50.34 311 LYS A C 1
ATOM 2374 O O . LYS A 1 311 ? 8.125 -14.211 19.125 1 50.34 311 LYS A O 1
ATOM 2379 N N . MET B 1 1 ? -28.609 -13.688 -11.719 1 41.12 1 MET B N 1
ATOM 2380 C CA . MET B 1 1 ? -27.234 -14.125 -11.453 1 41.12 1 MET B CA 1
ATOM 2381 C C . MET B 1 1 ? -26.328 -12.93 -11.156 1 41.12 1 MET B C 1
ATOM 2383 O O . MET B 1 1 ? -25.453 -13.016 -10.312 1 41.12 1 MET B O 1
ATOM 2387 N N . GLN B 1 2 ? -26.656 -11.703 -11.906 1 56.97 2 GLN B N 1
ATOM 2388 C CA . GLN B 1 2 ? -25.938 -10.438 -12.07 1 56.97 2 GLN B CA 1
ATOM 2389 C C . GLN B 1 2 ? -25.969 -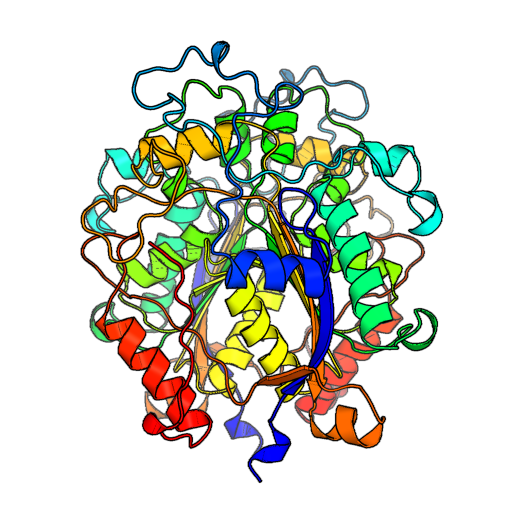9.617 -10.781 1 56.97 2 GLN B C 1
ATOM 2391 O O . GLN B 1 2 ? -24.938 -9.062 -10.375 1 56.97 2 GLN B O 1
ATOM 2396 N N . MET B 1 3 ? -27.047 -9.797 -10.094 1 63.94 3 MET B N 1
ATOM 2397 C CA . MET B 1 3 ? -27.203 -8.969 -8.906 1 63.94 3 MET B CA 1
ATOM 2398 C C . MET B 1 3 ? -26.375 -9.508 -7.75 1 63.94 3 MET B C 1
ATOM 2400 O O . MET B 1 3 ? -25.906 -8.742 -6.902 1 63.94 3 MET B O 1
ATOM 2404 N N . GLN B 1 4 ? -26.031 -10.773 -7.832 1 73 4 GLN B N 1
ATOM 2405 C CA . GLN B 1 4 ? -25.391 -11.445 -6.711 1 73 4 GLN B CA 1
ATOM 2406 C C . GLN B 1 4 ? -23.969 -10.922 -6.492 1 73 4 GLN B C 1
ATOM 2408 O O . GLN B 1 4 ? -23.484 -10.891 -5.363 1 73 4 GLN B O 1
ATOM 2413 N N . ASP B 1 5 ? -23.422 -10.266 -7.426 1 86.88 5 ASP B N 1
ATOM 2414 C CA . ASP B 1 5 ? -22.031 -9.859 -7.293 1 86.88 5 ASP B CA 1
ATOM 2415 C C . ASP B 1 5 ? -21.906 -8.336 -7.16 1 86.88 5 ASP B C 1
ATOM 2417 O O . ASP B 1 5 ? -20.812 -7.805 -7.023 1 86.88 5 ASP B O 1
ATOM 2421 N N . ASP B 1 6 ? -23.125 -7.738 -7.109 1 96.56 6 ASP B N 1
ATOM 2422 C CA . ASP B 1 6 ? -23.109 -6.281 -7.027 1 96.56 6 ASP B CA 1
ATOM 2423 C C . ASP B 1 6 ? -22.828 -5.816 -5.602 1 96.56 6 ASP B C 1
ATOM 2425 O O . ASP B 1 6 ? -23.156 -6.512 -4.637 1 96.56 6 ASP B O 1
ATOM 2429 N N . ILE B 1 7 ? -22.156 -4.691 -5.531 1 98.25 7 ILE B N 1
ATOM 2430 C CA . ILE B 1 7 ? -21.781 -4.141 -4.238 1 98.25 7 ILE B CA 1
ATOM 2431 C C . ILE B 1 7 ? -22.453 -2.789 -4.027 1 98.25 7 ILE B C 1
ATOM 2433 O O . ILE B 1 7 ? -22.422 -1.929 -4.91 1 98.25 7 ILE B O 1
ATOM 2437 N N . ALA B 1 8 ? -23.078 -2.609 -2.885 1 98.69 8 ALA B N 1
ATOM 2438 C CA . ALA B 1 8 ? -23.766 -1.363 -2.543 1 98.69 8 ALA B CA 1
ATOM 2439 C C . ALA B 1 8 ? -22.844 -0.432 -1.76 1 98.69 8 ALA B C 1
ATOM 2441 O O . ALA B 1 8 ? -22.078 -0.881 -0.898 1 98.69 8 ALA B O 1
ATOM 2442 N N . VAL B 1 9 ? -22.891 0.803 -2.115 1 98.75 9 VAL B N 1
ATOM 2443 C CA . VAL B 1 9 ? -22.391 1.848 -1.224 1 98.75 9 VAL B CA 1
ATOM 2444 C C . VAL B 1 9 ? -23.5 2.27 -0.263 1 98.75 9 VAL B C 1
ATOM 2446 O O . VAL B 1 9 ? -24.516 2.834 -0.684 1 98.75 9 VAL B O 1
ATOM 2449 N N . VAL B 1 10 ? -23.266 2.053 1.034 1 98.69 10 VAL B N 1
ATOM 2450 C CA . VAL B 1 10 ? -24.391 2.242 1.954 1 98.69 10 VAL B CA 1
ATOM 2451 C C . VAL B 1 10 ? -24.094 3.418 2.883 1 98.69 10 VAL B C 1
ATOM 2453 O O . VAL B 1 10 ? -24.984 3.891 3.594 1 98.69 10 VAL B O 1
ATOM 2456 N N . GLY B 1 11 ? -22.922 3.92 2.904 1 98.19 11 GLY B N 1
ATOM 2457 C CA . GLY B 1 11 ? -22.516 5.062 3.709 1 98.19 11 GLY B CA 1
ATOM 2458 C C . GLY B 1 11 ? -21.266 5.75 3.184 1 98.19 11 GLY B C 1
ATOM 2459 O O . GLY B 1 11 ? -20.516 5.16 2.41 1 98.19 11 GLY B O 1
ATOM 2460 N N . PHE B 1 12 ? -21.125 6.961 3.564 1 97.94 12 PHE B N 1
ATOM 2461 C CA . PHE B 1 12 ? -19.922 7.699 3.186 1 97.94 12 PHE B CA 1
ATOM 2462 C C . PHE B 1 12 ? -19.734 8.914 4.082 1 97.94 12 PHE B C 1
ATOM 2464 O O . PHE B 1 12 ? -20.656 9.312 4.809 1 97.94 12 PHE B O 1
ATOM 2471 N N . SER B 1 13 ? -18.578 9.453 4.09 1 98.12 13 SER B N 1
ATOM 2472 C CA . SER B 1 13 ? -18.234 10.727 4.699 1 98.12 13 SER B CA 1
ATOM 2473 C C . SER B 1 13 ? -17.156 11.445 3.898 1 98.12 13 SER B C 1
ATOM 2475 O O . SER B 1 13 ? -16.422 10.812 3.131 1 98.12 13 SER B O 1
ATOM 2477 N N . LEU B 1 14 ? -17.141 12.727 3.998 1 97.56 14 LEU B N 1
ATOM 2478 C CA . LEU B 1 14 ? -16.125 13.492 3.283 1 97.56 14 LEU B CA 1
ATOM 2479 C C . LEU B 1 14 ? -15.727 14.734 4.074 1 97.56 14 LEU B C 1
ATOM 2481 O O . LEU B 1 14 ? -16.547 15.312 4.797 1 97.56 14 LEU B O 1
ATOM 2485 N N . LYS B 1 15 ? -14.555 15.023 4.082 1 96.88 15 LYS B N 1
ATOM 2486 C CA . LYS B 1 15 ? -13.938 16.281 4.492 1 96.88 15 LYS B CA 1
ATOM 2487 C C . LYS B 1 15 ? -13.094 16.875 3.365 1 96.88 15 LYS B C 1
ATOM 2489 O O . LYS B 1 15 ? -12.039 16.328 3.021 1 96.88 15 LYS B O 1
ATOM 2494 N N . LEU B 1 16 ? -13.586 17.938 2.775 1 97.25 16 LEU B N 1
ATOM 2495 C CA . LEU B 1 16 ? -12.969 18.516 1.583 1 97.25 16 LEU B CA 1
ATOM 2496 C C . LEU B 1 16 ? -12.602 19.969 1.808 1 97.25 16 LEU B C 1
ATOM 2498 O O . LEU B 1 16 ? -12.836 20.516 2.887 1 97.25 16 LEU B O 1
ATOM 2502 N N . PRO B 1 17 ? -11.977 20.562 0.867 1 96.69 17 PRO B N 1
ATOM 2503 C CA . PRO B 1 17 ? -11.477 21.922 1.057 1 96.69 17 PRO B CA 1
ATOM 2504 C C . PRO B 1 17 ? -12.594 22.938 1.311 1 96.69 17 PRO B C 1
ATOM 2506 O O . PRO B 1 17 ? -13.719 22.75 0.828 1 96.69 17 PRO B O 1
ATOM 2509 N N . GLN B 1 18 ? -12.242 23.922 2.055 1 94.94 18 GLN B N 1
ATOM 2510 C CA . GLN B 1 18 ? -13.031 25.141 2.234 1 94.94 18 GLN B CA 1
ATOM 2511 C C . GLN B 1 18 ? -14.391 24.828 2.846 1 94.94 18 GLN B C 1
ATOM 2513 O O . GLN B 1 18 ? -15.414 25.344 2.387 1 94.94 18 GLN B O 1
ATOM 2518 N N . GLY B 1 19 ? -14.414 23.891 3.682 1 93 19 GLY B N 1
ATOM 2519 C CA . GLY B 1 19 ? -15.578 23.672 4.523 1 93 19 GLY B CA 1
ATOM 2520 C C . GLY B 1 19 ? -16.594 22.719 3.896 1 93 19 GLY B C 1
ATOM 2521 O O . GLY B 1 19 ? -17.719 22.609 4.383 1 93 19 GLY B O 1
ATOM 2522 N N . VAL B 1 20 ? -16.297 22.062 2.844 1 96.31 20 VAL B N 1
ATOM 2523 C CA . VAL B 1 20 ? -17.188 21.094 2.227 1 96.31 20 VAL B CA 1
ATOM 2524 C C . VAL B 1 20 ? -17.125 19.766 2.99 1 96.31 20 VAL B C 1
ATOM 2526 O O . VAL B 1 20 ? -16.234 18.953 2.764 1 96.31 20 VAL B O 1
ATOM 2529 N N . ASN B 1 21 ? -18.125 19.531 3.828 1 95.06 21 ASN B N 1
ATOM 2530 C CA . ASN B 1 21 ? -18.062 18.375 4.707 1 95.06 21 ASN B CA 1
ATOM 2531 C C . ASN B 1 21 ? -19.312 17.516 4.609 1 95.06 21 ASN B C 1
ATOM 2533 O O . ASN B 1 21 ? -19.516 16.609 5.422 1 95.06 21 ASN B O 1
ATOM 2537 N N . ASP B 1 22 ? -20.172 17.938 3.658 1 94.56 22 ASP B N 1
ATOM 2538 C CA . ASP B 1 22 ? -21.375 17.141 3.455 1 94.56 22 ASP B CA 1
ATOM 2539 C C . ASP B 1 22 ? -21.797 17.141 1.988 1 94.56 22 ASP B C 1
ATOM 2541 O O . ASP B 1 22 ? -21.203 17.844 1.167 1 94.56 22 ASP B O 1
ATOM 2545 N N . VAL B 1 23 ? -22.797 16.375 1.735 1 93.12 23 VAL B N 1
ATOM 2546 C CA . VAL B 1 23 ? -23.219 16.141 0.359 1 93.12 23 VAL B CA 1
ATOM 2547 C C . VAL B 1 23 ? -23.781 17.438 -0.236 1 93.12 23 VAL B C 1
ATOM 2549 O O . VAL B 1 23 ? -23.531 17.75 -1.403 1 93.12 23 VAL B O 1
ATOM 2552 N N . ALA B 1 24 ? -24.562 18.094 0.532 1 95.38 24 ALA B N 1
ATOM 2553 C CA . ALA B 1 24 ? -25.156 19.328 0.046 1 95.38 24 ALA B CA 1
ATOM 2554 C C . ALA B 1 24 ? -24.094 20.344 -0.336 1 95.38 24 ALA B C 1
ATOM 2556 O O . ALA B 1 24 ? -24.172 20.969 -1.395 1 95.38 24 ALA B O 1
ATOM 2557 N N . GLY B 1 25 ? -23.141 20.516 0.561 1 95.62 25 GLY B N 1
ATOM 2558 C CA . GLY B 1 25 ? -22.047 21.422 0.266 1 95.62 25 GLY B CA 1
ATOM 2559 C C . GLY B 1 25 ? -21.234 21 -0.952 1 95.62 25 GLY B C 1
ATOM 2560 O O . GLY B 1 25 ? -20.875 21.828 -1.779 1 95.62 25 GLY B O 1
ATOM 2561 N N . PHE B 1 26 ? -21.047 19.766 -1.074 1 95.75 26 PHE B N 1
ATOM 2562 C CA . PHE B 1 26 ? -20.312 19.25 -2.217 1 95.75 26 PHE B CA 1
ATOM 2563 C C . PHE B 1 26 ? -21.078 19.484 -3.514 1 95.75 26 PHE B C 1
ATOM 2565 O O . PHE B 1 26 ? -20.5 19.922 -4.508 1 95.75 26 PHE B O 1
ATOM 2572 N N . TRP B 1 27 ? -22.281 19.141 -3.533 1 95.56 27 TRP B N 1
ATOM 2573 C CA . TRP B 1 27 ? -23.141 19.359 -4.703 1 95.56 27 TRP B CA 1
ATOM 2574 C C . TRP B 1 27 ? -23.141 20.844 -5.102 1 95.56 27 TRP B C 1
ATOM 2576 O O . TRP B 1 27 ? -23.094 21.156 -6.289 1 95.56 27 TRP B O 1
ATOM 2586 N N . ASP B 1 28 ? -23.203 21.672 -4.141 1 97.12 28 ASP B N 1
ATOM 2587 C CA . ASP B 1 28 ? -23.188 23.109 -4.402 1 97.12 28 ASP B CA 1
ATOM 2588 C C . ASP B 1 28 ? -21.922 23.531 -5.145 1 97.12 28 ASP B C 1
ATOM 2590 O O . ASP B 1 28 ? -21.969 24.312 -6.094 1 97.12 28 ASP B O 1
ATOM 2594 N N . VAL B 1 29 ? -20.859 22.969 -4.73 1 96.38 29 VAL B N 1
ATOM 2595 C CA . VAL B 1 29 ? -19.578 23.266 -5.355 1 96.38 29 VAL B CA 1
ATOM 2596 C C . VAL B 1 29 ? -19.594 22.812 -6.812 1 96.38 29 VAL B C 1
ATOM 2598 O O . VAL B 1 29 ? -19.188 23.547 -7.711 1 96.38 29 VAL B O 1
ATOM 2601 N N . LEU B 1 30 ? -20.062 21.578 -7.055 1 93.44 30 LEU B N 1
ATOM 2602 C CA . LEU B 1 30 ? -20.094 21.016 -8.398 1 93.44 30 LEU B CA 1
ATOM 2603 C C . LEU B 1 30 ? -21.062 21.766 -9.289 1 93.44 30 LEU B C 1
ATOM 2605 O O . LEU B 1 30 ? -20.719 22.141 -10.422 1 93.44 30 LEU B O 1
ATOM 2609 N N . ALA B 1 31 ? -22.203 22.031 -8.734 1 96.19 31 ALA B N 1
ATOM 2610 C CA . ALA B 1 31 ? -23.266 22.641 -9.516 1 96.19 31 ALA B CA 1
ATOM 2611 C C . ALA B 1 31 ? -22.891 24.078 -9.922 1 96.19 31 ALA B C 1
ATOM 2613 O O . ALA B 1 31 ? -23.234 24.516 -11.016 1 96.19 31 ALA B O 1
ATOM 2614 N N . LYS B 1 32 ? -22.203 24.734 -9.109 1 96.69 32 LYS B N 1
ATOM 2615 C CA . LYS B 1 32 ? -21.844 26.125 -9.367 1 96.69 32 LYS B CA 1
ATOM 2616 C C . LYS B 1 32 ? -20.438 26.234 -9.953 1 96.69 32 LYS B C 1
ATOM 2618 O O . LYS B 1 32 ? -19.922 27.344 -10.148 1 96.69 32 LYS B O 1
ATOM 2623 N N . ARG B 1 33 ? -19.734 25.094 -10.102 1 94.19 33 ARG B N 1
ATOM 2624 C CA . ARG B 1 33 ? -18.406 25.016 -10.688 1 94.19 33 ARG B CA 1
ATOM 2625 C C . ARG B 1 33 ? -17.422 25.875 -9.906 1 94.19 33 ARG B C 1
ATOM 2627 O O . ARG B 1 33 ? -16.672 26.656 -10.492 1 94.19 33 ARG B O 1
ATOM 2634 N N . LYS B 1 34 ? -17.484 25.766 -8.656 1 94.31 34 LYS B N 1
ATOM 2635 C CA . LYS B 1 34 ? -16.641 26.578 -7.789 1 94.31 34 LYS B CA 1
ATOM 2636 C C . LYS B 1 34 ? -15.203 26.062 -7.789 1 94.31 34 LYS B C 1
ATOM 2638 O O . LYS B 1 34 ? -14.961 24.859 -7.773 1 94.31 34 LYS B O 1
ATOM 2643 N N . ASN B 1 35 ? -14.289 26.969 -7.898 1 93.88 35 ASN B N 1
ATOM 2644 C CA . ASN B 1 35 ? -12.875 26.719 -7.641 1 93.88 35 ASN B CA 1
ATOM 2645 C C . ASN B 1 35 ? -12.516 26.953 -6.18 1 93.88 35 ASN B C 1
ATOM 2647 O O . ASN B 1 35 ? -12.641 28.078 -5.68 1 93.88 35 ASN B O 1
ATOM 2651 N N . LEU B 1 36 ? -12.008 25.922 -5.547 1 95.25 36 LEU B N 1
ATOM 2652 C CA . LEU B 1 36 ? -11.789 26.016 -4.109 1 95.25 36 LEU B CA 1
ATOM 2653 C C . LEU B 1 36 ? -10.32 26.312 -3.807 1 95.25 36 LEU B C 1
ATOM 2655 O O . LEU B 1 36 ? -9.883 26.188 -2.658 1 95.25 36 LEU B O 1
ATOM 2659 N N . MET B 1 37 ? -9.57 26.672 -4.785 1 95.19 37 MET B N 1
ATOM 2660 C CA . MET B 1 37 ? -8.148 26.969 -4.621 1 95.19 37 MET B CA 1
ATOM 2661 C C . MET B 1 37 ? -7.945 28.188 -3.721 1 95.19 37 MET B C 1
ATOM 2663 O O . MET B 1 37 ? -8.656 29.188 -3.844 1 95.19 37 MET B O 1
ATOM 2667 N N . THR B 1 38 ? -6.953 28.094 -2.805 1 94.19 38 THR B N 1
ATOM 2668 C CA . THR B 1 38 ? -6.516 29.219 -1.99 1 94.19 38 THR B CA 1
ATOM 2669 C C . THR B 1 38 ? -4.996 29.344 -2.012 1 94.19 38 THR B C 1
ATOM 2671 O O . THR B 1 38 ? -4.297 28.422 -2.443 1 94.19 38 THR B O 1
ATOM 2674 N N . SER B 1 39 ? -4.547 30.516 -1.537 1 92.06 39 SER B N 1
ATOM 2675 C CA . SER B 1 39 ? -3.117 30.672 -1.299 1 92.06 39 SER B CA 1
ATOM 2676 C C . SER B 1 39 ? -2.65 29.766 -0.154 1 92.06 39 SER B C 1
ATOM 2678 O O . SER B 1 39 ? -3.469 29.156 0.531 1 92.06 39 SER B O 1
ATOM 2680 N N . TRP B 1 40 ? -1.373 29.688 -0.032 1 90.31 40 TRP B N 1
ATOM 2681 C CA . TRP B 1 40 ? -0.778 28.875 1.021 1 90.31 40 TRP B CA 1
ATOM 2682 C C . TRP B 1 40 ? -1.27 29.312 2.395 1 90.31 40 TRP B C 1
ATOM 2684 O O . TRP B 1 40 ? -1.226 30.5 2.725 1 90.31 40 TRP B O 1
ATOM 2694 N N . PRO B 1 41 ? -1.771 28.375 3.139 1 89.88 41 PRO B N 1
ATOM 2695 C CA . PRO B 1 41 ? -2.064 28.766 4.52 1 89.88 41 PRO B CA 1
ATOM 2696 C C . PRO B 1 41 ? -0.81 29.125 5.309 1 89.88 41 PRO B C 1
ATOM 2698 O O . PRO B 1 41 ? 0.101 28.312 5.449 1 89.88 41 PRO B O 1
ATOM 2701 N N . SER B 1 42 ? -0.747 30.281 5.855 1 85.88 42 SER B N 1
ATOM 2702 C CA . SER B 1 42 ? 0.436 30.766 6.551 1 85.88 42 SER B CA 1
ATOM 2703 C C . SER B 1 42 ? 0.746 29.938 7.785 1 85.88 42 SER B C 1
ATOM 2705 O O . SER B 1 42 ? 1.901 29.844 8.203 1 85.88 42 SER B O 1
ATOM 2707 N N . SER B 1 43 ? -0.232 29.359 8.32 1 82.75 43 SER B N 1
ATOM 2708 C CA . SER B 1 43 ? -0.058 28.531 9.516 1 82.75 43 SER B CA 1
ATOM 2709 C C . SER B 1 43 ? 0.657 27.234 9.188 1 82.75 43 SER B C 1
ATOM 2711 O O . SER B 1 43 ? 1.147 26.547 10.086 1 82.75 43 SER B O 1
ATOM 2713 N N . ARG B 1 44 ? 0.769 26.938 7.984 1 81.69 44 ARG B N 1
ATOM 2714 C CA . ARG B 1 44 ? 1.323 25.641 7.605 1 81.69 44 ARG B CA 1
ATOM 2715 C C . ARG B 1 44 ? 2.588 25.812 6.77 1 81.69 44 ARG B C 1
ATOM 2717 O O . ARG B 1 44 ? 3.582 25.109 6.996 1 81.69 44 ARG B O 1
ATOM 2724 N N . ILE B 1 45 ? 2.504 26.609 5.758 1 78.12 45 ILE B N 1
ATOM 2725 C CA . ILE B 1 45 ? 3.576 26.703 4.77 1 78.12 45 ILE B CA 1
ATOM 2726 C C . ILE B 1 45 ? 3.994 28.156 4.598 1 78.12 45 ILE B C 1
ATOM 2728 O O . ILE B 1 45 ? 3.152 29.031 4.359 1 78.12 45 ILE B O 1
ATOM 2732 N N . SER B 1 46 ? 5.195 28.344 4.859 1 74.06 46 SER B N 1
ATOM 2733 C CA . SER B 1 46 ? 5.766 29.656 4.535 1 74.06 46 SER B CA 1
ATOM 2734 C C . SER B 1 46 ? 6.691 29.562 3.326 1 74.06 46 SER B C 1
ATOM 2736 O O . SER B 1 46 ? 7.848 29.156 3.451 1 74.06 46 SER B O 1
ATOM 2738 N N . VAL B 1 47 ? 6.199 29.734 2.197 1 63.12 47 VAL B N 1
ATOM 2739 C CA . VAL B 1 47 ? 6.895 29.516 0.932 1 63.12 47 VAL B CA 1
ATOM 2740 C C . VAL B 1 47 ? 8.086 30.453 0.827 1 63.12 47 VAL B C 1
ATOM 2742 O O . VAL B 1 47 ? 9.117 30.109 0.255 1 63.12 47 VAL B O 1
ATOM 2745 N N . GLY B 1 48 ? 7.973 31.641 1.222 1 61 48 GLY B N 1
ATOM 2746 C CA . GLY B 1 48 ? 9.078 32.594 1.143 1 61 48 GLY B CA 1
ATOM 2747 C C . GLY B 1 48 ? 10.336 32.094 1.833 1 61 48 GLY B C 1
ATOM 2748 O O . GLY B 1 48 ? 11.43 32.594 1.572 1 61 48 GLY B O 1
ATOM 2749 N N . SER B 1 49 ? 10.227 31.109 2.475 1 60.94 49 SER B N 1
ATOM 2750 C CA . SER B 1 49 ? 11.359 30.609 3.244 1 60.94 49 SER B CA 1
ATOM 2751 C C . SER B 1 49 ? 12.094 29.516 2.492 1 60.94 49 SER B C 1
ATOM 2753 O O . SER B 1 49 ? 13.164 29.078 2.912 1 60.94 49 SER B O 1
ATOM 2755 N N . ILE B 1 50 ? 11.484 29.078 1.505 1 61.91 50 ILE B N 1
ATOM 2756 C CA . ILE B 1 50 ? 12.109 27.984 0.783 1 61.91 50 ILE B CA 1
ATOM 2757 C C . ILE B 1 50 ? 13.109 28.531 -0.234 1 61.91 50 ILE B C 1
ATOM 2759 O O . ILE B 1 50 ? 12.734 29.25 -1.158 1 61.91 50 ILE B O 1
ATOM 2763 N N . LYS B 1 51 ? 14.508 28.547 0.151 1 56.53 51 LYS B N 1
ATOM 2764 C CA . LYS B 1 51 ? 15.633 29 -0.669 1 56.53 51 LYS B CA 1
ATOM 2765 C C . LYS B 1 51 ? 16.062 27.922 -1.657 1 56.53 51 LYS B C 1
ATOM 2767 O O . LYS B 1 51 ? 16.328 26.781 -1.264 1 56.53 51 LYS B O 1
ATOM 2772 N N . SER B 1 52 ? 15.211 27.391 -2.496 1 56.12 52 SER B N 1
ATOM 2773 C CA . SER B 1 52 ? 15.633 26.172 -3.189 1 56.12 52 SER B CA 1
ATOM 2774 C C . SER B 1 52 ? 16.266 26.5 -4.535 1 56.12 52 SER B C 1
ATOM 2776 O O . SER B 1 52 ? 16.094 27.609 -5.059 1 56.12 52 SER B O 1
ATOM 2778 N N . CYS B 1 53 ? 17.328 25.688 -4.891 1 59.19 53 CYS B N 1
ATOM 2779 C CA . CYS B 1 53 ? 17.781 25.625 -6.277 1 59.19 53 CYS B CA 1
ATOM 2780 C C . CYS B 1 53 ? 16.594 25.578 -7.23 1 59.19 53 CYS B C 1
ATOM 2782 O O . CYS B 1 53 ? 15.461 25.281 -6.812 1 59.19 53 CYS B O 1
ATOM 2784 N N . ASN B 1 54 ? 16.844 26.016 -8.422 1 60.66 54 ASN B N 1
ATOM 2785 C CA . ASN B 1 54 ? 15.812 26.219 -9.438 1 60.66 54 ASN B CA 1
ATOM 2786 C C . ASN B 1 54 ? 14.812 25.062 -9.469 1 60.66 54 ASN B C 1
ATOM 2788 O O . ASN B 1 54 ? 13.602 25.281 -9.539 1 60.66 5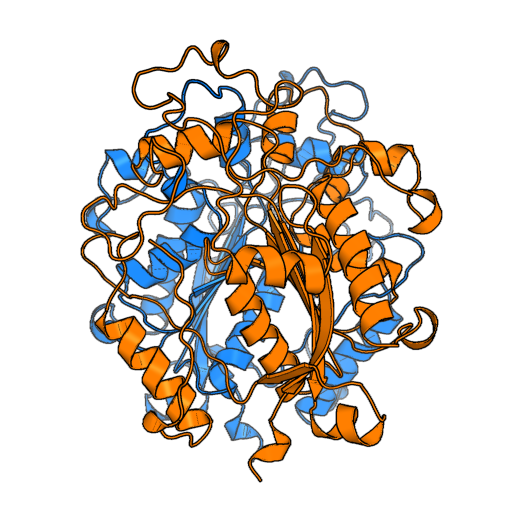4 ASN B O 1
ATOM 2792 N N . TYR B 1 55 ? 15.375 23.828 -9.312 1 59.22 55 TYR B N 1
ATOM 2793 C CA . TYR B 1 55 ? 14.43 22.734 -9.5 1 59.22 55 TYR B CA 1
ATOM 2794 C C . TYR B 1 55 ? 13.758 22.375 -8.18 1 59.22 55 TYR B C 1
ATOM 2796 O O . TYR B 1 55 ? 12.758 21.641 -8.164 1 59.22 55 TYR B O 1
ATOM 2804 N N . ASN B 1 56 ? 14.172 22.922 -7.129 1 68.19 56 ASN B N 1
ATOM 2805 C CA . ASN B 1 56 ? 13.57 22.609 -5.836 1 68.19 56 ASN B CA 1
ATOM 2806 C C . ASN B 1 56 ? 12.641 23.719 -5.363 1 68.19 56 ASN B C 1
ATOM 2808 O O . ASN B 1 56 ? 12.25 23.734 -4.191 1 68.19 56 ASN B O 1
ATOM 2812 N N . LYS B 1 57 ? 12.297 24.531 -6.34 1 75.06 57 LYS B N 1
ATOM 2813 C CA . LYS B 1 57 ? 11.391 25.609 -5.98 1 75.06 57 LYS B CA 1
ATOM 2814 C C . LYS B 1 57 ? 9.938 25.172 -6.078 1 75.06 57 LYS B C 1
ATOM 2816 O O . LYS B 1 57 ? 9.586 24.359 -6.934 1 75.06 57 LYS B O 1
ATOM 2821 N N . VAL B 1 58 ? 9.219 25.656 -5.066 1 78.5 58 VAL B N 1
ATOM 2822 C CA . VAL B 1 58 ? 7.773 25.484 -5.168 1 78.5 58 VAL B CA 1
ATOM 2823 C C . VAL B 1 58 ? 7.207 26.453 -6.207 1 78.5 58 VAL B C 1
ATOM 2825 O O . VAL B 1 58 ? 7.281 27.672 -6.039 1 78.5 58 VAL B O 1
ATOM 2828 N N . GLN B 1 59 ? 6.734 25.938 -7.27 1 79.56 59 GLN B N 1
ATOM 2829 C CA . GLN B 1 59 ? 6.277 26.766 -8.375 1 79.56 59 GLN B CA 1
ATOM 2830 C C . GLN B 1 59 ? 4.766 26.969 -8.328 1 79.56 59 GLN B C 1
ATOM 2832 O O . GLN B 1 59 ? 4.207 27.719 -9.125 1 79.56 59 GLN B O 1
ATOM 2837 N N . CYS B 1 60 ? 4.16 26.438 -7.301 1 88.5 60 CYS B N 1
ATOM 2838 C CA . CYS B 1 60 ? 2.705 26.5 -7.219 1 88.5 60 CYS B CA 1
ATOM 2839 C C . CYS B 1 60 ? 2.252 27.719 -6.41 1 88.5 60 CYS B C 1
ATOM 2841 O O . CYS B 1 60 ? 2.945 28.141 -5.484 1 88.5 60 CYS B O 1
ATOM 2843 N N . ARG B 1 61 ? 1.152 28.266 -6.73 1 88.5 61 ARG B N 1
ATOM 2844 C CA . ARG B 1 61 ? 0.603 29.453 -6.074 1 88.5 61 ARG B CA 1
ATOM 2845 C C . ARG B 1 61 ? -0.108 29.078 -4.777 1 88.5 61 ARG B C 1
ATOM 2847 O O . ARG B 1 61 ? -0.389 29.938 -3.945 1 88.5 61 ARG B O 1
ATOM 2854 N N . GLY B 1 62 ? -0.413 27.938 -4.641 1 92.38 62 GLY B N 1
ATOM 2855 C CA . GLY B 1 62 ? -1.173 27.422 -3.512 1 92.38 62 GLY B CA 1
ATOM 2856 C C . GLY B 1 62 ? -1.699 26.016 -3.74 1 92.38 62 GLY B C 1
ATOM 2857 O O . GLY B 1 62 ? -0.983 25.156 -4.254 1 92.38 62 GLY B O 1
ATOM 2858 N N . GLY B 1 63 ? -2.93 25.781 -3.279 1 94.25 63 GLY B N 1
ATOM 2859 C CA . GLY B 1 63 ? -3.584 24.5 -3.402 1 94.25 63 GLY B CA 1
ATOM 2860 C C . GLY B 1 63 ? -4.996 24.484 -2.848 1 94.25 63 GLY B C 1
ATOM 2861 O O . GLY B 1 63 ? -5.594 25.547 -2.635 1 94.25 63 GLY B O 1
ATOM 2862 N N . HIS B 1 64 ? -5.598 23.391 -2.822 1 96.44 64 HIS B N 1
ATOM 2863 C CA . HIS B 1 64 ? -6.941 23.219 -2.285 1 96.44 64 HIS B CA 1
ATOM 2864 C C . HIS B 1 64 ? -6.902 22.656 -0.87 1 96.44 64 HIS B C 1
ATOM 2866 O O . HIS B 1 64 ? -6.785 21.453 -0.683 1 96.44 64 HIS B O 1
ATOM 2872 N N . PHE B 1 65 ? -7.086 23.594 0.119 1 95.88 65 PHE B N 1
ATOM 2873 C CA . PHE B 1 65 ? -6.785 23.234 1.501 1 95.88 65 PHE B CA 1
ATOM 2874 C C . PHE B 1 65 ? -8.062 23.141 2.328 1 95.88 65 PHE B C 1
ATOM 2876 O O . PHE B 1 65 ? -9 23.922 2.115 1 95.88 65 PHE B O 1
ATOM 2883 N N . ILE B 1 66 ? -8.031 22.203 3.18 1 95.62 66 ILE B N 1
ATOM 2884 C CA . ILE B 1 66 ? -9.055 22.141 4.227 1 95.62 66 ILE B CA 1
ATOM 2885 C C . ILE B 1 66 ? -8.781 23.234 5.258 1 95.62 66 ILE B C 1
ATOM 2887 O O . ILE B 1 66 ? -7.637 23.453 5.668 1 95.62 66 ILE B O 1
ATOM 2891 N N . ASP B 1 67 ? -9.828 23.938 5.664 1 91.56 67 ASP B N 1
ATOM 2892 C CA . ASP B 1 67 ? -9.672 25.109 6.531 1 91.56 67 ASP B CA 1
ATOM 2893 C C . ASP B 1 67 ? -9.562 24.688 7.996 1 91.56 67 ASP B C 1
ATOM 2895 O O . ASP B 1 67 ? -9.047 25.438 8.82 1 91.56 67 ASP B O 1
ATOM 2899 N N . GLU B 1 68 ? -9.938 23.531 8.312 1 89.88 68 GLU B N 1
ATOM 2900 C CA . GLU B 1 68 ? -9.852 23.047 9.68 1 89.88 68 GLU B CA 1
ATOM 2901 C C . GLU B 1 68 ? -8.406 22.828 10.109 1 89.88 68 GLU B C 1
ATOM 2903 O O . GLU B 1 68 ? -7.574 22.406 9.305 1 89.88 68 GLU B O 1
ATOM 2908 N N . ASP B 1 69 ? -8.172 23.109 11.414 1 90 69 ASP B N 1
ATOM 2909 C CA . ASP B 1 69 ? -6.855 22.844 11.992 1 90 69 ASP B CA 1
ATOM 2910 C C . ASP B 1 69 ? -6.59 21.344 12.094 1 90 69 ASP B C 1
ATOM 2912 O O . ASP B 1 69 ? -7.293 20.625 12.812 1 90 69 ASP B O 1
ATOM 2916 N N . PRO B 1 70 ? -5.543 20.891 11.445 1 88.19 70 PRO B N 1
ATOM 2917 C CA . PRO B 1 70 ? -5.258 19.453 11.484 1 88.19 70 PRO B CA 1
ATOM 2918 C C . PRO B 1 70 ? -4.832 18.984 12.867 1 88.19 70 PRO B C 1
ATOM 2920 O O . PRO B 1 70 ? -4.789 17.766 13.117 1 88.19 70 PRO B O 1
ATOM 2923 N N . GLY B 1 71 ? -4.543 19.859 13.742 1 85 71 GLY B N 1
ATOM 2924 C CA . GLY B 1 71 ? -4.09 19.5 15.078 1 85 71 GLY B CA 1
ATOM 2925 C C . GLY B 1 71 ? -5.227 19.156 16.016 1 85 71 GLY B C 1
ATOM 2926 O O . GLY B 1 71 ? -5.004 18.578 17.094 1 85 71 GLY B O 1
ATOM 2927 N N . VAL B 1 72 ? -6.43 19.469 15.633 1 86.44 72 VAL B N 1
ATOM 2928 C CA . VAL B 1 72 ? -7.578 19.203 16.5 1 86.44 72 VAL B CA 1
ATOM 2929 C C . VAL B 1 72 ? -8.023 17.75 16.344 1 86.44 72 VAL B C 1
ATOM 2931 O O . VAL B 1 72 ? -8.195 17.266 15.227 1 86.44 72 VAL B O 1
ATOM 2934 N N . PHE B 1 73 ? -8.203 17.125 17.609 1 88.94 73 PHE B N 1
ATOM 2935 C CA . PHE B 1 73 ? -8.578 15.719 17.609 1 88.94 73 PHE B CA 1
ATOM 2936 C C . PHE B 1 73 ? -9.188 15.328 18.953 1 88.94 73 PHE B C 1
ATOM 2938 O O . PHE B 1 73 ? -8.68 15.703 20.016 1 88.94 73 PHE B O 1
ATOM 2945 N N . ASP B 1 74 ? -10.336 14.664 18.875 1 88.44 74 ASP B N 1
ATOM 2946 C CA . ASP B 1 74 ? -10.945 14.133 20.078 1 88.44 74 ASP B CA 1
ATOM 2947 C C . ASP B 1 74 ? -10.297 12.812 20.5 1 88.44 74 ASP B C 1
ATOM 2949 O O . ASP B 1 74 ? -10.906 11.75 20.359 1 88.44 74 ASP B O 1
ATOM 2953 N N . ALA B 1 75 ? -9.188 12.906 21.172 1 89.56 75 ALA B N 1
ATOM 2954 C CA . ALA B 1 75 ? -8.344 11.75 21.469 1 89.56 75 ALA B CA 1
ATOM 2955 C C . ALA B 1 75 ? -9.055 10.781 22.406 1 89.56 75 ALA B C 1
ATOM 2957 O O . ALA B 1 75 ? -9.102 9.578 22.141 1 89.56 75 ALA B O 1
ATOM 2958 N N . PRO B 1 76 ? -9.711 11.227 23.422 1 89 76 PRO B N 1
ATOM 2959 C CA . PRO B 1 76 ? -10.359 10.289 24.344 1 89 76 PRO B CA 1
ATOM 2960 C C . PRO B 1 76 ? -11.484 9.492 23.688 1 89 76 PRO B C 1
ATOM 2962 O O . PRO B 1 76 ? -11.664 8.305 23.984 1 89 76 PRO B O 1
ATOM 2965 N N . PHE B 1 77 ? -12.148 10.141 22.797 1 92.06 77 PHE B N 1
ATOM 2966 C CA . PHE B 1 77 ? -13.227 9.445 22.094 1 92.06 77 PHE B CA 1
ATOM 2967 C C . PHE B 1 77 ? -12.703 8.234 21.344 1 92.06 77 PHE B C 1
ATOM 2969 O O . PHE B 1 77 ? -13.359 7.191 21.297 1 92.06 77 PHE B O 1
ATOM 2976 N N . PHE B 1 78 ? -11.539 8.281 20.812 1 93.19 78 PHE B N 1
ATOM 2977 C CA . PHE B 1 78 ? -10.992 7.227 19.969 1 93.19 78 PHE B CA 1
ATOM 2978 C C . PHE B 1 78 ? -10.023 6.352 20.766 1 93.19 78 PHE B C 1
ATOM 2980 O O . PHE B 1 78 ? -9.203 5.645 20.188 1 93.19 78 PHE B O 1
ATOM 2987 N N . SER B 1 79 ? -9.984 6.473 22.078 1 89.81 79 SER B N 1
ATOM 2988 C CA . SER B 1 79 ? -9.148 5.66 22.953 1 89.81 79 SER B CA 1
ATOM 2989 C C . SER B 1 79 ? -7.668 5.895 22.688 1 89.81 79 SER B C 1
ATOM 2991 O O . SER B 1 79 ? -6.883 4.945 22.641 1 89.81 79 SER B O 1
ATOM 2993 N N . VAL B 1 80 ? -7.316 7.059 22.406 1 90.19 80 VAL B N 1
ATOM 2994 C CA . VAL B 1 80 ? -5.934 7.484 22.188 1 90.19 80 VAL B CA 1
ATOM 2995 C C . VAL B 1 80 ? -5.496 8.406 23.328 1 90.19 80 VAL B C 1
ATOM 2997 O O . VAL B 1 80 ? -6.227 9.328 23.703 1 90.19 80 VAL B O 1
ATOM 3000 N N . THR B 1 81 ? -4.391 8.117 23.891 1 89.5 81 THR B N 1
ATOM 3001 C CA . THR B 1 81 ? -3.861 8.984 24.938 1 89.5 81 THR B CA 1
ATOM 3002 C C . THR B 1 81 ? -3.328 10.281 24.344 1 89.5 81 THR B C 1
ATOM 3004 O O . THR B 1 81 ? -3.068 10.367 23.141 1 89.5 81 THR B O 1
ATOM 3007 N N . ALA B 1 82 ? -3.129 11.203 25.203 1 86.62 82 ALA B N 1
ATOM 3008 C CA . ALA B 1 82 ? -2.588 12.484 24.766 1 86.62 82 ALA B CA 1
ATOM 3009 C C . ALA B 1 82 ? -1.188 12.32 24.188 1 86.62 82 ALA B C 1
ATOM 3011 O O . ALA B 1 82 ? -0.844 12.953 23.172 1 86.62 82 ALA B O 1
ATOM 3012 N N . LYS B 1 83 ? -0.457 11.516 24.797 1 84.94 83 LYS B N 1
ATOM 3013 C CA . LYS B 1 83 ? 0.907 11.266 24.344 1 84.94 83 LYS B CA 1
ATOM 3014 C C . LYS B 1 83 ? 0.913 10.602 22.969 1 84.94 83 LYS B C 1
ATOM 3016 O O . LYS B 1 83 ? 1.689 10.992 22.078 1 84.94 83 LYS B O 1
ATOM 3021 N N . GLU B 1 84 ? 0.079 9.688 22.797 1 88.44 84 GLU B N 1
ATOM 3022 C CA . GLU B 1 84 ? -0.041 9.008 21.5 1 88.44 84 GLU B CA 1
ATOM 3023 C C . GLU B 1 84 ? -0.54 9.969 20.422 1 88.44 84 GLU B C 1
ATOM 3025 O O . GLU B 1 84 ? -0.002 9.992 19.312 1 88.44 84 GLU B O 1
ATOM 3030 N N . ALA B 1 85 ? -1.486 10.734 20.781 1 89.88 85 ALA B N 1
ATOM 3031 C CA . ALA B 1 85 ? -2.084 11.672 19.844 1 89.88 85 ALA B CA 1
ATOM 3032 C C . ALA B 1 85 ? -1.048 12.672 19.328 1 89.88 85 ALA B C 1
ATOM 3034 O O . ALA B 1 85 ? -1.081 13.062 18.156 1 89.88 85 ALA B O 1
ATOM 3035 N N . ALA B 1 86 ? -0.195 13.031 20.188 1 86.25 86 ALA B N 1
ATOM 3036 C CA . ALA B 1 86 ? 0.829 14.016 19.844 1 86.25 86 ALA B CA 1
ATOM 3037 C C . ALA B 1 86 ? 1.812 13.445 18.828 1 86.25 86 ALA B C 1
ATOM 3039 O O . ALA B 1 86 ? 2.453 14.203 18.094 1 86.25 86 ALA B O 1
ATOM 3040 N N . SER B 1 87 ? 1.887 12.164 18.734 1 88.62 87 SER B N 1
ATOM 3041 C CA . SER B 1 87 ? 2.83 11.508 17.844 1 88.62 87 SER B CA 1
ATOM 3042 C C . SER B 1 87 ? 2.154 11.094 16.531 1 88.62 87 SER B C 1
ATOM 3044 O O . SER B 1 87 ? 2.824 10.672 15.594 1 88.62 87 SER B O 1
ATOM 3046 N N . MET B 1 88 ? 0.875 11.305 16.5 1 93.19 88 MET B N 1
ATOM 3047 C CA . MET B 1 88 ? 0.107 10.758 15.391 1 93.19 88 MET B CA 1
ATOM 3048 C C . MET B 1 88 ? 0.119 11.719 14.203 1 93.19 88 MET B C 1
ATOM 3050 O O . MET B 1 88 ? -0.103 12.922 14.367 1 93.19 88 MET B O 1
ATOM 3054 N N . ASP B 1 89 ? 0.402 11.188 13.078 1 93.94 89 ASP B N 1
ATOM 3055 C CA . ASP B 1 89 ? 0.112 11.906 11.844 1 93.94 89 ASP B CA 1
ATOM 3056 C C . ASP B 1 89 ? -1.349 12.352 11.797 1 93.94 89 ASP B C 1
ATOM 3058 O O . ASP B 1 89 ? -2.256 11.531 11.969 1 93.94 89 ASP B O 1
ATOM 3062 N N . PRO B 1 90 ? -1.645 13.641 11.586 1 93.69 90 PRO B N 1
ATOM 3063 C CA . PRO B 1 90 ? -3.029 14.109 11.523 1 93.69 90 PRO B CA 1
ATOM 3064 C C . PRO B 1 90 ? -3.875 13.328 10.523 1 93.69 90 PRO B C 1
ATOM 3066 O O . PRO B 1 90 ? -5.09 13.211 10.695 1 93.69 90 PRO B O 1
ATOM 3069 N N . MET B 1 91 ? -3.314 12.781 9.555 1 94.44 91 MET B N 1
ATOM 3070 C CA . MET B 1 91 ? -4.055 11.984 8.578 1 94.44 91 MET B CA 1
ATOM 3071 C C . MET B 1 91 ? -4.691 10.766 9.234 1 94.44 91 MET B C 1
ATOM 3073 O O . MET B 1 91 ? -5.781 10.344 8.844 1 94.44 91 MET B O 1
ATOM 3077 N N . GLN B 1 92 ? -4 10.133 10.164 1 95.38 92 GLN B N 1
ATOM 3078 C CA . GLN B 1 92 ? -4.582 9.023 10.914 1 95.38 92 GLN B CA 1
ATOM 3079 C C . GLN B 1 92 ? -5.816 9.469 11.695 1 95.38 92 GLN B C 1
ATOM 3081 O O . GLN B 1 92 ? -6.828 8.766 11.719 1 95.38 92 GLN B O 1
ATOM 3086 N N . ARG B 1 93 ? -5.699 10.617 12.312 1 95.5 93 ARG B N 1
ATOM 3087 C CA . ARG B 1 93 ? -6.797 11.18 13.094 1 95.5 93 ARG B CA 1
ATOM 3088 C C . ARG B 1 93 ? -8.008 11.469 12.219 1 95.5 93 ARG B C 1
ATOM 3090 O O . ARG B 1 93 ? -9.125 11.07 12.531 1 95.5 93 ARG B O 1
ATOM 3097 N N . TRP B 1 94 ? -7.746 12.125 11.117 1 95.56 94 TRP B N 1
ATOM 3098 C CA . TRP B 1 94 ? -8.82 12.484 10.195 1 95.56 94 TRP B CA 1
ATOM 3099 C C . TRP B 1 94 ? -9.469 11.242 9.609 1 95.56 94 TRP B C 1
ATOM 3101 O O . TRP B 1 94 ? -10.68 11.211 9.383 1 95.56 94 TRP B O 1
ATOM 3111 N N . THR B 1 95 ? -8.688 10.25 9.367 1 97.06 95 THR B N 1
ATOM 3112 C CA . THR B 1 95 ? -9.227 9.016 8.82 1 97.06 95 THR B CA 1
ATOM 3113 C C . THR B 1 95 ? -10.133 8.32 9.836 1 97.06 95 THR B C 1
ATOM 3115 O O . THR B 1 95 ? -11.188 7.793 9.477 1 97.06 95 THR B O 1
ATOM 3118 N N . LEU B 1 96 ? -9.742 8.32 11.094 1 97.25 96 LEU B N 1
ATOM 3119 C CA . LEU B 1 96 ? -10.586 7.773 12.148 1 97.25 96 LEU B CA 1
ATOM 3120 C C . LEU B 1 96 ? -11.93 8.492 12.211 1 97.25 96 LEU B C 1
ATOM 3122 O O . LEU B 1 96 ? -12.977 7.848 12.266 1 97.25 96 LEU B O 1
ATOM 3126 N N . GLU B 1 97 ? -11.844 9.789 12.164 1 96.88 97 GLU B N 1
ATOM 3127 C CA . GLU B 1 97 ? -13.062 10.594 12.195 1 96.88 97 GLU B CA 1
ATOM 3128 C C . GLU B 1 97 ? -13.953 10.305 10.992 1 96.88 97 GLU B C 1
ATOM 3130 O O . GLU B 1 97 ? -15.164 10.109 11.133 1 96.88 97 GLU B O 1
ATOM 3135 N N . ALA B 1 98 ? -13.359 10.32 9.859 1 97.5 98 ALA B N 1
ATOM 3136 C CA . ALA B 1 98 ? -14.102 10.047 8.633 1 97.5 98 ALA B CA 1
ATOM 3137 C C . ALA B 1 98 ? -14.758 8.664 8.68 1 97.5 98 ALA B C 1
ATOM 3139 O O . ALA B 1 98 ? -15.883 8.484 8.211 1 97.5 98 ALA B O 1
ATOM 3140 N N . SER B 1 99 ? -14.023 7.695 9.188 1 98.44 99 SER B N 1
ATOM 3141 C CA . SER B 1 99 ? -14.547 6.34 9.328 1 98.44 99 SER B CA 1
ATOM 3142 C C . SER B 1 99 ? -15.773 6.312 10.234 1 98.44 99 SER B C 1
ATOM 3144 O O . SER B 1 99 ? -16.781 5.684 9.906 1 98.44 99 SER B O 1
ATOM 3146 N N . TYR B 1 100 ? -15.672 7 11.352 1 98.06 100 TYR B N 1
ATOM 3147 C CA . TYR B 1 100 ? -16.781 7.082 12.289 1 98.06 100 TYR B CA 1
ATOM 3148 C C . TYR B 1 100 ? -18.016 7.68 11.625 1 98.06 100 TYR B C 1
ATOM 3150 O O . TYR B 1 100 ? -19.109 7.109 11.703 1 98.06 100 TYR B O 1
ATOM 3158 N N . HIS B 1 101 ? -17.828 8.758 10.938 1 97.62 101 HIS B N 1
ATOM 3159 C CA . HIS B 1 101 ? -18.953 9.453 10.297 1 97.62 101 HIS B CA 1
ATOM 3160 C C . HIS B 1 101 ? -19.531 8.625 9.156 1 97.62 101 HIS B C 1
ATOM 3162 O O . HIS B 1 101 ? -20.734 8.656 8.906 1 97.62 101 HIS B O 1
ATOM 3168 N N . ALA B 1 102 ? -18.703 7.879 8.453 1 98.38 102 ALA B N 1
ATOM 3169 C CA . ALA B 1 102 ? -19.188 7.023 7.375 1 98.38 102 ALA B CA 1
ATOM 3170 C C . ALA B 1 102 ? -20.078 5.902 7.914 1 98.38 102 ALA B C 1
ATOM 3172 O O . ALA B 1 102 ? -21.109 5.59 7.34 1 98.38 102 ALA B O 1
ATOM 3173 N N . PHE B 1 103 ? -19.625 5.266 8.984 1 98.31 103 PHE B N 1
ATOM 3174 C CA . PHE B 1 103 ? -20.422 4.211 9.602 1 98.31 103 PHE B CA 1
ATOM 3175 C C . PHE B 1 103 ? -21.734 4.77 10.141 1 98.31 103 PHE B C 1
ATOM 3177 O O . PHE B 1 103 ? -22.781 4.137 10.008 1 98.31 103 PHE B O 1
ATOM 3184 N N . GLU B 1 104 ? -21.672 5.969 10.719 1 97.06 104 GLU B N 1
ATOM 3185 C CA . GLU B 1 104 ? -22.906 6.629 11.164 1 97.06 104 GLU B CA 1
ATOM 3186 C C . GLU B 1 104 ? -23.844 6.891 9.992 1 97.06 104 GLU B C 1
ATOM 3188 O O . GLU B 1 104 ? -25.047 6.648 10.094 1 97.06 104 GLU B O 1
ATOM 3193 N N . ASN B 1 105 ? -23.281 7.438 8.984 1 97.38 105 ASN B N 1
ATOM 3194 C CA . ASN B 1 105 ? -24.062 7.703 7.777 1 97.38 105 ASN B CA 1
ATOM 3195 C C . ASN B 1 105 ? -24.719 6.43 7.242 1 97.38 105 ASN B C 1
ATOM 3197 O O . ASN B 1 105 ? -25.812 6.477 6.695 1 97.38 105 ASN B O 1
ATOM 3201 N N . ALA B 1 106 ? -24.094 5.309 7.375 1 97.75 106 ALA B N 1
ATOM 3202 C CA . ALA B 1 106 ? -24.578 4.016 6.918 1 97.75 106 ALA B CA 1
ATOM 3203 C C . ALA B 1 106 ? -25.625 3.455 7.879 1 97.75 106 ALA B C 1
ATOM 3205 O O . ALA B 1 106 ? -26.234 2.42 7.609 1 97.75 106 ALA B O 1
ATOM 3206 N N . GLY B 1 107 ? -25.781 4.09 9.008 1 96.81 107 GLY B N 1
ATOM 3207 C CA . GLY B 1 107 ? -26.688 3.598 10.023 1 96.81 107 GLY B CA 1
ATOM 3208 C C . GLY B 1 107 ? -26.141 2.418 10.797 1 96.81 107 GLY B C 1
ATOM 3209 O O . GLY B 1 107 ? -26.891 1.557 11.25 1 96.81 107 GLY B O 1
ATOM 3210 N N . LEU B 1 108 ? -24.844 2.328 10.875 1 95.69 108 LEU B N 1
ATOM 3211 C CA . LEU B 1 108 ? -24.172 1.236 11.586 1 95.69 108 LEU B CA 1
ATOM 3212 C C . LEU B 1 108 ? -23.516 1.738 12.867 1 95.69 108 LEU B C 1
ATOM 3214 O O . LEU B 1 108 ? -22.406 2.262 12.836 1 95.69 108 LEU B O 1
ATOM 3218 N N . PRO B 1 109 ? -24.188 1.494 13.992 1 93.5 109 PRO B N 1
ATOM 3219 C CA . PRO B 1 109 ? -23.547 1.895 15.242 1 93.5 109 PRO B CA 1
ATOM 3220 C C . PRO B 1 109 ? -22.266 1.113 15.523 1 93.5 109 PRO B C 1
ATOM 3222 O O . PRO B 1 109 ? -22.125 -0.038 15.102 1 93.5 109 PRO B O 1
ATOM 3225 N N . VAL B 1 110 ? -21.359 1.708 16.234 1 91.81 110 VAL B N 1
ATOM 3226 C CA . VAL B 1 110 ? -20.062 1.14 16.547 1 91.81 110 VAL B CA 1
ATOM 3227 C C . VAL B 1 110 ? -20.234 -0.246 17.172 1 91.81 110 VAL B C 1
ATOM 3229 O O . VAL B 1 110 ? -19.484 -1.174 16.844 1 91.81 110 VAL B O 1
ATOM 3232 N N . GLU B 1 111 ? -21.156 -0.42 17.984 1 94.81 111 GLU B N 1
ATOM 3233 C CA . GLU B 1 111 ? -21.391 -1.671 18.703 1 94.81 111 GLU B CA 1
ATOM 3234 C C . GLU B 1 111 ? -21.734 -2.801 17.734 1 94.81 111 GLU B C 1
ATOM 3236 O O . GLU B 1 111 ? -21.406 -3.961 17.984 1 94.81 111 GLU B O 1
ATOM 3241 N N . SER B 1 112 ? -22.359 -2.463 16.688 1 95.06 112 SER B N 1
ATOM 3242 C CA . SER B 1 112 ? -22.781 -3.475 15.727 1 95.06 112 SER B CA 1
ATOM 3243 C C . SER B 1 112 ? -21.609 -3.939 14.867 1 95.06 112 SER B C 1
ATOM 3245 O O . SER B 1 112 ? -21.703 -4.973 14.195 1 95.06 112 SER B O 1
ATOM 3247 N N . LEU B 1 113 ? -20.547 -3.227 14.883 1 96.81 113 LEU B N 1
ATOM 3248 C CA . LEU B 1 113 ? -19.391 -3.518 14.039 1 96.81 113 LEU B CA 1
ATOM 3249 C C . LEU B 1 113 ? -18.422 -4.453 14.75 1 96.81 113 LEU B C 1
ATOM 3251 O O . LEU B 1 113 ? -17.594 -5.109 14.109 1 96.81 113 LEU B O 1
ATOM 3255 N N . ARG B 1 114 ? -18.5 -4.449 16.078 1 97.06 114 ARG B N 1
ATOM 3256 C CA . ARG B 1 114 ? -17.5 -5.168 16.875 1 97.06 114 ARG B CA 1
ATOM 3257 C C . ARG B 1 114 ? -17.5 -6.652 16.531 1 97.06 114 ARG B C 1
ATOM 3259 O O . ARG B 1 114 ? -18.531 -7.309 16.547 1 97.06 114 ARG B O 1
ATOM 3266 N N . GLY B 1 115 ? -16.297 -7.109 16.188 1 96.88 115 GLY B N 1
ATOM 3267 C CA . GLY B 1 115 ? -16.109 -8.523 15.883 1 96.88 115 GLY B CA 1
ATOM 3268 C C . GLY B 1 115 ? -16.484 -8.875 14.453 1 96.88 115 GLY B C 1
ATOM 3269 O O . GLY B 1 115 ? -16.344 -10.031 14.039 1 96.88 115 GLY B O 1
ATOM 3270 N N . SER B 1 116 ? -16.891 -7.906 13.688 1 97.56 116 SER B N 1
ATOM 3271 C CA . SER B 1 116 ? -17.328 -8.172 12.32 1 97.56 116 SER B CA 1
ATOM 3272 C C . SER B 1 116 ? -16.141 -8.367 11.383 1 97.56 116 SER B C 1
ATOM 3274 O O . SER B 1 116 ? -15.023 -7.973 11.695 1 97.56 116 SER B O 1
ATOM 3276 N N . ARG B 1 117 ? -16.422 -8.984 10.289 1 97.88 117 ARG B N 1
ATOM 3277 C CA . ARG B 1 117 ? -15.391 -9.219 9.281 1 97.88 117 ARG B CA 1
ATOM 3278 C C . ARG B 1 117 ? -15.367 -8.086 8.258 1 97.88 117 ARG B C 1
ATOM 3280 O O . ARG B 1 117 ? -15.25 -8.336 7.051 1 97.88 117 ARG B O 1
ATOM 3287 N N . VAL B 1 118 ? -15.578 -6.871 8.766 1 98.56 118 VAL B N 1
ATOM 3288 C CA . VAL B 1 118 ? -15.469 -5.695 7.906 1 98.56 118 VAL B CA 1
ATOM 3289 C C . VAL B 1 118 ? -14.008 -5.438 7.562 1 98.56 118 VAL B C 1
ATOM 3291 O O . VAL B 1 118 ? -13.156 -5.379 8.453 1 98.56 118 VAL B O 1
ATOM 3294 N N . ALA B 1 119 ? -13.734 -5.359 6.273 1 98.69 119 ALA B N 1
ATOM 3295 C CA . ALA B 1 119 ? -12.375 -5.043 5.82 1 98.69 119 ALA B CA 1
ATOM 3296 C C . ALA B 1 119 ? -12.1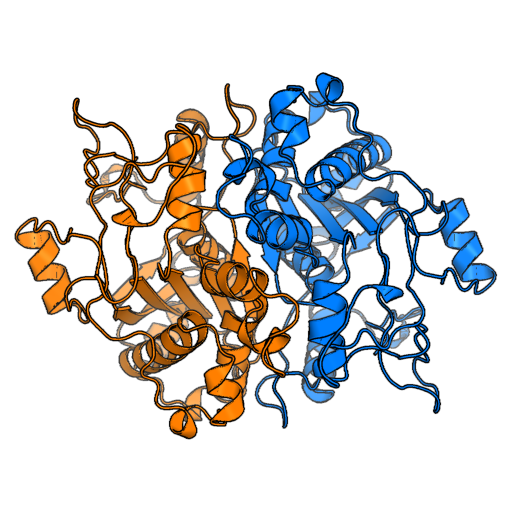41 -3.535 5.809 1 98.69 119 ALA B C 1
ATOM 3298 O O . ALA B 1 119 ? -13.094 -2.752 5.738 1 98.69 119 ALA B O 1
ATOM 3299 N N . VAL B 1 120 ? -10.891 -3.158 5.926 1 98.88 120 VAL B N 1
ATOM 3300 C CA . VAL B 1 120 ? -10.5 -1.757 5.809 1 98.88 120 VAL B CA 1
ATOM 3301 C C . VAL B 1 120 ? -9.367 -1.62 4.785 1 98.88 120 VAL B C 1
ATOM 3303 O O . VAL B 1 120 ? -8.281 -2.172 4.973 1 98.88 120 VAL B O 1
ATOM 3306 N N . PHE B 1 121 ? -9.648 -0.956 3.68 1 98.75 121 PHE B N 1
ATOM 3307 C CA . PHE B 1 121 ? -8.656 -0.588 2.674 1 98.75 121 PHE B CA 1
ATOM 3308 C C . PHE B 1 121 ? -8.461 0.922 2.635 1 98.75 121 PHE B C 1
ATOM 3310 O O . PHE B 1 121 ? -9.406 1.672 2.395 1 98.75 121 PHE B O 1
ATOM 3317 N N . SER B 1 122 ? -7.234 1.338 2.912 1 98.31 122 SER B N 1
ATOM 3318 C CA . SER B 1 122 ? -6.973 2.771 2.979 1 98.31 122 SER B CA 1
ATOM 3319 C C . SER B 1 122 ? -5.887 3.182 1.986 1 98.31 122 SER B C 1
ATOM 3321 O O . SER B 1 122 ? -4.902 2.465 1.807 1 98.31 122 SER B O 1
ATOM 3323 N N . ALA B 1 123 ? -6.09 4.289 1.347 1 97.25 123 ALA B N 1
ATOM 3324 C CA . ALA B 1 123 ? -5.09 4.953 0.512 1 97.25 123 ALA B CA 1
ATOM 3325 C C . ALA B 1 123 ? -4.75 6.336 1.058 1 97.25 123 ALA B C 1
ATOM 3327 O O . ALA B 1 123 ? -5.598 6.996 1.667 1 97.25 123 ALA B O 1
ATOM 3328 N N . SER B 1 124 ? -3.484 6.688 0.885 1 94.12 124 SER B N 1
ATOM 3329 C CA . SER B 1 124 ? -3.064 8.039 1.25 1 94.12 124 SER B CA 1
ATOM 3330 C C . SER B 1 124 ? -1.956 8.539 0.329 1 94.12 124 SER B C 1
ATOM 3332 O O . SER B 1 124 ? -1.243 7.738 -0.284 1 94.12 124 SER B O 1
ATOM 3334 N N . MET B 1 125 ? -1.783 9.734 0.111 1 85.06 125 MET B N 1
ATOM 3335 C CA . MET B 1 125 ? -0.773 10.258 -0.805 1 85.06 125 MET B CA 1
ATOM 3336 C C . MET B 1 125 ? 0.367 10.914 -0.038 1 85.06 125 MET B C 1
ATOM 3338 O O . MET B 1 125 ? 1.533 10.562 -0.225 1 85.06 125 MET B O 1
ATOM 3342 N N . SER B 1 126 ? 0.129 11.867 0.836 1 82.81 126 SER B N 1
ATOM 3343 C CA . SER B 1 126 ? 1.198 12.672 1.424 1 82.81 126 SER B CA 1
ATOM 3344 C C . SER B 1 126 ? 1.856 11.938 2.59 1 82.81 126 SER B C 1
ATOM 3346 O O . SER B 1 126 ? 1.224 11.117 3.25 1 82.81 126 SER B O 1
ATOM 3348 N N . ASP B 1 127 ? 3.189 12.125 2.619 1 88.44 127 ASP B N 1
ATOM 3349 C CA . ASP B 1 127 ? 3.939 11.688 3.793 1 88.44 127 ASP B CA 1
ATOM 3350 C C . ASP B 1 127 ? 4.664 12.859 4.449 1 88.44 127 ASP B C 1
ATOM 3352 O O . ASP B 1 127 ? 5.781 12.703 4.945 1 88.44 127 ASP B O 1
ATOM 3356 N N . ASP B 1 128 ? 4.059 13.961 4.465 1 88.12 128 ASP B N 1
ATOM 3357 C CA . ASP B 1 128 ? 4.656 15.203 4.953 1 88.12 128 ASP B CA 1
ATOM 3358 C C . ASP B 1 128 ? 5.051 15.086 6.422 1 88.12 128 ASP B C 1
ATOM 3360 O O . ASP B 1 128 ? 6.121 15.547 6.824 1 88.12 128 ASP B O 1
ATOM 3364 N N . TYR B 1 129 ? 4.234 14.5 7.164 1 88.25 129 TYR B N 1
ATOM 3365 C CA . TYR B 1 129 ? 4.508 14.398 8.594 1 88.25 129 TYR B CA 1
ATOM 3366 C C . TYR B 1 129 ? 5.758 13.57 8.852 1 88.25 129 TYR B C 1
ATOM 3368 O O . TYR B 1 129 ? 6.586 13.93 9.695 1 88.25 129 TYR B O 1
ATOM 3376 N N . VAL B 1 130 ? 5.867 12.531 8.125 1 88.06 130 VAL B N 1
ATOM 3377 C CA . VAL B 1 130 ? 7.047 11.672 8.227 1 88.06 130 VAL B CA 1
ATOM 3378 C C . VAL B 1 130 ? 8.297 12.461 7.832 1 88.06 130 VAL B C 1
ATOM 3380 O O . VAL B 1 130 ? 9.312 12.406 8.523 1 88.06 130 VAL B O 1
ATOM 3383 N N . ARG B 1 131 ? 8.203 13.148 6.734 1 86 131 ARG B N 1
ATOM 3384 C CA . ARG B 1 131 ? 9.336 13.945 6.254 1 86 131 ARG B CA 1
ATOM 3385 C C . ARG B 1 131 ? 9.703 15.031 7.258 1 86 131 ARG B C 1
ATOM 3387 O O . ARG B 1 131 ? 10.891 15.297 7.48 1 86 131 ARG B O 1
ATOM 3394 N N . MET B 1 132 ? 8.734 15.648 7.809 1 84.75 132 MET B N 1
ATOM 3395 C CA . MET B 1 132 ? 8.969 16.672 8.82 1 84.75 132 MET B CA 1
ATOM 3396 C C . MET B 1 132 ? 9.695 16.094 10.031 1 84.75 132 MET B C 1
ATOM 3398 O O . MET B 1 132 ? 10.656 16.688 10.523 1 84.75 132 MET B O 1
ATOM 3402 N N . MET B 1 133 ? 9.281 14.984 10.43 1 83.44 133 MET B N 1
ATOM 3403 C CA . MET B 1 133 ? 9.891 14.328 11.594 1 83.44 133 MET B CA 1
ATOM 3404 C C . MET B 1 133 ? 11.32 13.906 11.289 1 83.44 133 MET B C 1
ATOM 3406 O O . MET B 1 133 ? 12.172 13.898 12.188 1 83.44 133 MET B O 1
ATOM 3410 N N . ALA B 1 134 ? 11.531 13.594 10.094 1 82.88 134 ALA B N 1
ATOM 3411 C CA . ALA B 1 134 ? 12.844 13.094 9.688 1 82.88 134 ALA B CA 1
ATOM 3412 C C . ALA B 1 134 ? 13.867 14.227 9.664 1 82.88 134 ALA B C 1
ATOM 3414 O O . ALA B 1 134 ? 15.078 13.977 9.602 1 82.88 134 ALA B O 1
ATOM 3415 N N . GLN B 1 135 ? 13.453 15.453 9.641 1 81.5 135 GLN B N 1
ATOM 3416 C CA . GLN B 1 135 ? 14.352 16.609 9.578 1 81.5 135 GLN B CA 1
ATOM 3417 C C . GLN B 1 135 ? 15.211 16.703 10.836 1 81.5 135 GLN B C 1
ATOM 3419 O O . GLN B 1 135 ? 16.328 17.219 10.797 1 81.5 135 GLN B O 1
ATOM 3424 N N . ASP B 1 136 ? 14.664 16.219 11.953 1 79.06 136 ASP B N 1
ATOM 3425 C CA . ASP B 1 136 ? 15.414 16.125 13.195 1 79.06 136 ASP B CA 1
ATOM 3426 C C . ASP B 1 136 ? 15.406 14.703 13.75 1 79.06 136 ASP B C 1
ATOM 3428 O O . ASP B 1 136 ? 14.617 14.375 14.641 1 79.06 136 ASP B O 1
ATOM 3432 N N . PRO B 1 137 ? 16.344 13.938 13.281 1 74.06 137 PRO B N 1
ATOM 3433 C CA . PRO B 1 137 ? 16.328 12.508 13.602 1 74.06 137 PRO B CA 1
ATOM 3434 C C . PRO B 1 137 ? 16.562 12.234 15.086 1 74.06 137 PRO B C 1
ATOM 3436 O O . PRO B 1 137 ? 16.312 11.133 15.562 1 74.06 137 PRO B O 1
ATOM 3439 N N . GLU B 1 138 ? 16.938 13.227 15.781 1 75.44 138 GLU B N 1
ATOM 3440 C CA . GLU B 1 138 ? 17.25 13.031 17.203 1 75.44 138 GLU B CA 1
ATOM 3441 C C . GLU B 1 138 ? 16.062 13.43 18.078 1 75.44 138 GLU B C 1
ATOM 3443 O O . GLU B 1 138 ? 16.094 13.25 19.297 1 75.44 138 GLU B O 1
ATOM 3448 N N . ASP B 1 139 ? 15.008 13.891 17.422 1 77.88 139 ASP B N 1
ATOM 3449 C CA . ASP B 1 139 ? 13.891 14.383 18.219 1 77.88 139 ASP B CA 1
ATOM 3450 C C . ASP B 1 139 ? 12.57 13.805 17.719 1 77.88 139 ASP B C 1
ATOM 3452 O O . ASP B 1 139 ? 11.617 14.547 17.438 1 77.88 139 ASP B O 1
ATOM 3456 N N . HIS B 1 140 ? 12.523 12.516 17.734 1 81.88 140 HIS B N 1
ATOM 3457 C CA . HIS B 1 140 ? 11.25 11.891 17.406 1 81.88 140 HIS B CA 1
ATOM 3458 C C . HIS B 1 140 ? 10.43 11.594 18.656 1 81.88 140 HIS B C 1
ATOM 3460 O O . HIS B 1 140 ? 10.992 11.242 19.703 1 81.88 140 HIS B O 1
ATOM 3466 N N . PRO B 1 141 ? 9.133 11.758 18.5 1 81 141 PRO B N 1
ATOM 3467 C CA . PRO B 1 141 ? 8.305 11.289 19.609 1 81 141 PRO B CA 1
ATOM 3468 C C . PRO B 1 141 ? 8.422 9.781 19.828 1 81 141 PRO B C 1
ATOM 3470 O O . PRO B 1 141 ? 8.727 9.039 18.906 1 81 141 PRO B O 1
ATOM 3473 N N . ARG B 1 142 ? 8.188 9.367 21.031 1 80.56 142 ARG B N 1
ATOM 3474 C CA . ARG B 1 142 ? 8.344 7.973 21.438 1 80.56 142 ARG B CA 1
ATOM 3475 C C . ARG B 1 142 ? 7.438 7.062 20.609 1 80.56 142 ARG B C 1
ATOM 3477 O O . ARG B 1 142 ? 7.812 5.934 20.281 1 80.56 142 ARG B O 1
ATOM 3484 N N . MET B 1 143 ? 6.262 7.551 20.25 1 86.5 143 MET B N 1
ATOM 3485 C CA . MET B 1 143 ? 5.277 6.711 19.578 1 86.5 143 MET B CA 1
ATOM 3486 C C . MET B 1 143 ? 5.23 7.031 18.078 1 86.5 143 MET B C 1
ATOM 3488 O O . MET B 1 143 ? 4.168 6.953 17.469 1 86.5 143 MET B O 1
ATOM 3492 N N . ALA B 1 144 ? 6.391 7.367 17.531 1 86.06 144 ALA B N 1
ATOM 3493 C CA . ALA B 1 144 ? 6.441 7.82 16.156 1 86.06 144 ALA B CA 1
ATOM 3494 C C . ALA B 1 144 ? 6.188 6.664 15.188 1 86.06 144 ALA B C 1
ATOM 3496 O O . ALA B 1 144 ? 5.625 6.863 14.109 1 86.06 144 ALA B O 1
ATOM 3497 N N . ALA B 1 145 ? 6.59 5.496 15.578 1 87.19 145 ALA B N 1
ATOM 3498 C CA . ALA B 1 145 ? 6.383 4.367 14.672 1 87.19 145 ALA B CA 1
ATOM 3499 C C . ALA B 1 145 ? 4.895 4.121 14.438 1 87.19 145 ALA B C 1
ATOM 3501 O O . ALA B 1 145 ? 4.422 4.191 13.297 1 87.19 145 ALA B O 1
ATOM 3502 N N . THR B 1 146 ? 4.102 3.979 15.43 1 91 146 THR B N 1
ATOM 3503 C CA . THR B 1 146 ? 2.664 3.75 15.312 1 91 146 THR B CA 1
ATOM 3504 C C . THR B 1 146 ? 1.938 5.047 14.961 1 91 146 THR B C 1
ATOM 3506 O O . THR B 1 146 ? 0.785 5.02 14.523 1 91 146 THR B O 1
ATOM 3509 N N . GLY B 1 147 ? 2.639 6.09 15.062 1 91.75 147 GLY B N 1
ATOM 3510 C CA . GLY B 1 147 ? 2.021 7.375 14.773 1 91.75 147 GLY B CA 1
ATOM 3511 C C . GLY B 1 147 ? 2.178 7.805 13.328 1 91.75 147 GLY B C 1
ATOM 3512 O O . GLY B 1 147 ? 1.46 8.688 12.859 1 91.75 147 GLY B O 1
ATOM 3513 N N . THR B 1 148 ? 3.098 7.121 12.617 1 91.38 148 THR B N 1
ATOM 3514 C CA . THR B 1 148 ? 3.393 7.734 11.328 1 91.38 148 THR B CA 1
ATOM 3515 C C . THR B 1 148 ? 3.391 6.684 10.219 1 91.38 148 THR B C 1
ATOM 3517 O O . THR B 1 148 ? 3.316 7.023 9.039 1 91.38 148 THR B O 1
ATOM 3520 N N . PHE B 1 149 ? 3.475 5.422 10.539 1 93.19 149 PHE B N 1
ATOM 3521 C CA . PHE B 1 149 ? 3.506 4.406 9.5 1 93.19 149 PHE B CA 1
ATOM 3522 C C . PHE B 1 149 ? 2.182 4.367 8.742 1 93.19 149 PHE B C 1
ATOM 3524 O O . PHE B 1 149 ? 1.112 4.434 9.352 1 93.19 149 PHE B O 1
ATOM 3531 N N . ALA B 1 150 ? 2.281 4.219 7.418 1 94.5 150 ALA B N 1
ATOM 3532 C CA . ALA B 1 150 ? 1.092 4.227 6.57 1 94.5 150 ALA B CA 1
ATOM 3533 C C . ALA B 1 150 ? 0.181 3.045 6.887 1 94.5 150 ALA B C 1
ATOM 3535 O O . ALA B 1 150 ? -1.046 3.164 6.828 1 94.5 150 ALA B O 1
ATOM 3536 N N . SER B 1 151 ? 0.745 1.928 7.223 1 95.56 151 SER B N 1
ATOM 3537 C CA . SER B 1 151 ? -0.031 0.731 7.531 1 95.56 151 SER B CA 1
ATOM 3538 C C . SER B 1 151 ? -0.938 0.956 8.734 1 95.56 151 SER B C 1
ATOM 3540 O O . SER B 1 151 ? -1.948 0.268 8.898 1 95.56 151 SER B O 1
ATOM 3542 N N . ILE B 1 152 ? -0.588 1.907 9.562 1 96.06 152 ILE B N 1
ATOM 3543 C CA . ILE B 1 152 ? -1.326 2.119 10.805 1 96.06 152 ILE B CA 1
ATOM 3544 C C . ILE B 1 152 ? -2.641 2.836 10.5 1 96.06 152 ILE B C 1
ATOM 3546 O O . ILE B 1 152 ? -3.6 2.734 11.273 1 96.06 152 ILE B O 1
ATOM 3550 N N . ILE B 1 153 ? -2.762 3.492 9.414 1 97.06 153 ILE B N 1
ATOM 3551 C CA . ILE B 1 153 ? -3.973 4.227 9.062 1 97.06 153 ILE B CA 1
ATOM 3552 C C . ILE B 1 153 ? -5.168 3.277 9.039 1 97.06 153 ILE B C 1
ATOM 3554 O O . ILE B 1 153 ? -6.113 3.438 9.812 1 97.06 153 ILE B O 1
ATOM 3558 N N . PRO B 1 154 ? -5.141 2.254 8.227 1 98.19 154 PRO B N 1
ATOM 3559 C CA . PRO B 1 154 ? -6.27 1.321 8.266 1 98.19 154 PRO B CA 1
ATOM 3560 C C . PRO B 1 154 ? -6.293 0.473 9.539 1 98.19 154 PRO B C 1
ATOM 3562 O O . PRO B 1 154 ? -7.367 0.148 10.047 1 98.19 154 PRO B O 1
ATOM 3565 N N . ASN B 1 155 ? -5.148 0.114 10.078 1 97.19 155 ASN B N 1
ATOM 3566 C CA . ASN B 1 155 ? -5.086 -0.798 11.211 1 97.19 155 ASN B CA 1
ATOM 3567 C C . ASN B 1 155 ? -5.652 -0.157 12.477 1 97.19 155 ASN B C 1
ATOM 3569 O O . ASN B 1 155 ? -6.238 -0.842 13.32 1 97.19 155 ASN B O 1
ATOM 3573 N N . ARG B 1 156 ? -5.395 1.124 12.633 1 97 156 ARG B N 1
ATOM 3574 C CA . ARG B 1 156 ? -5.969 1.829 13.781 1 97 156 ARG B CA 1
ATOM 3575 C C . ARG B 1 156 ? -7.492 1.885 13.68 1 97 156 ARG B C 1
ATOM 3577 O O . ARG B 1 156 ? -8.188 1.812 14.695 1 97 156 ARG B O 1
ATOM 3584 N N . VAL B 1 157 ? -7.988 2.057 12.5 1 98.25 157 VAL B N 1
ATOM 3585 C CA . VAL B 1 157 ? -9.43 2 12.289 1 98.25 157 VAL B CA 1
ATOM 3586 C C . VAL B 1 157 ? -9.961 0.626 12.695 1 98.25 157 VAL B C 1
ATOM 3588 O O . VAL B 1 157 ? -10.914 0.525 13.469 1 98.25 157 VAL B O 1
ATOM 3591 N N . SER B 1 158 ? -9.336 -0.434 12.164 1 98.44 158 SER B N 1
ATOM 3592 C CA . SER B 1 158 ? -9.758 -1.789 12.5 1 98.44 158 SER B CA 1
ATOM 3593 C C . SER B 1 158 ? -9.711 -2.021 14.008 1 98.44 158 SER B C 1
ATOM 3595 O O . SER B 1 158 ? -10.625 -2.621 14.578 1 98.44 158 SER B O 1
ATOM 3597 N N . TRP B 1 159 ? -8.672 -1.528 14.617 1 97.5 159 TRP B N 1
ATOM 3598 C CA . TRP B 1 159 ? -8.492 -1.721 16.062 1 97.5 159 TRP B CA 1
ATOM 3599 C C . TRP B 1 159 ? -9.586 -1.015 16.844 1 97.5 159 TRP B C 1
ATOM 3601 O O . TRP B 1 159 ? -10.211 -1.613 17.719 1 97.5 159 TRP B O 1
ATOM 3611 N N . PHE B 1 160 ? -9.828 0.227 16.531 1 97.31 160 PHE B N 1
ATOM 3612 C CA . PHE B 1 160 ? -10.797 1.011 17.281 1 97.31 160 PHE B CA 1
ATOM 3613 C C . PHE B 1 160 ? -12.195 0.406 17.172 1 97.31 160 PHE B C 1
ATOM 3615 O O . PHE B 1 160 ? -12.898 0.275 18.172 1 97.31 160 PHE B O 1
ATOM 3622 N N . PHE B 1 161 ? -12.562 -0.023 15.977 1 98.25 161 PHE B N 1
ATOM 3623 C CA . PHE B 1 161 ? -13.922 -0.493 15.734 1 98.25 161 PHE B CA 1
ATOM 3624 C C . PHE B 1 161 ? -14.016 -2.004 15.914 1 98.25 161 PHE B C 1
ATOM 3626 O O . PHE B 1 161 ? -15.086 -2.588 15.758 1 98.25 161 PHE B O 1
ATOM 3633 N N . ASP B 1 162 ? -12.906 -2.646 16.172 1 98.12 162 ASP B N 1
ATOM 3634 C CA . ASP B 1 162 ? -12.828 -4.09 16.375 1 98.12 162 ASP B CA 1
ATOM 3635 C C . ASP B 1 162 ? -13.25 -4.844 15.109 1 98.12 162 ASP B C 1
ATOM 3637 O O . ASP B 1 162 ? -14.125 -5.715 15.164 1 98.12 162 ASP B O 1
ATOM 3641 N N . LEU B 1 163 ? -12.719 -4.441 14.047 1 98.44 163 LEU B N 1
ATOM 3642 C CA . LEU B 1 163 ? -12.992 -5.062 12.75 1 98.44 163 LEU B CA 1
ATOM 3643 C C . LEU B 1 163 ? -11.984 -6.168 12.461 1 98.44 163 LEU B C 1
ATOM 3645 O O . LEU B 1 163 ? -10.789 -6.008 12.703 1 98.44 163 LEU B O 1
ATOM 3649 N N . HIS B 1 164 ? -12.484 -7.266 11.828 1 98.06 164 HIS B N 1
ATOM 3650 C CA . HIS B 1 164 ? -11.641 -8.453 11.734 1 98.06 164 HIS B CA 1
ATOM 3651 C C . HIS B 1 164 ? -11.398 -8.836 10.281 1 98.06 164 HIS B C 1
ATOM 3653 O O . HIS B 1 164 ? -10.805 -9.883 10 1 98.06 164 HIS B O 1
ATOM 3659 N N . GLY B 1 165 ? -11.852 -8.086 9.328 1 97.69 165 GLY B N 1
ATOM 3660 C CA . GLY B 1 165 ? -11.492 -8.305 7.941 1 97.69 165 GLY B CA 1
ATOM 3661 C C . GLY B 1 165 ? -10.102 -7.816 7.598 1 97.69 165 GLY B C 1
ATOM 3662 O O . GLY B 1 165 ? -9.406 -7.254 8.453 1 97.69 165 GLY B O 1
ATOM 3663 N N . PRO B 1 166 ? -9.727 -8.055 6.352 1 97.38 166 PRO B N 1
ATOM 3664 C CA . PRO B 1 166 ? -8.422 -7.543 5.922 1 97.38 166 PRO B CA 1
ATOM 3665 C C . PRO B 1 166 ? -8.258 -6.051 6.199 1 97.38 166 PRO B C 1
ATOM 3667 O O . PRO B 1 166 ? -9.211 -5.281 6.062 1 97.38 166 PRO B O 1
ATOM 3670 N N . SER B 1 167 ? -7.09 -5.625 6.621 1 98.19 167 SER B N 1
ATOM 3671 C CA . SER B 1 167 ? -6.727 -4.238 6.898 1 98.19 167 SER B CA 1
ATOM 3672 C C . SER B 1 167 ? -5.422 -3.859 6.211 1 98.19 167 SER B C 1
ATOM 3674 O O . SER B 1 167 ? -4.344 -4.301 6.621 1 98.19 167 SER B O 1
ATOM 3676 N N . VAL B 1 168 ? -5.531 -2.957 5.145 1 97.44 168 VAL B N 1
ATOM 3677 C CA . VAL B 1 168 ? -4.391 -2.818 4.242 1 97.44 168 VAL B CA 1
ATOM 3678 C C . VAL B 1 168 ? -4.281 -1.372 3.768 1 97.44 168 VAL B C 1
ATOM 3680 O O . VAL B 1 168 ? -5.289 -0.736 3.453 1 97.44 168 VAL B O 1
ATOM 3683 N N . HIS B 1 169 ? -3.09 -0.844 3.84 1 97.88 169 HIS B N 1
ATOM 3684 C CA . HIS B 1 169 ? -2.791 0.385 3.115 1 97.88 169 HIS B CA 1
ATOM 3685 C C . HIS B 1 169 ? -2.336 0.089 1.69 1 97.88 169 HIS B C 1
ATOM 3687 O O . HIS B 1 169 ? -1.484 -0.776 1.474 1 97.88 169 HIS B O 1
ATOM 3693 N N . VAL B 1 170 ? -2.965 0.821 0.759 1 96.56 170 VAL B N 1
ATOM 3694 C CA . VAL B 1 170 ? -2.742 0.583 -0.663 1 96.56 170 VAL B CA 1
ATOM 3695 C C . VAL B 1 170 ? -2.129 1.825 -1.306 1 96.56 170 VAL B C 1
ATOM 3697 O O . VAL B 1 170 ? -2.537 2.951 -1.009 1 96.56 170 VAL B O 1
ATOM 3700 N N . ASP B 1 171 ? -1.069 1.573 -2.168 1 96.31 171 ASP B N 1
ATOM 3701 C CA . ASP B 1 171 ? -0.43 2.697 -2.846 1 96.31 171 ASP B CA 1
ATOM 3702 C C . ASP B 1 171 ? -0.151 2.367 -4.312 1 96.31 171 ASP B C 1
ATOM 3704 O O . ASP B 1 171 ? 0.683 1.51 -4.613 1 96.31 171 ASP B O 1
ATOM 3708 N N . SER B 1 172 ? -0.844 3.006 -5.176 1 94.19 172 SER B N 1
ATOM 3709 C CA . SER B 1 172 ? -0.605 2.955 -6.613 1 94.19 172 SER B CA 1
ATOM 3710 C C . SER B 1 172 ? -0.448 4.355 -7.195 1 94.19 172 SER B C 1
ATOM 3712 O O . SER B 1 172 ? -0.849 4.605 -8.336 1 94.19 172 SER B O 1
ATOM 3714 N N . ALA B 1 173 ? -0.038 5.293 -6.344 1 92.69 173 ALA B N 1
ATOM 3715 C CA . ALA B 1 173 ? 0.104 6.715 -6.66 1 92.69 173 ALA B CA 1
ATOM 3716 C C . ALA B 1 173 ? -1.258 7.398 -6.738 1 92.69 173 ALA B C 1
ATOM 3718 O O . ALA B 1 173 ? -2.053 7.32 -5.797 1 92.69 173 ALA B O 1
ATOM 3719 N N . CYS B 1 174 ? -1.549 8.125 -7.766 1 90.06 174 CYS B N 1
ATOM 3720 C CA . CYS B 1 174 ? -2.734 8.977 -7.785 1 90.06 174 CYS B CA 1
ATOM 3721 C C . CYS B 1 174 ? -4 8.141 -7.934 1 90.06 174 CYS B C 1
ATOM 3723 O O . CYS B 1 174 ? -5.105 8.633 -7.699 1 90.06 174 CYS B O 1
ATOM 3725 N N . SER B 1 175 ? -3.93 6.895 -8.25 1 92.62 175 SER B N 1
ATOM 3726 C CA . SER B 1 175 ? -5.094 6.039 -8.461 1 92.62 175 SER B CA 1
ATOM 3727 C C . SER B 1 175 ? -5.398 5.203 -7.223 1 92.62 175 SER B C 1
ATOM 3729 O O . SER B 1 175 ? -6.254 4.316 -7.262 1 92.62 175 SER B O 1
ATOM 3731 N N . SER B 1 176 ? -4.781 5.414 -6.164 1 95.5 176 SER B N 1
ATOM 3732 C CA . SER B 1 176 ? -4.762 4.523 -5.012 1 95.5 176 SER B CA 1
ATOM 3733 C C . SER B 1 176 ? -6.156 4.348 -4.426 1 95.5 176 SER B C 1
ATOM 3735 O O . SER B 1 176 ? -6.555 3.234 -4.07 1 95.5 176 SER B O 1
ATOM 3737 N N . SER B 1 177 ? -6.914 5.426 -4.309 1 95.56 177 SER B N 1
ATOM 3738 C CA . SER B 1 177 ? -8.211 5.324 -3.646 1 95.56 177 SER B CA 1
ATOM 3739 C C . SER B 1 177 ? -9.18 4.473 -4.461 1 95.56 177 SER B C 1
ATOM 3741 O O . SER B 1 177 ? -9.938 3.676 -3.898 1 95.56 177 SER B O 1
ATOM 3743 N N . LEU B 1 178 ? -9.211 4.66 -5.746 1 95.5 178 LEU B N 1
ATOM 3744 C CA . LEU B 1 178 ? -10.094 3.85 -6.582 1 95.5 178 LEU B CA 1
ATOM 3745 C C . LEU B 1 178 ? -9.625 2.4 -6.625 1 95.5 178 LEU B C 1
ATOM 3747 O O . LEU B 1 178 ? -10.445 1.479 -6.688 1 95.5 178 LEU B O 1
ATOM 3751 N N . LEU B 1 179 ? -8.336 2.229 -6.641 1 96.19 179 LEU B N 1
ATOM 3752 C CA . LEU B 1 179 ? -7.801 0.875 -6.547 1 96.19 179 LEU B CA 1
ATOM 3753 C C . LEU B 1 179 ? -8.211 0.218 -5.234 1 96.19 179 LEU B C 1
ATOM 3755 O O . LEU B 1 179 ? -8.508 -0.979 -5.195 1 96.19 179 LEU B O 1
ATOM 3759 N N . ALA B 1 180 ? -8.203 1.004 -4.18 1 97.62 180 ALA B N 1
ATOM 3760 C CA . ALA B 1 180 ? -8.656 0.494 -2.887 1 97.62 180 ALA B CA 1
ATOM 3761 C C . ALA B 1 180 ? -10.102 0.013 -2.957 1 97.62 180 ALA B C 1
ATOM 3763 O O . ALA B 1 180 ? -10.453 -0.998 -2.346 1 97.62 180 ALA B O 1
ATOM 3764 N N . VAL B 1 181 ? -10.914 0.709 -3.689 1 97.94 181 VAL B N 1
ATOM 3765 C CA . VAL B 1 181 ? -12.297 0.287 -3.891 1 97.94 181 VAL B CA 1
ATOM 3766 C C . VAL B 1 181 ? -12.328 -1.065 -4.602 1 97.94 181 VAL B C 1
ATOM 3768 O O . VAL B 1 181 ? -13.062 -1.968 -4.199 1 97.94 181 VAL B O 1
ATOM 3771 N N . ASP B 1 182 ? -11.57 -1.209 -5.617 1 97.06 182 ASP B N 1
ATOM 3772 C CA . ASP B 1 182 ? -11.508 -2.463 -6.359 1 97.06 182 ASP B CA 1
ATOM 3773 C C . ASP B 1 182 ? -11.094 -3.619 -5.453 1 97.06 182 ASP B C 1
ATOM 3775 O O . ASP B 1 182 ? -11.711 -4.688 -5.477 1 97.06 182 ASP B O 1
ATOM 3779 N N . LEU B 1 183 ? -10.078 -3.402 -4.68 1 97.12 183 LEU B N 1
ATOM 3780 C CA . LEU B 1 183 ? -9.586 -4.441 -3.779 1 97.12 183 LEU B CA 1
ATOM 3781 C C . LEU B 1 183 ? -10.625 -4.781 -2.721 1 97.12 183 LEU B C 1
ATOM 3783 O O . LEU B 1 183 ? -10.789 -5.945 -2.352 1 97.12 183 LEU B O 1
ATOM 3787 N N . ALA B 1 184 ? -11.289 -3.77 -2.244 1 97.94 184 ALA B N 1
ATOM 3788 C CA . ALA B 1 184 ? -12.359 -3.998 -1.277 1 97.94 184 ALA B CA 1
ATOM 3789 C C . ALA B 1 184 ? -13.477 -4.844 -1.882 1 97.94 184 ALA B C 1
ATOM 3791 O O . ALA B 1 184 ? -13.984 -5.762 -1.236 1 97.94 184 ALA B O 1
ATOM 3792 N N . CYS B 1 185 ? -13.812 -4.562 -3.066 1 97.06 185 CYS B N 1
ATOM 3793 C CA . CYS B 1 185 ? -14.82 -5.352 -3.76 1 97.06 185 CYS B CA 1
ATOM 3794 C C . CYS B 1 185 ? -14.391 -6.809 -3.883 1 97.06 185 CYS B C 1
ATOM 3796 O O . CYS B 1 185 ? -15.188 -7.719 -3.658 1 97.06 185 CYS B O 1
ATOM 3798 N N . GLN B 1 186 ? -13.148 -7.004 -4.191 1 94.75 186 GLN B N 1
ATOM 3799 C CA . GLN B 1 186 ? -12.633 -8.359 -4.328 1 94.75 186 GLN B CA 1
ATOM 3800 C C . GLN B 1 186 ? -12.672 -9.102 -2.992 1 94.75 186 GLN B C 1
ATOM 3802 O O . GLN B 1 186 ? -12.969 -10.297 -2.943 1 94.75 186 GLN B O 1
ATOM 3807 N N . ALA B 1 187 ? -12.32 -8.367 -1.954 1 95.38 187 ALA B N 1
ATOM 3808 C CA . ALA B 1 187 ? -12.344 -8.984 -0.628 1 95.38 187 ALA B CA 1
ATOM 3809 C C . ALA B 1 187 ? -13.758 -9.438 -0.258 1 95.38 187 ALA B C 1
ATOM 3811 O O . ALA B 1 187 ? -13.93 -10.492 0.36 1 95.38 187 ALA B O 1
ATOM 3812 N N . ILE B 1 188 ? -14.695 -8.672 -0.595 1 96.19 188 ILE B N 1
ATOM 3813 C CA . ILE B 1 188 ? -16.094 -9.016 -0.333 1 96.19 188 ILE B CA 1
ATOM 3814 C C . ILE B 1 188 ? -16.5 -10.211 -1.196 1 96.19 188 ILE B C 1
ATOM 3816 O O . ILE B 1 188 ? -17.062 -11.188 -0.695 1 96.19 188 ILE B O 1
ATOM 3820 N N . LYS B 1 189 ? -16.141 -10.211 -2.43 1 92.81 189 LYS B N 1
ATOM 3821 C CA . LYS B 1 189 ? -16.547 -11.242 -3.381 1 92.81 189 LYS B CA 1
ATOM 3822 C C . LYS B 1 189 ? -15.891 -12.578 -3.053 1 92.81 189 LYS B C 1
ATOM 3824 O O . LYS B 1 189 ? -16.484 -13.641 -3.275 1 92.81 189 LYS B O 1
ATOM 3829 N N . SER B 1 190 ? -14.695 -12.516 -2.555 1 88.44 190 SER B N 1
ATOM 3830 C CA . SER B 1 190 ? -13.961 -13.742 -2.242 1 88.44 190 SER B CA 1
ATOM 3831 C C . SER B 1 190 ? -14.484 -14.383 -0.96 1 88.44 190 SER B C 1
ATOM 3833 O O . SER B 1 190 ? -14.172 -15.539 -0.668 1 88.44 190 SER B O 1
ATOM 3835 N N . GLY B 1 191 ? -15.258 -13.562 -0.152 1 90.44 191 GLY B N 1
ATOM 3836 C CA . GLY B 1 191 ? -15.766 -14.07 1.116 1 90.44 191 GLY B CA 1
ATOM 3837 C C . GLY B 1 191 ? -14.859 -13.742 2.289 1 90.44 191 GLY B C 1
ATOM 3838 O O . GLY B 1 191 ? -15.188 -14.055 3.438 1 90.44 191 GLY B O 1
ATOM 3839 N N . ASP B 1 192 ? -13.789 -13.07 2.047 1 91.75 192 ASP B N 1
ATOM 3840 C CA . ASP B 1 192 ? -12.852 -12.734 3.109 1 91.75 192 ASP B CA 1
ATOM 3841 C C . ASP B 1 192 ? -13.375 -11.57 3.957 1 91.75 192 ASP B C 1
ATOM 3843 O O . ASP B 1 192 ? -12.891 -11.344 5.07 1 91.75 192 ASP B O 1
ATOM 3847 N N . ALA B 1 193 ? -14.367 -10.844 3.41 1 96.38 193 ALA B N 1
ATOM 3848 C CA . ALA B 1 193 ? -14.969 -9.734 4.137 1 96.38 193 ALA B CA 1
ATOM 3849 C C . ALA B 1 193 ? -16.484 -9.734 3.984 1 96.38 193 ALA B C 1
ATOM 3851 O O . ALA B 1 193 ? -17.016 -10.047 2.912 1 96.38 193 ALA B O 1
ATOM 3852 N N . SER B 1 194 ? -17.188 -9.391 4.992 1 97.31 194 SER B N 1
ATOM 3853 C CA . SER B 1 194 ? -18.641 -9.266 4.941 1 97.31 194 SER B CA 1
ATOM 3854 C C . SER B 1 194 ? -19.047 -7.887 4.441 1 97.31 194 SER B C 1
ATOM 3856 O O . SER B 1 194 ? -20.156 -7.715 3.926 1 97.31 194 SER B O 1
ATOM 3858 N N . ALA B 1 195 ? -18.266 -6.957 4.668 1 98.31 195 ALA B N 1
ATOM 3859 C CA . ALA B 1 195 ? -18.359 -5.559 4.254 1 98.31 195 ALA B CA 1
ATOM 3860 C C . ALA B 1 195 ? -16.984 -4.902 4.242 1 98.31 195 ALA B C 1
ATOM 3862 O O . ALA B 1 195 ? -15.984 -5.531 4.59 1 98.31 195 ALA B O 1
ATOM 3863 N N . ALA B 1 196 ? -16.969 -3.67 3.758 1 98.81 196 ALA B N 1
ATOM 3864 C CA . ALA B 1 196 ? -15.664 -3.018 3.721 1 98.81 196 ALA B CA 1
ATOM 3865 C C . ALA B 1 196 ? -15.797 -1.512 3.932 1 98.81 196 ALA B C 1
ATOM 3867 O O . ALA B 1 196 ? -16.812 -0.912 3.553 1 98.81 196 ALA B O 1
ATOM 3868 N N . LEU B 1 197 ? -14.867 -0.994 4.609 1 98.94 197 LEU B N 1
ATOM 3869 C CA . LEU B 1 197 ? -14.617 0.443 4.648 1 98.94 197 LEU B CA 1
ATOM 3870 C C . LEU B 1 197 ? -13.43 0.814 3.764 1 98.94 197 LEU B C 1
ATOM 3872 O O . LEU B 1 197 ? -12.359 0.219 3.875 1 98.94 197 LEU B O 1
ATOM 3876 N N . VAL B 1 198 ? -13.641 1.728 2.85 1 98.88 198 VAL B N 1
ATOM 3877 C CA . VAL B 1 198 ? -12.57 2.254 2.016 1 98.88 198 VAL B CA 1
ATOM 3878 C C . VAL B 1 198 ? -12.32 3.721 2.354 1 98.88 198 VAL B C 1
ATOM 3880 O O . VAL B 1 198 ? -13.266 4.516 2.424 1 98.88 198 VAL B O 1
ATOM 3883 N N . THR B 1 199 ? -11.055 4.074 2.582 1 98.62 199 THR B N 1
ATOM 3884 C CA . THR B 1 199 ? -10.75 5.469 2.883 1 98.62 199 THR B CA 1
ATOM 3885 C C . THR B 1 199 ? -9.656 5.996 1.956 1 98.62 199 THR B C 1
ATOM 3887 O O . THR B 1 199 ? -8.805 5.23 1.492 1 98.62 199 THR B O 1
ATOM 3890 N N . GLY B 1 200 ? -9.711 7.184 1.544 1 97.62 200 GLY B N 1
ATOM 3891 C CA . GLY B 1 200 ? -8.688 7.973 0.874 1 97.62 200 GLY B CA 1
ATOM 3892 C C . GLY B 1 200 ? -8.406 9.297 1.563 1 97.62 200 GLY B C 1
ATOM 3893 O O . GLY B 1 200 ? -9.336 10 1.965 1 97.62 200 GLY B O 1
ATOM 3894 N N . SER B 1 201 ? -7.121 9.594 1.809 1 96.62 201 SER B N 1
ATOM 3895 C CA . SER B 1 201 ? -6.805 10.812 2.535 1 96.62 201 SER B CA 1
ATOM 3896 C C . SER B 1 201 ? -5.551 11.477 1.979 1 96.62 201 SER B C 1
ATOM 3898 O O . SER B 1 201 ? -4.637 10.797 1.511 1 96.62 201 SER B O 1
ATOM 3900 N N . ASN B 1 202 ? -5.527 12.727 1.951 1 96.56 202 ASN B N 1
ATOM 3901 C CA . ASN B 1 202 ? -4.367 13.547 1.609 1 96.56 202 ASN B CA 1
ATOM 3902 C C . ASN B 1 202 ? -4.324 14.828 2.428 1 96.56 202 ASN B C 1
ATOM 3904 O O . ASN B 1 202 ? -5.309 15.57 2.477 1 96.56 202 ASN B O 1
ATOM 3908 N N . LEU B 1 203 ? -3.273 15.023 3.117 1 95.25 203 LEU B N 1
ATOM 3909 C CA . LEU B 1 203 ? -3.041 16.219 3.914 1 95.25 203 LEU B CA 1
ATOM 3910 C C . LEU B 1 203 ? -1.692 16.844 3.576 1 95.25 203 LEU B C 1
ATOM 3912 O O . LEU B 1 203 ? -0.67 16.156 3.562 1 95.25 203 LEU B O 1
ATOM 3916 N N . ILE B 1 204 ? -1.724 18.109 3.268 1 94.06 204 ILE B N 1
ATOM 3917 C CA . ILE B 1 204 ? -0.523 18.828 2.867 1 94.06 204 ILE B CA 1
ATOM 3918 C C . ILE B 1 204 ? -0.027 19.688 4.031 1 94.06 204 ILE B C 1
ATOM 3920 O O . ILE B 1 204 ? -0.609 20.734 4.332 1 94.06 204 ILE B O 1
ATOM 3924 N N . LEU B 1 205 ? 1.065 19.281 4.652 1 90.56 205 LEU B N 1
ATOM 3925 C CA . LEU B 1 205 ? 1.562 19.938 5.852 1 90.56 205 LEU B CA 1
ATOM 3926 C C . LEU B 1 205 ? 2.803 20.766 5.539 1 90.56 205 LEU B C 1
ATOM 3928 O O . LEU B 1 205 ? 3.195 21.625 6.332 1 90.56 205 LEU B O 1
ATOM 3932 N N . GLY B 1 206 ? 3.381 20.531 4.398 1 86.12 206 GLY B N 1
ATOM 3933 C CA . GLY B 1 206 ? 4.609 21.219 4.031 1 86.12 206 GLY B CA 1
ATOM 3934 C C . GLY B 1 206 ? 4.859 21.219 2.533 1 86.12 206 GLY B C 1
ATOM 3935 O O . GLY B 1 206 ? 4.09 20.641 1.765 1 86.12 206 GLY B O 1
ATOM 3936 N N . PRO B 1 207 ? 5.91 21.828 2.135 1 84.56 207 PRO B N 1
ATOM 3937 C CA . PRO B 1 207 ? 6.16 22.047 0.71 1 84.56 207 PRO B CA 1
ATOM 3938 C C . PRO B 1 207 ? 6.934 20.906 0.053 1 84.56 207 PRO B C 1
ATOM 3940 O O . PRO B 1 207 ? 7.066 20.875 -1.173 1 84.56 207 PRO B O 1
ATOM 3943 N N . ASN B 1 208 ? 7.391 19.938 0.781 1 85.06 208 ASN B N 1
ATOM 3944 C CA . ASN B 1 208 ? 8.367 18.984 0.261 1 85.06 208 ASN B CA 1
ATOM 3945 C C . ASN B 1 208 ? 7.82 18.234 -0.952 1 85.06 208 ASN B C 1
ATOM 3947 O O . ASN B 1 208 ? 8.477 18.172 -1.99 1 85.06 208 ASN B O 1
ATOM 3951 N N . ILE B 1 209 ? 6.656 17.703 -0.825 1 88 209 ILE B N 1
ATOM 3952 C CA . ILE B 1 209 ? 6.082 16.938 -1.93 1 88 209 ILE B CA 1
ATOM 3953 C C . ILE B 1 209 ? 5.84 17.859 -3.121 1 88 209 ILE B C 1
ATOM 3955 O O . ILE B 1 209 ? 6.008 17.453 -4.273 1 88 209 ILE B O 1
ATOM 3959 N N . TYR B 1 210 ? 5.48 19.125 -2.855 1 88.56 210 TYR B N 1
ATOM 3960 C CA . TYR B 1 210 ? 5.336 20.094 -3.928 1 88.56 210 TYR B CA 1
ATOM 3961 C C . TYR B 1 210 ? 6.648 20.281 -4.68 1 88.56 210 TYR B C 1
ATOM 3963 O O . TYR B 1 210 ? 6.66 20.359 -5.91 1 88.56 210 TYR B O 1
ATOM 3971 N N . GLN B 1 211 ? 7.695 20.344 -3.936 1 87.56 211 GLN B N 1
ATOM 3972 C CA . GLN B 1 211 ? 9.008 20.516 -4.543 1 87.56 211 GLN B CA 1
ATOM 3973 C C . GLN B 1 211 ? 9.359 19.344 -5.449 1 87.56 211 GLN B C 1
ATOM 3975 O O . GLN B 1 211 ? 9.781 19.531 -6.59 1 87.56 211 GLN B O 1
ATOM 3980 N N . LEU B 1 212 ? 9.133 18.188 -4.934 1 87.81 212 LEU B N 1
ATOM 3981 C CA . LEU B 1 212 ? 9.477 16.969 -5.668 1 87.81 212 LEU B CA 1
ATOM 3982 C C . LEU B 1 212 ? 8.656 16.859 -6.945 1 87.81 212 LEU B C 1
ATOM 3984 O O . LEU B 1 212 ? 9.195 16.594 -8.016 1 87.81 212 LEU B O 1
ATOM 3988 N N . LEU B 1 213 ? 7.414 17.125 -6.855 1 89.38 213 LEU B N 1
ATOM 3989 C CA . LEU B 1 213 ? 6.516 16.984 -7.996 1 89.38 213 LEU B CA 1
ATOM 3990 C C . LEU B 1 213 ? 6.715 18.125 -8.992 1 89.38 213 LEU B C 1
ATOM 3992 O O . LEU B 1 213 ? 6.633 17.906 -10.211 1 89.38 213 LEU B O 1
ATOM 3996 N N . SER B 1 214 ? 6.973 19.266 -8.453 1 88.06 214 SER B N 1
ATOM 3997 C CA . SER B 1 214 ? 7.258 20.391 -9.344 1 88.06 214 SER B CA 1
ATOM 3998 C C . SER B 1 214 ? 8.539 20.156 -10.141 1 88.06 214 SER B C 1
ATOM 4000 O O . SER B 1 214 ? 8.617 20.516 -11.312 1 88.06 214 SER B O 1
ATOM 4002 N N . ALA B 1 215 ? 9.523 19.578 -9.508 1 86.44 215 ALA B N 1
ATOM 4003 C CA . ALA B 1 215 ? 10.812 19.312 -10.148 1 86.44 215 ALA B CA 1
ATOM 4004 C C . ALA B 1 215 ? 10.641 18.406 -11.352 1 86.44 215 ALA B C 1
ATOM 4006 O O . ALA B 1 215 ? 11.406 18.484 -12.32 1 86.44 215 ALA B O 1
ATOM 4007 N N . GLN B 1 216 ? 9.625 17.656 -11.344 1 87.69 216 GLN B N 1
ATOM 4008 C CA . GLN B 1 216 ? 9.398 16.703 -12.438 1 87.69 216 GLN B CA 1
ATOM 4009 C C . GLN B 1 216 ? 8.289 17.203 -13.367 1 87.69 216 GLN B C 1
ATOM 4011 O O . GLN B 1 216 ? 7.816 16.453 -14.227 1 87.69 216 GLN B O 1
ATOM 4016 N N . GLY B 1 217 ? 7.77 18.375 -13.086 1 87.06 217 GLY B N 1
ATOM 4017 C CA . GLY B 1 217 ? 6.871 19.047 -14.008 1 87.06 217 GLY B CA 1
ATOM 4018 C C . GLY B 1 217 ? 5.434 18.562 -13.898 1 87.06 217 GLY B C 1
ATOM 4019 O O . GLY B 1 217 ? 4.648 18.734 -14.828 1 87.06 217 GLY B O 1
ATOM 4020 N N . PHE B 1 218 ? 5.047 18.031 -12.742 1 89.12 218 PHE B N 1
ATOM 4021 C CA . PHE B 1 218 ? 3.717 17.438 -12.609 1 89.12 218 PHE B CA 1
ATOM 4022 C C . PHE B 1 218 ? 2.691 18.516 -12.25 1 89.12 218 PHE B C 1
ATOM 4024 O O . PHE B 1 218 ? 1.517 18.391 -12.602 1 89.12 218 PHE B O 1
ATOM 4031 N N . LEU B 1 219 ? 3.16 19.547 -11.641 1 92.19 219 LEU B N 1
ATOM 4032 C CA . LEU B 1 219 ? 2.191 20.438 -11.016 1 92.19 219 LEU B CA 1
ATOM 4033 C C . LEU B 1 219 ? 1.96 21.672 -11.867 1 92.19 219 LEU B C 1
ATOM 4035 O O . LEU B 1 219 ? 2.902 22.219 -12.453 1 92.19 219 LEU B O 1
ATOM 4039 N N . SER B 1 220 ? 0.702 22.062 -11.875 1 93.62 220 SER B N 1
ATOM 4040 C CA . SER B 1 220 ? 0.358 23.344 -12.484 1 93.62 220 SER B CA 1
ATOM 4041 C C . SER B 1 220 ? 0.902 24.5 -11.656 1 93.62 220 SER B C 1
ATOM 4043 O O . SER B 1 220 ? 0.614 24.609 -10.461 1 93.62 220 SER B O 1
ATOM 4045 N N . PRO B 1 221 ? 1.634 25.406 -12.312 1 90.25 221 PRO B N 1
ATOM 4046 C CA . PRO B 1 221 ? 2.082 26.578 -11.57 1 90.25 221 PRO B CA 1
ATOM 4047 C C . PRO B 1 221 ? 0.924 27.469 -11.109 1 90.25 221 PRO B C 1
ATOM 4049 O O . PRO B 1 221 ? 1.08 28.266 -10.18 1 90.25 221 PRO B O 1
ATOM 4052 N N . ASP B 1 222 ? -0.221 27.281 -11.695 1 91.38 222 ASP B N 1
ATOM 4053 C CA . ASP B 1 222 ? -1.401 28.078 -11.367 1 91.38 222 ASP B CA 1
ATOM 4054 C C . ASP B 1 222 ? -2.191 27.453 -10.227 1 91.38 222 ASP B C 1
ATOM 4056 O O . ASP B 1 222 ? -3.104 28.062 -9.68 1 91.38 222 ASP B O 1
ATOM 4060 N N . SER B 1 223 ? -1.893 26.234 -9.898 1 93.25 223 SER B N 1
ATOM 4061 C CA . SER B 1 223 ? -2.584 25.469 -8.867 1 93.25 223 SER B CA 1
ATOM 4062 C C . SER B 1 223 ? -4.047 25.25 -9.227 1 93.25 223 SER B C 1
ATOM 4064 O O . SER B 1 223 ? -4.922 25.281 -8.359 1 93.25 223 SER B O 1
ATOM 4066 N N . VAL B 1 224 ? -4.27 25.156 -10.484 1 92.25 224 VAL B N 1
ATOM 4067 C CA . VAL B 1 224 ? -5.578 24.828 -11.047 1 92.25 224 VAL B CA 1
ATOM 4068 C C . VAL B 1 224 ? -5.414 23.797 -12.156 1 92.25 224 VAL B C 1
ATOM 4070 O O . VAL B 1 224 ? -4.438 23.828 -12.906 1 92.25 224 VAL B O 1
ATOM 4073 N N . CYS B 1 225 ? -6.383 22.859 -12.211 1 92.19 225 CYS B N 1
ATOM 4074 C CA . CYS B 1 225 ? -6.395 21.906 -13.305 1 92.19 225 CYS B CA 1
ATOM 4075 C C . CYS B 1 225 ? -7.188 22.438 -14.492 1 92.19 225 CYS B C 1
ATOM 4077 O O . CYS B 1 225 ? -8.352 22.812 -14.352 1 92.19 225 CYS B O 1
ATOM 4079 N N . TYR B 1 226 ? -6.535 22.516 -15.641 1 91.31 226 TYR B N 1
ATOM 4080 C CA . TYR B 1 226 ? -7.227 22.875 -16.875 1 91.31 226 TYR B CA 1
ATOM 4081 C C . TYR B 1 226 ? -7.488 21.656 -17.734 1 91.31 226 TYR B C 1
ATOM 4083 O O . TYR B 1 226 ? -7.023 21.562 -18.875 1 91.31 226 TYR B O 1
ATOM 4091 N N . SER B 1 227 ? -8.266 20.75 -17.188 1 88.12 227 SER B N 1
ATOM 4092 C CA . SER B 1 227 ? -8.516 19.469 -17.844 1 88.12 227 SER B CA 1
ATOM 4093 C C . SER B 1 227 ? -9.188 19.641 -19.203 1 88.12 227 SER B C 1
ATOM 4095 O O . SER B 1 227 ? -10.172 20.375 -19.312 1 88.12 227 SER B O 1
ATOM 4097 N N . PHE B 1 228 ? -8.711 19 -20.203 1 89.19 228 PHE B N 1
ATOM 4098 C CA . PHE B 1 228 ? -9.219 18.984 -21.578 1 89.19 228 PHE B CA 1
ATOM 4099 C C . PHE B 1 228 ? -9.188 20.391 -22.172 1 89.19 228 PHE B C 1
ATOM 4101 O O . PHE B 1 228 ? -9.992 20.703 -23.062 1 89.19 228 PHE B O 1
ATOM 4108 N N . ASP B 1 229 ? -8.398 21.172 -21.609 1 91.81 229 ASP B N 1
ATOM 4109 C CA . ASP B 1 229 ? -8.258 22.562 -22.047 1 91.81 229 ASP B CA 1
ATOM 4110 C C . ASP B 1 229 ? -6.848 22.844 -22.547 1 91.81 229 ASP B C 1
ATOM 4112 O O . ASP B 1 229 ? -5.879 22.25 -22.078 1 91.81 229 ASP B O 1
ATOM 4116 N N . HIS B 1 230 ? -6.781 23.672 -23.562 1 93.69 230 HIS B N 1
ATOM 4117 C CA . HIS B 1 230 ? -5.488 24.016 -24.141 1 93.69 230 HIS B CA 1
ATOM 4118 C C . HIS B 1 230 ? -4.566 24.656 -23.109 1 93.69 230 HIS B C 1
ATOM 4120 O O . HIS B 1 230 ? -3.348 24.703 -23.297 1 93.69 230 HIS B O 1
ATOM 4126 N N . ARG B 1 231 ? -5.047 25.016 -22.031 1 92.75 231 ARG B N 1
ATOM 4127 C CA . ARG B 1 231 ? -4.281 25.672 -20.984 1 92.75 231 ARG B CA 1
ATOM 4128 C C . ARG B 1 231 ? -3.652 24.656 -20.047 1 92.75 231 ARG B C 1
ATOM 4130 O O . ARG B 1 231 ? -2.938 25.031 -19.109 1 92.75 231 ARG B O 1
ATOM 4137 N N . ALA B 1 232 ? -3.928 23.375 -20.266 1 93 232 ALA B N 1
ATOM 4138 C CA . ALA B 1 232 ? -3.436 22.344 -19.359 1 93 232 ALA B CA 1
ATOM 4139 C C . ALA B 1 232 ? -1.918 22.422 -19.203 1 93 232 ALA B C 1
ATOM 4141 O O . ALA B 1 232 ? -1.19 22.422 -20.203 1 93 232 ALA B O 1
ATOM 4142 N N . ASN B 1 233 ? -1.407 22.547 -18 1 92.38 233 ASN B N 1
ATOM 4143 C CA . ASN B 1 233 ? 0.019 22.672 -17.719 1 92.38 233 ASN B CA 1
ATOM 4144 C C . ASN B 1 233 ? 0.401 21.953 -16.438 1 92.38 233 ASN B C 1
ATOM 4146 O O . ASN B 1 233 ? 1.335 22.359 -15.742 1 92.38 233 ASN B O 1
ATOM 4150 N N . GLY B 1 234 ? -0.343 20.938 -16.031 1 91.94 234 GLY B N 1
ATOM 4151 C CA . GLY B 1 234 ? -0.132 20.172 -14.805 1 91.94 234 GLY B CA 1
ATOM 4152 C C . GLY B 1 234 ? -1.377 20.062 -13.945 1 91.94 234 GLY B C 1
ATOM 4153 O O . GLY B 1 234 ? -2.447 20.531 -14.336 1 91.94 234 GLY B O 1
ATOM 4154 N N . TYR B 1 235 ? -1.201 19.375 -12.812 1 92.12 235 TYR B N 1
ATOM 4155 C CA . TYR B 1 235 ? -2.365 19.25 -11.945 1 92.12 235 TYR B CA 1
ATOM 4156 C C . TYR B 1 235 ? -2.162 20.016 -10.641 1 92.12 235 TYR B C 1
ATOM 4158 O O . TYR B 1 235 ? -1.047 20.453 -10.336 1 92.12 235 TYR B O 1
ATOM 4166 N N . ALA B 1 236 ? -3.273 20.312 -10.039 1 93.62 236 ALA B N 1
ATOM 4167 C CA . ALA B 1 236 ? -3.264 20.984 -8.742 1 93.62 236 ALA B CA 1
ATOM 4168 C C . ALA B 1 236 ? -3.484 19.984 -7.605 1 93.62 236 ALA B C 1
ATOM 4170 O O . ALA B 1 236 ? -4.27 19.047 -7.742 1 93.62 236 ALA B O 1
ATOM 4171 N N . ARG B 1 237 ? -2.826 20.281 -6.496 1 93.62 237 ARG B N 1
ATOM 4172 C CA . ARG B 1 237 ? -2.959 19.375 -5.348 1 93.62 237 ARG B CA 1
ATOM 4173 C C . ARG B 1 237 ? -4.047 19.875 -4.395 1 93.62 237 ARG B C 1
ATOM 4175 O O . ARG B 1 237 ? -4.312 21.078 -4.316 1 93.62 237 ARG B O 1
ATOM 4182 N N . GLY B 1 238 ? -4.629 18.984 -3.744 1 95.12 238 GLY B N 1
ATOM 4183 C CA . GLY B 1 238 ? -5.652 19.297 -2.764 1 95.12 238 GLY B CA 1
ATOM 4184 C C . GLY B 1 238 ? -5.676 18.344 -1.588 1 95.12 238 GLY B C 1
ATOM 4185 O O . GLY B 1 238 ? -5.043 17.281 -1.628 1 95.12 238 GLY B O 1
ATOM 4186 N N . GLU B 1 239 ? -6.316 18.812 -0.505 1 96.12 239 GLU B N 1
ATOM 4187 C CA . GLU B 1 239 ? -6.523 18.016 0.697 1 96.12 239 GLU B CA 1
ATOM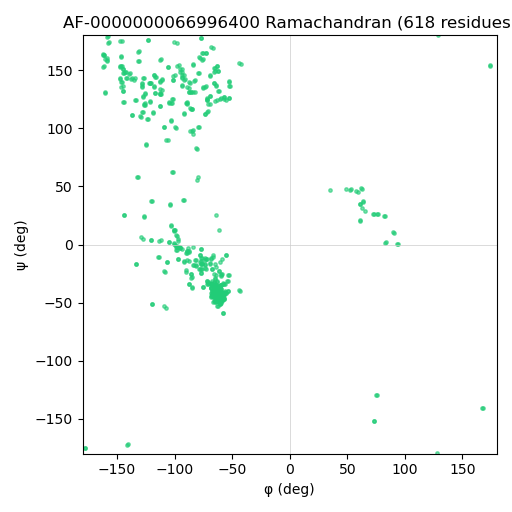 4188 C C . GLU B 1 239 ? -7.906 17.359 0.701 1 96.12 239 GLU B C 1
ATOM 4190 O O . GLU B 1 239 ? -8.82 17.844 0.017 1 96.12 239 GLU B O 1
ATOM 4195 N N . GLY B 1 240 ? -7.973 16.266 1.418 1 96.75 240 GLY B N 1
ATOM 4196 C CA . GLY B 1 240 ? -9.281 15.641 1.576 1 96.75 240 GLY B CA 1
ATOM 4197 C C . GLY B 1 240 ? -9.219 14.305 2.297 1 96.75 240 GLY B C 1
ATOM 4198 O O . GLY B 1 240 ? -8.164 13.672 2.354 1 96.75 240 GLY B O 1
ATOM 4199 N N . VAL B 1 241 ? -10.297 13.953 2.924 1 97 241 VAL B N 1
ATOM 4200 C CA . VAL B 1 241 ? -10.516 12.625 3.5 1 97 241 VAL B CA 1
ATOM 4201 C C . VAL B 1 241 ? -11.914 12.133 3.131 1 97 241 VAL B C 1
ATOM 4203 O O . VAL B 1 241 ? -12.906 12.836 3.326 1 97 241 VAL B O 1
ATOM 4206 N N . ILE B 1 242 ? -11.953 11.016 2.535 1 97.94 242 ILE B N 1
ATOM 4207 C CA . ILE B 1 242 ? -13.211 10.398 2.145 1 97.94 242 ILE B CA 1
ATOM 4208 C C . ILE B 1 242 ? -13.266 8.961 2.652 1 97.94 242 ILE B C 1
ATOM 4210 O O . ILE B 1 242 ? -12.25 8.25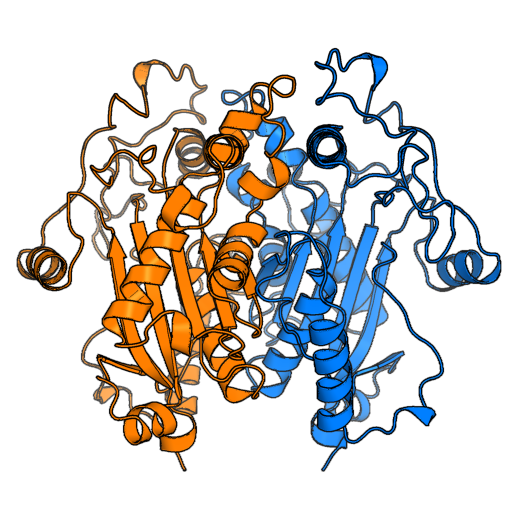8 2.648 1 97.94 242 ILE B O 1
ATOM 4214 N N . ALA B 1 243 ? -14.367 8.547 3.141 1 98.62 243 ALA B N 1
ATOM 4215 C CA . ALA B 1 243 ? -14.617 7.164 3.547 1 98.62 243 ALA B CA 1
ATOM 4216 C C . ALA B 1 243 ? -15.898 6.629 2.916 1 98.62 243 ALA B C 1
ATOM 4218 O O . ALA B 1 243 ? -16.906 7.344 2.838 1 98.62 243 ALA B O 1
ATOM 4219 N N . LEU B 1 244 ? -15.875 5.414 2.398 1 98.81 244 LEU B N 1
ATOM 4220 C CA . LEU B 1 244 ? -17.031 4.707 1.843 1 98.81 244 LEU B CA 1
ATOM 4221 C C . LEU B 1 244 ? -17.266 3.4 2.59 1 98.81 244 LEU B C 1
ATOM 4223 O O . LEU B 1 244 ? -16.328 2.689 2.932 1 98.81 244 LEU B O 1
ATOM 4227 N N . VAL B 1 245 ? -18.5 3.121 2.838 1 98.88 245 VAL B N 1
ATOM 4228 C CA . VAL B 1 245 ? -18.891 1.826 3.383 1 98.88 245 VAL B CA 1
ATOM 4229 C C . VAL B 1 245 ? -19.531 0.978 2.287 1 98.88 245 VAL B C 1
ATOM 4231 O O . VAL B 1 245 ? -20.531 1.375 1.695 1 98.88 245 VAL B O 1
ATOM 4234 N N . LEU B 1 246 ? -18.969 -0.19 2.035 1 98.81 246 LEU B N 1
ATOM 4235 C CA . LEU B 1 246 ? -19.406 -1.097 0.983 1 98.81 246 LEU B CA 1
ATOM 4236 C C . LEU B 1 246 ? -20 -2.377 1.576 1 98.81 246 LEU B C 1
ATOM 4238 O O . LEU B 1 246 ? -19.469 -2.9 2.562 1 98.81 246 LEU B O 1
ATOM 4242 N N . LYS B 1 247 ? -21.016 -2.805 0.951 1 97.75 247 LYS B N 1
ATOM 4243 C CA . LYS B 1 247 ? -21.703 -4.031 1.353 1 97.75 247 LYS B CA 1
ATOM 4244 C C . LYS B 1 247 ? -22.234 -4.789 0.137 1 97.75 247 LYS B C 1
ATOM 4246 O O . LYS B 1 247 ? -22.594 -4.184 -0.872 1 97.75 247 LYS B O 1
ATOM 4251 N N . PRO B 1 248 ? -22.25 -6.207 0.296 1 98.12 248 PRO B N 1
ATOM 4252 C CA . PRO B 1 248 ? -22.984 -6.887 -0.775 1 98.12 248 PRO B CA 1
ATOM 4253 C C . PRO B 1 248 ? -24.391 -6.328 -0.974 1 98.12 248 PRO B C 1
ATOM 4255 O O . PRO B 1 248 ? -25.109 -6.105 0 1 98.12 248 PRO B O 1
ATOM 4258 N N . LEU B 1 249 ? -24.734 -6.156 -2.223 1 98.12 249 LEU B N 1
ATOM 4259 C CA . LEU B 1 249 ? -26.016 -5.535 -2.518 1 98.12 249 LEU B CA 1
ATOM 4260 C C . LEU B 1 249 ? -27.156 -6.324 -1.881 1 98.12 249 LEU B C 1
ATOM 4262 O O . LEU B 1 249 ? -28.062 -5.742 -1.263 1 98.12 249 LEU B O 1
ATOM 4266 N N . LEU B 1 250 ? -27.125 -7.582 -1.958 1 97.69 250 LEU B N 1
ATOM 4267 C CA . LEU B 1 250 ? -28.203 -8.422 -1.419 1 97.69 250 LEU B CA 1
ATOM 4268 C C . LEU B 1 250 ? -28.297 -8.273 0.095 1 97.69 250 LEU B C 1
ATOM 4270 O O . LEU B 1 250 ? -29.391 -8.258 0.653 1 97.69 250 LEU B O 1
ATOM 4274 N N . ASP B 1 251 ? -27.172 -8.203 0.764 1 97.19 251 ASP B N 1
ATOM 4275 C CA . ASP B 1 251 ? -27.172 -7.984 2.207 1 97.19 251 ASP B CA 1
ATOM 4276 C C . ASP B 1 251 ? -27.734 -6.605 2.557 1 97.19 251 ASP B C 1
ATOM 4278 O O . ASP B 1 251 ? -28.453 -6.457 3.541 1 97.19 251 ASP B O 1
ATOM 4282 N N . ALA B 1 252 ? -27.344 -5.602 1.799 1 97.69 252 ALA B N 1
ATOM 4283 C CA . ALA B 1 252 ? -27.844 -4.246 2.027 1 97.69 252 ALA B CA 1
ATOM 4284 C C . ALA B 1 252 ? -29.359 -4.188 1.917 1 97.69 252 ALA B C 1
ATOM 4286 O O . ALA B 1 252 ? -30.031 -3.543 2.73 1 97.69 252 ALA B O 1
ATOM 4287 N N . VAL B 1 253 ? -29.875 -4.84 0.871 1 97.56 253 VAL B N 1
ATOM 4288 C CA . VAL B 1 253 ? -31.328 -4.887 0.673 1 97.56 253 VAL B CA 1
ATOM 4289 C C . VAL B 1 253 ? -31.984 -5.617 1.843 1 97.56 253 VAL B C 1
ATOM 4291 O O . VAL B 1 253 ? -32.969 -5.125 2.422 1 97.56 253 VAL B O 1
ATOM 4294 N N . ARG B 1 254 ? -31.453 -6.73 2.172 1 97.19 254 ARG B N 1
ATOM 4295 C CA . ARG B 1 254 ? -31.984 -7.539 3.266 1 97.19 254 ARG B CA 1
ATOM 4296 C C . ARG B 1 254 ? -32.031 -6.738 4.562 1 97.19 254 ARG B C 1
ATOM 4298 O O . ARG B 1 254 ? -33 -6.832 5.316 1 97.19 254 ARG B O 1
ATOM 4305 N N . ASP B 1 255 ? -31.031 -5.953 4.832 1 96.69 255 ASP B N 1
ATOM 4306 C CA . ASP B 1 255 ? -30.875 -5.246 6.102 1 96.69 255 ASP B CA 1
ATOM 4307 C C . ASP B 1 255 ? -31.594 -3.9 6.066 1 96.69 255 ASP B C 1
ATOM 4309 O O . ASP B 1 255 ? -31.625 -3.186 7.07 1 96.69 255 ASP B O 1
ATOM 4313 N N . GLY B 1 256 ? -32.125 -3.51 4.895 1 97.38 256 GLY B N 1
ATOM 4314 C CA . GLY B 1 256 ? -32.844 -2.246 4.766 1 97.38 256 GLY B CA 1
ATOM 4315 C C . GLY B 1 256 ? -31.922 -1.04 4.789 1 97.38 256 GLY B C 1
ATOM 4316 O O . GLY B 1 256 ? -32.312 0.031 5.262 1 97.38 256 GLY B O 1
ATOM 4317 N N . ASP B 1 257 ? -30.672 -1.246 4.383 1 97.25 257 ASP B N 1
ATOM 4318 C CA . ASP B 1 257 ? -29.719 -0.139 4.332 1 97.25 257 ASP B CA 1
ATOM 4319 C C . ASP B 1 257 ? -30.141 0.896 3.289 1 97.25 257 ASP B C 1
ATOM 4321 O O . ASP B 1 257 ? -30.844 0.569 2.328 1 97.25 257 ASP B O 1
ATOM 4325 N N . MET B 1 258 ? -29.781 2.137 3.574 1 97.31 258 MET B N 1
ATOM 4326 C CA . MET B 1 258 ? -29.891 3.145 2.523 1 97.31 258 MET B CA 1
ATOM 4327 C C . MET B 1 258 ? -28.828 2.932 1.453 1 97.31 258 MET B C 1
ATOM 4329 O O . MET B 1 258 ? -27.641 3.102 1.716 1 97.31 258 MET B O 1
ATOM 4333 N N . ILE B 1 259 ? -29.203 2.594 0.262 1 97.94 259 ILE B N 1
ATOM 4334 C CA . ILE B 1 259 ? -28.266 2.33 -0.83 1 97.94 259 ILE B CA 1
ATOM 4335 C C . ILE B 1 259 ? -28.016 3.615 -1.618 1 97.94 259 ILE B C 1
ATOM 4337 O O . ILE B 1 259 ? -28.938 4.137 -2.271 1 97.94 259 ILE B O 1
ATOM 4341 N N . ARG B 1 260 ? -26.766 4.121 -1.544 1 96.88 260 ARG B N 1
ATOM 4342 C CA . ARG B 1 260 ? -26.406 5.375 -2.186 1 96.88 260 ARG B CA 1
ATOM 4343 C C . ARG B 1 260 ? -26.031 5.156 -3.65 1 96.88 260 ARG B C 1
ATOM 4345 O O . ARG B 1 260 ? -26.219 6.047 -4.484 1 96.88 260 ARG B O 1
ATOM 4352 N N . ALA B 1 261 ? -25.391 4.102 -3.951 1 97.12 261 ALA B N 1
ATOM 4353 C CA . ALA B 1 261 ? -24.953 3.691 -5.281 1 97.12 261 ALA B CA 1
ATOM 4354 C C . ALA B 1 261 ? -24.688 2.191 -5.332 1 97.12 261 ALA B C 1
ATOM 4356 O O . ALA B 1 261 ? -24.578 1.537 -4.293 1 97.12 261 ALA B O 1
ATOM 4357 N N . VAL B 1 262 ? -24.672 1.646 -6.539 1 97.81 262 VAL B N 1
ATOM 4358 C CA . VAL B 1 262 ? -24.344 0.238 -6.738 1 97.81 262 VAL B CA 1
ATOM 4359 C C . VAL B 1 262 ? -23.141 0.117 -7.672 1 97.81 262 VAL B C 1
ATOM 4361 O O . VAL B 1 262 ? -23.141 0.676 -8.773 1 97.81 262 VAL B O 1
ATOM 4364 N N . ILE B 1 263 ? -22.109 -0.522 -7.207 1 97.44 263 ILE B N 1
ATOM 4365 C CA . ILE B 1 263 ? -20.953 -0.873 -8.031 1 97.44 263 ILE B CA 1
ATOM 4366 C C . ILE B 1 263 ? -21.219 -2.191 -8.758 1 97.44 263 ILE B C 1
ATOM 4368 O O . ILE B 1 263 ? -21.297 -3.248 -8.125 1 97.44 263 ILE B O 1
ATOM 4372 N N . ARG B 1 264 ? -21.25 -2.084 -10.031 1 96.31 264 ARG B N 1
ATOM 4373 C CA . ARG B 1 264 ? -21.562 -3.262 -10.836 1 96.31 264 ARG B CA 1
ATOM 4374 C C . ARG B 1 264 ? -20.312 -4.066 -11.148 1 96.31 264 ARG B C 1
ATOM 4376 O O . ARG B 1 264 ? -20.375 -5.289 -11.305 1 96.31 264 ARG B O 1
ATOM 4383 N N . SER B 1 265 ? -19.266 -3.357 -11.297 1 95 265 SER B N 1
AT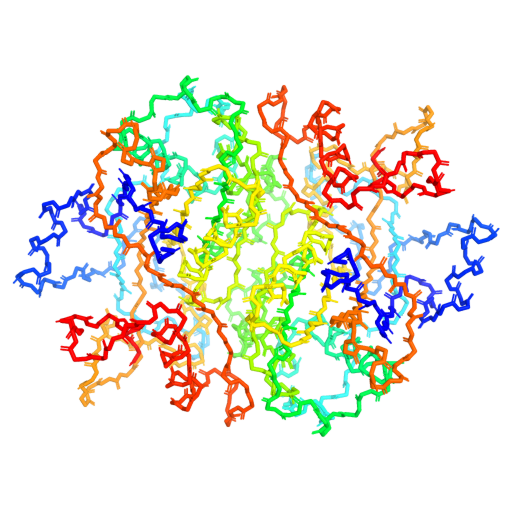OM 4384 C CA . SER B 1 265 ? -17.984 -3.998 -11.578 1 95 265 SER B CA 1
ATOM 4385 C C . SER B 1 265 ? -16.812 -3.057 -11.281 1 95 265 SER B C 1
ATOM 4387 O O . SER B 1 265 ? -17 -1.838 -11.219 1 95 265 SER B O 1
ATOM 4389 N N . SER B 1 266 ? -15.742 -3.588 -10.984 1 95.62 266 SER B N 1
ATOM 4390 C CA . SER B 1 266 ? -14.484 -2.863 -10.812 1 95.62 266 SER B CA 1
ATOM 4391 C C . SER B 1 266 ? -13.297 -3.693 -11.289 1 95.62 266 SER B C 1
ATOM 4393 O O . SER B 1 266 ? -13.359 -4.926 -11.305 1 95.62 266 SER B O 1
ATOM 4395 N N . ALA B 1 267 ? -12.289 -3.031 -11.734 1 95.25 267 ALA B N 1
ATOM 4396 C CA . ALA B 1 267 ? -11.047 -3.686 -12.148 1 95.25 267 ALA B CA 1
ATOM 4397 C C . ALA B 1 267 ? -9.898 -2.688 -12.203 1 95.25 267 ALA B C 1
ATOM 4399 O O . ALA B 1 267 ? -10.109 -1.475 -12.148 1 95.25 267 ALA B O 1
ATOM 4400 N N . SER B 1 268 ? -8.734 -3.225 -12.227 1 95.44 268 SER B N 1
ATOM 4401 C CA . SER B 1 268 ? -7.543 -2.396 -12.375 1 95.44 268 SER B CA 1
ATOM 4402 C C . SER B 1 268 ? -6.539 -3.035 -13.328 1 95.44 268 SER B C 1
ATOM 4404 O O . SER B 1 268 ? -6.516 -4.258 -13.484 1 95.44 268 SER B O 1
ATOM 4406 N N . ASN B 1 269 ? -5.84 -2.223 -14.016 1 96 269 ASN B N 1
ATOM 4407 C CA . ASN B 1 269 ? -4.711 -2.629 -14.844 1 96 269 ASN B CA 1
ATOM 4408 C C . ASN B 1 269 ? -3.572 -1.613 -14.781 1 96 269 ASN B C 1
ATOM 4410 O O . ASN B 1 269 ? -3.51 -0.804 -13.852 1 96 269 ASN B O 1
ATOM 4414 N N . GLN B 1 270 ? -2.574 -1.808 -15.609 1 95.94 270 GLN B N 1
ATOM 4415 C CA . GLN B 1 270 ? -1.416 -0.923 -15.672 1 95.94 270 GLN B CA 1
ATOM 4416 C C . GLN B 1 270 ? -1.113 -0.522 -17.109 1 95.94 270 GLN B C 1
ATOM 4418 O O . GLN B 1 270 ? -1.477 -1.234 -18.047 1 95.94 270 GLN B O 1
ATOM 4423 N N . ASP B 1 271 ? -0.429 0.551 -17.281 1 95.56 271 ASP B N 1
ATOM 4424 C CA . ASP B 1 271 ? -0.172 1.151 -18.594 1 95.56 271 ASP B CA 1
ATOM 4425 C C . ASP B 1 271 ? 0.851 0.336 -19.375 1 95.56 271 ASP B C 1
ATOM 4427 O O . ASP B 1 271 ? 0.906 0.419 -20.609 1 95.56 271 ASP B O 1
ATOM 4431 N N . GLY B 1 272 ? 1.629 -0.468 -18.734 1 95.31 272 GLY B N 1
ATOM 4432 C CA . GLY B 1 272 ? 2.707 -1.188 -19.406 1 95.31 272 GLY B CA 1
ATOM 4433 C C . GLY B 1 272 ? 3.875 -0.297 -19.781 1 95.31 272 GLY B C 1
ATOM 4434 O O . GLY B 1 272 ? 4.203 0.647 -19.062 1 95.31 272 GLY B O 1
ATOM 4435 N N . HIS B 1 273 ? 4.543 -0.708 -20.812 1 95.69 273 HIS B N 1
ATOM 4436 C CA . HIS B 1 273 ? 5.727 0.022 -21.266 1 95.69 273 HIS B CA 1
ATOM 4437 C C . HIS B 1 273 ? 5.352 1.189 -22.172 1 95.69 273 HIS B C 1
ATOM 4439 O O . HIS B 1 273 ? 5.199 1.017 -23.375 1 95.69 273 HIS B O 1
ATOM 4445 N N . THR B 1 274 ? 5.238 2.363 -21.625 1 94.5 274 THR B N 1
ATOM 4446 C CA . THR B 1 274 ? 5.016 3.613 -22.344 1 94.5 274 THR B CA 1
ATOM 4447 C C . THR B 1 274 ? 6.332 4.355 -22.547 1 94.5 274 THR B C 1
ATOM 4449 O O . THR B 1 274 ? 7.383 3.926 -22.062 1 94.5 274 THR B O 1
ATOM 4452 N N . PRO B 1 275 ? 6.383 5.465 -23.297 1 90.19 275 PRO B N 1
ATOM 4453 C CA . PRO B 1 275 ? 7.633 6.195 -23.516 1 90.19 275 PRO B CA 1
ATOM 4454 C C . PRO B 1 275 ? 8.266 6.691 -22.219 1 90.19 275 PRO B C 1
ATOM 4456 O O . PRO B 1 275 ? 9.484 6.859 -22.141 1 90.19 275 PRO B O 1
ATOM 4459 N N . GLY B 1 276 ? 7.426 6.879 -21.266 1 89.94 276 GLY B N 1
ATOM 4460 C CA . GLY B 1 276 ? 7.895 7.25 -19.953 1 89.94 276 GLY B CA 1
ATOM 4461 C C . GLY B 1 276 ? 7.09 6.609 -18.828 1 89.94 276 GLY B C 1
ATOM 4462 O O . GLY B 1 276 ? 5.875 6.426 -18.953 1 89.94 276 GLY B O 1
ATOM 4463 N N . LEU B 1 277 ? 7.742 6.34 -17.703 1 89.5 277 LEU B N 1
ATOM 4464 C CA . LEU B 1 277 ? 7.148 5.656 -16.562 1 89.5 277 LEU B CA 1
ATOM 4465 C C . LEU B 1 277 ? 5.867 6.359 -16.109 1 89.5 277 LEU B C 1
ATOM 4467 O O . LEU B 1 277 ? 4.922 5.707 -15.672 1 89.5 277 LEU B O 1
ATOM 4471 N N . THR B 1 278 ? 5.828 7.688 -16.297 1 88.38 278 THR B N 1
ATOM 4472 C CA . THR B 1 278 ? 4.727 8.461 -15.734 1 88.38 278 THR B CA 1
ATOM 4473 C C . THR B 1 278 ? 3.686 8.781 -16.797 1 88.38 278 THR B C 1
ATOM 4475 O O . THR B 1 278 ? 2.719 9.5 -16.531 1 88.38 278 THR B O 1
ATOM 4478 N N . GLN B 1 279 ? 3.873 8.336 -17.984 1 89.19 279 GLN B N 1
ATOM 4479 C CA . GLN B 1 279 ? 2.957 8.648 -19.078 1 89.19 279 GLN B CA 1
ATOM 4480 C C . GLN B 1 279 ? 1.831 7.621 -19.156 1 89.19 279 GLN B C 1
ATOM 4482 O O . GLN B 1 279 ? 2.082 6.414 -19.156 1 89.19 279 GLN B O 1
ATOM 4487 N N . PRO B 1 280 ? 0.658 8.109 -19.328 1 90.38 280 PRO B N 1
ATOM 4488 C CA . PRO B 1 280 ? -0.471 7.18 -19.438 1 90.38 280 PRO B CA 1
ATOM 4489 C C . PRO B 1 280 ? -0.542 6.496 -20.797 1 90.38 280 PRO B C 1
ATOM 4491 O O . PRO B 1 280 ? 0.179 6.879 -21.719 1 90.38 280 PRO B O 1
ATOM 4494 N N . SER B 1 281 ? -1.319 5.434 -20.875 1 94.75 281 SER B N 1
ATOM 4495 C CA . SER B 1 281 ? -1.605 4.691 -22.094 1 94.75 281 SER B CA 1
ATOM 4496 C C . SER B 1 281 ? -3.096 4.715 -22.422 1 94.75 281 SER B C 1
ATOM 4498 O O . SER B 1 281 ? -3.906 4.145 -21.703 1 94.75 281 SER B O 1
ATOM 4500 N N . SER B 1 282 ? -3.451 5.371 -23.547 1 94 282 SER B N 1
ATOM 4501 C CA . SER B 1 282 ? -4.848 5.383 -23.984 1 94 282 SER B CA 1
ATOM 4502 C C . SER B 1 282 ? -5.352 3.971 -24.266 1 94 282 SER B C 1
ATOM 4504 O O . SER B 1 282 ? -6.504 3.65 -23.969 1 94 282 SER B O 1
ATOM 4506 N N . GLU B 1 283 ? -4.496 3.197 -24.797 1 95.44 283 GLU B N 1
ATOM 4507 C CA . GLU B 1 283 ? -4.855 1.816 -25.094 1 95.44 283 GLU B CA 1
ATOM 4508 C C . GLU B 1 283 ? -5.164 1.032 -23.828 1 95.44 283 GLU B C 1
ATOM 4510 O O . GLU B 1 283 ? -6.152 0.299 -23.766 1 95.44 283 GLU B O 1
ATOM 4515 N N . ALA B 1 284 ? -4.32 1.132 -22.859 1 94.81 284 ALA B N 1
ATOM 4516 C CA . ALA B 1 284 ? -4.535 0.431 -21.594 1 94.81 284 ALA B CA 1
ATOM 4517 C C . ALA B 1 284 ? -5.824 0.893 -20.922 1 94.81 284 ALA B C 1
ATOM 4519 O O . ALA B 1 284 ? -6.551 0.084 -20.344 1 94.81 284 ALA B O 1
ATOM 4520 N N . GLN B 1 285 ? -6.082 2.188 -20.938 1 94.12 285 GLN B N 1
ATOM 4521 C CA . GLN B 1 285 ? -7.309 2.725 -20.359 1 94.12 285 GLN B CA 1
ATOM 4522 C C . GLN B 1 285 ? -8.539 2.174 -21.062 1 94.12 285 GLN B C 1
ATOM 4524 O O . GLN B 1 285 ? -9.516 1.785 -20.422 1 94.12 285 GLN B O 1
ATOM 4529 N N . GLU B 1 286 ? -8.484 2.215 -22.422 1 96.12 286 GLU B N 1
ATOM 4530 C CA . GLU B 1 286 ? -9.594 1.672 -23.188 1 96.12 286 GLU B CA 1
ATOM 4531 C C . GLU B 1 286 ? -9.844 0.205 -22.844 1 96.12 286 GLU B C 1
ATOM 4533 O O . GLU B 1 286 ? -10.984 -0.205 -22.641 1 96.12 286 GLU B O 1
ATOM 4538 N N . LYS B 1 287 ? -8.812 -0.562 -22.812 1 95.88 287 LYS B N 1
ATOM 4539 C CA . LYS B 1 287 ? -8.922 -1.983 -22.5 1 95.88 287 LYS B CA 1
ATOM 4540 C C . LYS B 1 287 ? -9.578 -2.193 -21.125 1 95.88 287 LYS B C 1
ATOM 4542 O O . LYS B 1 287 ? -10.406 -3.092 -20.969 1 95.88 287 LYS B O 1
ATOM 4547 N N . LEU B 1 288 ? -9.172 -1.403 -20.172 1 95.5 288 LEU B N 1
ATOM 4548 C CA . LEU B 1 288 ? -9.727 -1.526 -18.828 1 95.5 288 LEU B CA 1
ATOM 4549 C C . LEU B 1 288 ? -11.219 -1.194 -18.812 1 95.5 288 LEU B C 1
ATOM 4551 O O . LEU B 1 288 ? -12.016 -1.912 -18.203 1 95.5 288 LEU B O 1
ATOM 4555 N N . ILE B 1 289 ? -11.555 -0.061 -19.453 1 95.38 289 ILE B N 1
ATOM 4556 C CA . ILE B 1 289 ? -12.953 0.363 -19.5 1 95.38 289 ILE B CA 1
ATOM 4557 C C . ILE B 1 289 ? -13.805 -0.728 -20.141 1 95.38 289 ILE B C 1
ATOM 4559 O O . ILE B 1 289 ? -14.844 -1.114 -19.609 1 95.38 289 ILE B O 1
ATOM 4563 N N . ARG B 1 290 ? -13.375 -1.293 -21.234 1 96.25 290 ARG B N 1
ATOM 4564 C CA . ARG B 1 290 ? -14.102 -2.359 -21.922 1 96.25 290 ARG B CA 1
ATOM 4565 C C . ARG B 1 290 ? -14.227 -3.592 -21.031 1 96.25 290 ARG B C 1
ATOM 4567 O O . ARG B 1 290 ? -15.289 -4.215 -20.969 1 96.25 290 ARG B O 1
ATOM 4574 N N . HIS B 1 291 ? -13.141 -3.912 -20.375 1 94.44 291 HIS B N 1
ATOM 4575 C CA . HIS B 1 291 ? -13.117 -5.078 -19.5 1 94.44 291 HIS B CA 1
ATOM 4576 C C . HIS B 1 291 ? -14.148 -4.945 -18.375 1 94.44 291 HIS B C 1
ATOM 4578 O O . HIS B 1 291 ? -14.898 -5.887 -18.109 1 94.44 291 HIS B O 1
ATOM 4584 N N . VAL B 1 292 ? -14.211 -3.781 -17.75 1 94.25 292 VAL B N 1
ATOM 4585 C CA . VAL B 1 292 ? -15.117 -3.547 -16.625 1 94.25 292 VAL B CA 1
ATOM 4586 C C . VAL B 1 292 ? -16.562 -3.617 -17.094 1 94.25 292 VAL B C 1
ATOM 4588 O O . VAL B 1 292 ? -17.422 -4.191 -16.422 1 94.25 292 VAL B O 1
ATOM 4591 N N . TYR B 1 293 ? -16.875 -3.08 -18.266 1 95.12 293 TYR B N 1
ATOM 4592 C CA . TYR B 1 293 ? -18.219 -3.127 -18.812 1 95.12 293 TYR B CA 1
ATOM 4593 C C . TYR B 1 293 ? -18.609 -4.555 -19.188 1 95.12 293 TYR B C 1
ATOM 4595 O O . TYR B 1 293 ? -19.75 -4.98 -18.922 1 95.12 293 TYR B O 1
ATOM 4603 N N . GLU B 1 294 ? -17.688 -5.262 -19.766 1 93.75 294 GLU B N 1
ATOM 4604 C CA . GLU B 1 294 ? -17.938 -6.648 -20.141 1 93.75 294 GLU B CA 1
ATOM 4605 C C . GLU B 1 294 ? -18.234 -7.512 -18.922 1 93.75 294 GLU B C 1
ATOM 4607 O O . GLU B 1 294 ? -19.172 -8.305 -18.922 1 93.75 294 GLU B O 1
ATOM 4612 N N . LYS B 1 295 ? -17.406 -7.316 -17.906 1 90.56 295 LYS B N 1
ATOM 4613 C CA . LYS B 1 295 ? -17.562 -8.062 -16.672 1 90.56 295 LYS B CA 1
ATOM 4614 C C . LYS B 1 295 ? -18.953 -7.844 -16.078 1 90.56 295 LYS B C 1
ATOM 4616 O O . LYS B 1 295 ? -19.531 -8.758 -15.477 1 90.56 295 LYS B O 1
ATOM 4621 N N . ALA B 1 296 ? -19.484 -6.676 -16.25 1 92.38 296 ALA B N 1
ATOM 4622 C CA . ALA B 1 296 ? -20.781 -6.324 -15.664 1 92.38 296 ALA B CA 1
ATOM 4623 C C . ALA B 1 296 ? -21.906 -6.539 -16.656 1 92.38 296 ALA B C 1
ATOM 4625 O O . ALA B 1 296 ? -23.078 -6.352 -16.328 1 92.38 296 ALA B O 1
ATOM 4626 N N . ASN B 1 297 ? -21.594 -6.938 -17.891 1 93.62 297 ASN B N 1
ATOM 4627 C CA . ASN B 1 297 ? -22.562 -7.082 -18.969 1 93.62 297 ASN B CA 1
ATOM 4628 C C . ASN B 1 297 ? -23.375 -5.809 -19.156 1 93.62 297 ASN B C 1
ATOM 4630 O O . ASN B 1 297 ? -24.609 -5.852 -19.188 1 93.62 297 ASN B O 1
ATOM 4634 N N . LEU B 1 298 ? -22.656 -4.707 -19.203 1 93.56 298 LEU B N 1
ATOM 4635 C CA . LEU B 1 298 ? -23.297 -3.406 -19.375 1 93.56 298 LEU B CA 1
ATOM 4636 C C . LEU B 1 298 ? -22.938 -2.807 -20.734 1 93.56 298 LEU B C 1
ATOM 4638 O O . LEU B 1 298 ? -21.781 -2.889 -21.172 1 93.56 298 LEU B O 1
ATOM 4642 N N . PRO B 1 299 ? -23.953 -2.303 -21.422 1 95 299 PRO B N 1
ATOM 4643 C CA . PRO B 1 299 ? -23.641 -1.58 -22.656 1 95 299 PRO B CA 1
ATOM 4644 C C . PRO B 1 299 ? -23.078 -0.181 -22.391 1 95 299 PRO B C 1
ATOM 4646 O O . PRO B 1 299 ? -23.359 0.413 -21.344 1 95 299 PRO B O 1
ATOM 4649 N N . PHE B 1 300 ? -22.391 0.392 -23.375 1 94.19 300 PHE B N 1
ATOM 4650 C CA . PHE B 1 300 ? -21.75 1.691 -23.219 1 94.19 300 PHE B CA 1
ATOM 4651 C C . PHE B 1 300 ? -22.766 2.816 -23.312 1 94.19 300 PHE B C 1
ATOM 4653 O O . PHE B 1 300 ? -22.562 3.896 -22.766 1 94.19 300 PHE B O 1
ATOM 4660 N N . ASP B 1 301 ? -23.812 2.609 -23.938 1 94 301 ASP B N 1
ATOM 4661 C CA . ASP B 1 301 ? -24.734 3.682 -24.297 1 94 301 ASP B CA 1
ATOM 4662 C C . ASP B 1 301 ? -25.562 4.109 -23.078 1 94 301 ASP B C 1
ATOM 4664 O O . ASP B 1 301 ? -26.328 5.078 -23.156 1 94 301 ASP B O 1
ATOM 4668 N N . ARG B 1 302 ? -25.406 3.469 -22.031 1 91.62 302 ARG B N 1
ATOM 4669 C CA . ARG B 1 302 ? -26.125 3.832 -20.812 1 91.62 302 ARG B CA 1
ATOM 4670 C C . ARG B 1 302 ? -25.266 4.715 -19.906 1 91.62 302 ARG B C 1
ATOM 4672 O O . ARG B 1 302 ? -25.719 5.164 -18.859 1 91.62 302 ARG B O 1
ATOM 4679 N N . THR B 1 303 ? -24.062 4.961 -20.328 1 93.88 303 THR B N 1
ATOM 4680 C CA . THR B 1 303 ? -23.172 5.805 -19.516 1 93.88 303 THR B CA 1
ATOM 4681 C C . THR B 1 303 ? -23.625 7.262 -19.578 1 93.88 303 THR B C 1
ATOM 4683 O O . THR B 1 303 ? -23.719 7.844 -20.656 1 93.88 303 THR B O 1
ATOM 4686 N N . ARG B 1 304 ? -23.875 7.844 -18.391 1 93 304 ARG B N 1
ATOM 4687 C CA . ARG B 1 304 ? -24.391 9.211 -18.328 1 93 304 ARG B CA 1
ATOM 4688 C C . ARG B 1 304 ? -23.328 10.18 -17.812 1 93 304 ARG B C 1
ATOM 4690 O O . ARG B 1 304 ? -23.469 11.391 -17.969 1 93 304 ARG B O 1
ATOM 4697 N N . TYR B 1 305 ? -22.422 9.664 -17.141 1 92.19 305 TYR B N 1
ATOM 4698 C CA . TYR B 1 305 ? -21.406 10.5 -16.5 1 92.19 305 TYR B CA 1
ATOM 4699 C C . TYR B 1 305 ? -20.062 9.781 -16.469 1 92.19 305 TYR B C 1
ATOM 4701 O O . TYR B 1 305 ? -20 8.57 -16.25 1 92.19 305 TYR B O 1
ATOM 4709 N N . PHE B 1 306 ? -19.016 10.477 -16.797 1 91.38 306 PHE B N 1
ATOM 4710 C CA . PHE B 1 306 ? -17.656 9.969 -16.75 1 91.38 306 PHE B CA 1
ATOM 4711 C C . PHE B 1 306 ? -16.766 10.883 -15.906 1 91.38 306 PHE B C 1
ATOM 4713 O O . PHE B 1 306 ? -16.672 12.078 -16.172 1 91.38 306 PHE B O 1
ATOM 4720 N N . GLU B 1 307 ? -16.156 10.328 -14.859 1 88.62 307 GLU B N 1
ATOM 4721 C CA . GLU B 1 307 ? -15.195 11.062 -14.047 1 88.62 307 GLU B CA 1
ATOM 4722 C C . GLU B 1 307 ? -13.766 10.648 -14.367 1 88.62 307 GLU B C 1
ATOM 4724 O O . GLU B 1 307 ? -13.406 9.477 -14.211 1 88.62 307 GLU B O 1
ATOM 4729 N N . ALA B 1 308 ? -12.914 11.57 -14.773 1 86.12 308 ALA B N 1
ATOM 4730 C CA . ALA B 1 308 ? -11.523 11.312 -15.141 1 86.12 308 ALA B CA 1
ATOM 4731 C C . ALA B 1 308 ? -10.57 11.812 -14.062 1 86.12 308 ALA B C 1
ATOM 4733 O O . ALA B 1 308 ? -10.953 12.609 -13.203 1 86.12 308 ALA B O 1
ATOM 4734 N N . HIS B 1 309 ? -9.312 11.211 -13.898 1 75.94 309 HIS B N 1
ATOM 4735 C CA . HIS B 1 309 ? -8.242 11.609 -12.992 1 75.94 309 HIS B CA 1
ATOM 4736 C C . HIS B 1 309 ? -7.703 12.992 -13.344 1 75.94 309 HIS B C 1
ATOM 4738 O O . HIS B 1 309 ? -7.266 13.734 -12.461 1 75.94 309 HIS B O 1
ATOM 4744 N N . GLY B 1 310 ? -8.359 13.961 -13.977 1 58.34 310 GLY B N 1
ATOM 4745 C CA . GLY B 1 310 ? -8.102 15.359 -14.297 1 58.34 310 GLY B CA 1
ATOM 4746 C C . GLY B 1 310 ? -6.645 15.648 -14.594 1 58.34 310 GLY B C 1
ATOM 4747 O O . GLY B 1 310 ? -5.898 16.078 -13.719 1 58.34 310 GLY B O 1
ATOM 4748 N N . LYS B 1 311 ? -5.789 14.922 -15.422 1 49.94 311 LYS B N 1
ATOM 4749 C CA . LYS B 1 311 ? -4.512 15.5 -15.836 1 49.94 311 LYS B CA 1
ATOM 4750 C C . LYS B 1 311 ? -4.621 16.141 -17.219 1 49.94 311 LYS B C 1
ATOM 4752 O O . LYS B 1 311 ? -5.484 15.781 -18.016 1 49.94 311 LYS B O 1
#

Foldseek 3Di:
DLQQLKKFFQFKWKQFFPGQTDDVSVVVCVVVVDDQWDAADPVFEDQVPDPDDPLLHQLARGFREHPDDLLDAPQVVLPHDPLLSVLADSQLRVLLVRLCRRCVRFVHDLVNQAPAQAEEEEEEADQVVVVVQVVDVPDHRPNNVCRRDQQNSQVSNCVSSNHNAHRGYFDPHLCGQQVSVQVQSVCCNVVRHQKYKGKYWYDDRYCRVSSVCSSVQAADSHLPFPFPHPVGRHHHDTTMMMMTIMHSPVVCVVVVGRGPDMQSFDDDDAQPDDPDPPDHHPVRVVVRVVVRCVSSVHDPVPDDDDDDSRD/DLQQLKKFFQFKWKQFFPGQTDDVSVVVCVVVVDDQWDAADPVFEDQVPDPDDPLLHQLARGFREHPDDLLDAPQVVLPHDPLLSVLADSQLRVLLVRLCRRCVRFVHDLVNQAPAQAEEEEEEADQVVVVVQVVDVPDHRPNNVCRRDQQNSQVSNCVSSNHNAHRGYFDPHLCGQQVSVQVQSVCCNVVRHQKYKGKYWYDDRYCRVSSVCVSVQAADSHLPFPFPDPPGRHHHDTTMMMMTIMHSPVVCVVVVGRGPDMQSFDDDDAQPDDPDPPDHHPVGVVVRVVVRCVSSVHDPVPDDDDDDSRD

Nearest PDB structures (foldseek):
  7cpx-assembly1_A  TM=9.619E-01  e=8.528E-31  Aspergillus terreus
  7s6c-assembly1_A  TM=9.367E-01  e=3.140E-28  Saccharopolyspora erythraea
  7m7j-assembly1_B  TM=9.326E-01  e=6.365E-28  Saccharopolyspora erythraea
  8ee1-assembly1_A  TM=9.192E-01  e=5.350E-26  Saccharopolyspora erythraea
  2hg4-assembly2_D  TM=9.077E-01  e=3.262E-24  Saccharopolyspora erythraea

Solvent-accessible surface area (backbone atoms only — not comparable to full-atom values): 32200 Å² total; per-residue (Å²): 124,74,61,76,71,19,31,20,32,34,20,44,30,47,43,33,36,71,73,25,54,46,68,68,49,44,48,50,36,62,75,68,64,60,80,67,58,40,65,61,54,71,92,55,37,64,67,90,68,62,77,33,53,87,56,43,34,70,62,49,59,37,24,22,48,50,73,68,66,68,84,69,71,70,38,71,82,66,76,36,52,72,72,49,52,73,26,35,33,47,64,45,54,53,48,45,51,31,46,52,46,8,34,51,58,36,70,44,56,66,78,76,37,50,74,29,36,34,19,27,25,23,16,61,70,58,59,40,62,55,36,59,46,31,51,41,77,57,69,64,54,58,45,32,45,77,17,54,44,66,29,38,45,19,42,50,43,26,24,72,42,15,17,29,6,35,44,32,18,36,30,44,58,95,50,12,45,63,50,26,48,36,52,42,51,49,35,37,73,72,64,57,14,69,26,26,39,32,31,32,36,29,59,83,61,51,60,62,66,50,14,34,38,36,36,64,58,49,40,10,50,74,24,48,65,34,57,95,38,94,75,49,59,29,32,44,58,61,31,33,37,38,18,39,29,37,28,44,32,64,58,34,60,76,70,64,47,58,71,77,45,72,45,63,57,68,73,62,56,35,56,23,59,49,100,38,94,86,47,82,36,71,65,42,51,51,52,46,55,51,48,32,28,58,74,48,72,50,68,74,85,72,67,84,76,84,89,73,94,60,102,123,75,62,77,70,19,33,21,31,34,21,44,29,45,42,34,37,70,74,27,54,46,68,68,50,44,48,50,35,62,75,66,64,60,78,66,58,41,65,60,52,70,91,57,38,64,67,92,68,62,78,33,53,85,56,43,32,69,61,50,58,38,25,24,48,50,72,66,66,65,84,68,74,70,38,70,82,68,76,36,49,70,72,49,52,73,27,35,34,48,65,47,55,51,47,46,50,30,46,53,46,8,34,52,59,36,68,45,55,67,78,74,38,50,74,29,36,35,19,26,26,22,15,61,68,58,59,40,61,56,36,58,46,31,51,42,77,58,67,62,54,58,46,32,47,77,17,54,43,66,29,36,45,20,41,51,45,27,25,71,42,14,17,30,6,35,44,32,18,34,28,44,59,94,51,13,45,63,48,27,47,34,51,43,52,49,35,38,72,73,63,53,14,70,25,27,39,34,32,32,37,30,58,81,58,52,61,63,66,49,14,32,38,36,37,64,57,47,39,10,51,74,23,49,62,35,56,96,37,95,73,49,59,30,28,45,59,61,29,33,38,38,19,38,28,38,29,42,33,65,57,35,59,73,70,64,48,59,72,76,46,72,46,63,58,66,73,62,54,34,57,23,62,49,100,38,94,86,47,82,34,71,64,44,51,52,53,48,54,53,48,33,31,58,76,46,72,50,72,76,86,72,66,85,76,86,88,73,91,59,104

InterPro domains:
  IPR014030 Beta-ketoacyl synthase-like, N-terminal domain [PF00109] (5-252)
  IPR014031 Beta-ketoacyl synthase, C-terminal domain [PF02801] (261-310)
  IPR016039 Thiolase-like [G3DSA:3.40.47.10] (3-311)
  IPR016039 Thiolase-like [SSF53901] (2-310)
  IPR018201 Beta-ketoacyl synthase, active site [PS00606] (165-181)
  IPR020841 Polyketide synthase, beta-ketoacyl synthase domain [PS52004] (4-311)
  IPR020841 Polyketide synthase, beta-ketoacyl synthase domain [SM00825] (7-311)
  IPR050091 Polyketide and Nonribosomal Peptide Biosynthesis Enzymes [PTHR43775] (6-310)

Secondary structure (DSSP, 8-state):
--GGG-EEEEEEEEE-GGG--SHHHHHHHHHTT----EEPPTTT--GGG----GGGS----EEB---S-TT---TGGGT--HHHHHHS-HHHHHHHHHHHHHHHHTT--HHHHTT--EEEEEEE---HHHHHHHTSTT---TTHHHHH-TTHHHHHHHHHHT--S-EEEEE-GGGHHHHHHHHHHHHHHHTS-SEEEEEEEE---SSHHHHHHHHTT-B-TTSS--TTSTT---B--B-EEEEEEEEEHHHHHHHT----EEE---------S-SSTT---HHHHHHHHHHHHHHHT--GGG---------/--GGG-EEEEEEEEE-GGG--SHHHHHHHHHTT----EEPPTTT--GGG----GGGS----EEB---S-TT---TGGGT--HHHHHHS-HHHHHHHHHHHHHHHHTT--HHHHTT--EEEEEEE---HHHHHHHTSTT---TTHHHHH-TTHHHHHHHHHHT--S-EEEEE-GGGHHHHHHHHHHHHHHHTS-SEEEEEEEE---SSHHHHHHHHTT-B-TTSS--TTSTT---B--B-EEEEEEEEEHHHHHHHT----EEE---------S-SSTT---HHHHHHHHHHHHHHHT--GGG---------

pLDDT: mean 91.39, std 9.14, range [40.88, 98.94]

Radius of gyration: 23.65 Å; Cα contacts (8 Å, |Δi|>4): 1334; chains: 2; bounding box: 63×66×53 Å

Sequence (622 aa):
MQMQDDIAVVGFSLKLPQGVNDVAGFWDVLAKRKNLMTSWPSSRISVGSIKSCNYNKVQCRGGHFIDEDPGVFDAPFFSVTAKEAASMDPMQRWTLEASYHAFENAGLPVESLRGSRVAVFSASMSDDYVRMMAQDPEDHPRMAATGTFASIIPNRVSWFFDLHGPSVHVDSACSSSLLAVDLACQAIKSGDASAALVTGSNLILGPNIYQLLSAQGFLSPDSVCYSFDHRANGYARGEGVIALVLKPLLDAVRDGDMIRAVIRSSASNQDGHTPGLTQPSSEAQEKLIRHVYEKANLPFDRTRYFEAHGKMQMQDDIAVVGFSLKLPQGVNDVAGFWDVLAKRKNLMTSWPSSRISVGSIKSCNYNKVQCRGGHFIDEDPGVFDAPFFSVTAKEAASMDPMQRWTLEASYHAFENAGLPVESLRGSRVAVFSASMSDDYVRMMAQDPEDHPRMAATGTFASIIPNRVSWFFDLHGPSVHVDSACSSSLLAVDLACQAIKSGDASAALVTGSNLILGPNIYQLLSAQGFLSPDSVCYSFDHRANGYARGEGVIALVLKPLLDAVRDGDMIRAVIRSSASNQDGHTPGLTQPSSEAQEKLIRHVYEKANLPFDRTRYFEAHGK